Protein AF-0000000079721269 (afdb_homodimer)

Radius of gyration: 25.37 Å; Cα contacts (8 Å, |Δi|>4): 1582; chains: 2; bounding box: 58×66×65 Å

pLDDT: mean 90.78, std 11.02, range [43.25, 98.88]

Structure (mmCIF, N/CA/C/O backbone):
data_AF-0000000079721269-model_v1
#
loop_
_entity.id
_entity.type
_entity.pdbx_description
1 polymer '7-keto-8-aminopelargonate synthetase-like enzyme'
#
loop_
_atom_site.group_PDB
_atom_site.id
_atom_site.type_symbol
_atom_site.label_atom_id
_atom_site.label_alt_id
_atom_site.label_comp_id
_atom_site.label_asym_id
_atom_site.label_entity_id
_atom_site.label_seq_id
_atom_site.pdbx_PDB_ins_code
_atom_site.Cartn_x
_atom_site.Cartn_y
_atom_site.Cartn_z
_atom_site.occupancy
_atom_site.B_iso_or_equiv
_atom_site.auth_seq_id
_atom_site.auth_comp_id
_atom_site.auth_asym_id
_atom_site.auth_atom_id
_atom_site.pdbx_PDB_model_num
ATOM 1 N N . MET A 1 1 ? 0.679 6.871 27.297 1 72.5 1 MET A N 1
ATOM 2 C CA . MET A 1 1 ? 0.032 5.566 27.406 1 72.5 1 MET A CA 1
ATOM 3 C C . MET A 1 1 ? -0.442 5.09 26.031 1 72.5 1 MET A C 1
ATOM 5 O O . MET A 1 1 ? -0.926 5.887 25.219 1 72.5 1 MET A O 1
ATOM 9 N N . THR A 1 2 ? -0.15 3.828 25.734 1 84.31 2 THR A N 1
ATOM 10 C CA . THR A 1 2 ? -0.683 3.209 24.531 1 84.31 2 THR A CA 1
ATOM 11 C C . THR A 1 2 ? -2.055 2.596 24.797 1 84.31 2 THR A C 1
ATOM 13 O O . THR A 1 2 ? -2.236 1.866 25.781 1 84.31 2 THR A O 1
ATOM 16 N N . ILE A 1 3 ? -3.014 2.979 24.047 1 88.44 3 ILE A N 1
ATOM 17 C CA . ILE A 1 3 ? -4.395 2.533 24.172 1 88.44 3 ILE A CA 1
ATOM 18 C C . ILE A 1 3 ? -4.773 1.664 22.984 1 88.44 3 ILE A C 1
ATOM 20 O O . ILE A 1 3 ? -4.422 1.979 21.844 1 88.44 3 ILE A O 1
ATOM 24 N N . TYR A 1 4 ? -5.438 0.557 23.328 1 90.62 4 TYR A N 1
ATOM 25 C CA . TYR A 1 4 ? -5.992 -0.279 22.266 1 90.62 4 TYR A CA 1
ATOM 26 C C . TYR A 1 4 ? -7.512 -0.172 22.219 1 90.62 4 TYR A C 1
ATOM 28 O O . TYR A 1 4 ? -8.172 -0.201 23.266 1 90.62 4 TYR A O 1
ATOM 36 N N . THR A 1 5 ? -8.078 0.02 21.078 1 91.19 5 THR A N 1
ATOM 37 C CA . THR A 1 5 ? -9.523 0.096 20.906 1 91.19 5 THR A CA 1
ATOM 38 C C . THR A 1 5 ? -10 -0.971 19.922 1 91.19 5 THR A C 1
ATOM 40 O O . THR A 1 5 ? -9.25 -1.383 19.031 1 91.19 5 THR A O 1
ATOM 43 N N . ASP A 1 6 ? -11.312 -1.374 19.984 1 91.25 6 ASP A N 1
ATOM 44 C CA . ASP A 1 6 ? -11.883 -2.422 19.156 1 91.25 6 ASP A CA 1
ATOM 45 C C . ASP A 1 6 ? -12.672 -1.822 17.984 1 91.25 6 ASP A C 1
ATOM 47 O O . ASP A 1 6 ? -13.219 -2.553 17.156 1 91.25 6 ASP A O 1
ATOM 51 N N . GLY A 1 7 ? -12.75 -0.532 17.953 1 88.88 7 GLY A N 1
ATOM 52 C CA . GLY A 1 7 ? -13.367 0.203 16.859 1 88.88 7 GLY A CA 1
ATOM 53 C C . GLY A 1 7 ? -12.594 1.441 16.453 1 88.88 7 GLY A C 1
ATOM 54 O O . GLY A 1 7 ? -11.656 1.846 17.141 1 88.88 7 GLY A O 1
ATOM 55 N N . PHE A 1 8 ? -13 2.012 15.289 1 90.81 8 PHE A N 1
ATOM 56 C CA . PHE A 1 8 ? -12.281 3.176 14.789 1 90.81 8 PHE A CA 1
ATOM 57 C C . PHE A 1 8 ? -12.375 4.332 15.781 1 90.81 8 PHE A C 1
ATOM 59 O O . PHE A 1 8 ? -13.453 4.641 16.281 1 90.81 8 PHE A O 1
ATOM 66 N N . PRO A 1 9 ? -11.195 4.941 16.016 1 88.94 9 PRO A N 1
ATOM 67 C CA . PRO A 1 9 ? -11.211 6.117 16.891 1 88.94 9 PRO A CA 1
ATOM 68 C C . PRO A 1 9 ? -11.711 7.375 16.172 1 88.94 9 PRO A C 1
ATOM 70 O O . PRO A 1 9 ? -10.906 8.117 15.609 1 88.94 9 PRO A O 1
ATOM 73 N N . GLY A 1 10 ? -12.984 7.637 16.156 1 88.75 10 GLY A N 1
ATOM 74 C CA . GLY A 1 10 ? -13.562 8.844 15.586 1 88.75 10 GLY A CA 1
ATOM 75 C C . GLY A 1 10 ? -13.625 9.992 16.578 1 88.75 10 GLY A C 1
ATOM 76 O O . GLY A 1 10 ? -12.672 10.227 17.328 1 88.75 10 GLY A O 1
ATOM 77 N N . ARG A 1 11 ? -14.648 10.719 16.562 1 92.19 11 ARG A N 1
ATOM 78 C CA . ARG A 1 11 ? -14.883 11.844 17.469 1 92.19 11 ARG A CA 1
ATOM 79 C C . ARG A 1 11 ? -14.852 11.398 18.922 1 92.19 11 ARG A C 1
ATOM 81 O O . ARG A 1 11 ? -14.359 12.125 19.781 1 92.19 11 ARG A O 1
ATOM 88 N N . GLU A 1 12 ? -15.305 10.195 19.094 1 93 12 GLU A N 1
ATOM 89 C CA . GLU A 1 12 ? -15.336 9.609 20.438 1 93 12 GLU A CA 1
ATOM 90 C C . GLU A 1 12 ? -14.789 8.188 20.422 1 93 12 GLU A C 1
ATOM 92 O O . GLU A 1 12 ? -14.789 7.523 19.391 1 93 12 GLU A O 1
ATOM 97 N N . LEU A 1 13 ? -14.234 7.824 21.594 1 90.25 13 LEU A N 1
ATOM 98 C CA . LEU A 1 13 ? -13.773 6.457 21.828 1 90.25 13 LEU A CA 1
ATOM 99 C C . LEU A 1 13 ? -14.242 5.945 23.188 1 90.25 13 LEU A C 1
ATOM 101 O O . LEU A 1 13 ? -14.344 6.715 24.141 1 90.25 13 LEU A O 1
ATOM 105 N N . GLU A 1 14 ? -14.57 4.742 23.172 1 89.31 14 GLU A N 1
ATOM 106 C CA . GLU A 1 14 ? -14.93 4.117 24.438 1 89.31 14 GLU A CA 1
ATOM 107 C C . GLU A 1 14 ? -13.836 3.172 24.922 1 89.31 14 GLU A C 1
ATOM 109 O O . GLU A 1 14 ? -13.43 2.258 24.203 1 89.31 14 GLU A O 1
ATOM 114 N N . LEU A 1 15 ? -13.242 3.461 26.047 1 87.69 15 LEU A N 1
ATOM 115 C CA . LEU A 1 15 ? -12.227 2.635 26.688 1 87.69 15 LEU A CA 1
ATOM 116 C C . LEU A 1 15 ? -12.656 2.236 28.094 1 87.69 15 LEU A C 1
ATOM 118 O O . LEU A 1 15 ? -12.867 3.1 28.953 1 87.69 15 LEU A O 1
ATOM 122 N N . ASP A 1 16 ? -12.758 0.922 28.391 1 85.12 16 ASP A N 1
ATOM 123 C CA . ASP A 1 16 ? -13.125 0.412 29.703 1 85.12 16 ASP A CA 1
ATOM 124 C C . ASP A 1 16 ? -14.391 1.091 30.234 1 85.12 16 ASP A C 1
ATOM 126 O O . ASP A 1 16 ? -14.406 1.623 31.344 1 85.12 16 ASP A O 1
ATOM 130 N N . GLN A 1 17 ? -15.328 1.277 29.375 1 86.5 17 GLN A N 1
ATOM 131 C CA . GLN A 1 17 ? -16.656 1.776 29.703 1 86.5 17 GLN A CA 1
ATOM 132 C C . GLN A 1 17 ? -16.641 3.277 29.984 1 86.5 17 GLN A C 1
ATOM 134 O O . GLN A 1 17 ? -17.562 3.818 30.594 1 86.5 17 GLN A O 1
ATOM 139 N N . LYS A 1 18 ? -15.586 3.85 29.672 1 91.06 18 LYS A N 1
ATOM 140 C CA . LYS A 1 18 ? -15.484 5.305 29.75 1 91.06 18 LYS A CA 1
ATOM 141 C C . LYS A 1 18 ? -15.391 5.922 28.359 1 91.06 18 LYS A C 1
ATOM 143 O O . LYS A 1 18 ? -14.688 5.398 27.484 1 91.06 18 LYS A O 1
ATOM 148 N N . LYS A 1 19 ? -16.141 7.02 28.234 1 93.62 19 LYS A N 1
ATOM 149 C CA . LYS A 1 19 ? -16.141 7.711 26.953 1 93.62 19 LYS A CA 1
ATOM 150 C C . LYS A 1 19 ? -15.102 8.828 26.922 1 93.62 19 LYS A C 1
ATOM 152 O O . LYS A 1 19 ? -14.977 9.586 27.875 1 93.62 19 LYS A O 1
ATOM 157 N N . PHE A 1 20 ? -14.367 8.875 25.875 1 95.75 20 PHE A N 1
ATOM 158 C CA . PHE A 1 20 ? -13.359 9.914 25.672 1 95.75 20 PHE A CA 1
ATOM 159 C C . PHE A 1 20 ? -13.648 10.695 24.391 1 95.75 20 PHE A C 1
ATOM 161 O O . PHE A 1 20 ? -14.062 10.125 23.391 1 95.75 20 PHE A O 1
ATOM 168 N N . LEU A 1 21 ? -13.508 12 24.484 1 97.06 21 LEU A N 1
ATOM 169 C CA . LEU A 1 21 ? -13.414 12.805 23.266 1 97.06 21 LEU A CA 1
ATOM 170 C C . LEU A 1 21 ? -12.023 12.695 22.656 1 97.06 21 LEU A C 1
ATOM 172 O O . LEU A 1 21 ? -11.016 12.734 23.359 1 97.06 21 LEU A O 1
ATOM 176 N N . TYR A 1 22 ? -12.016 12.469 21.391 1 95.94 22 TYR A N 1
ATOM 177 C CA . TYR A 1 22 ? -10.734 12.211 20.75 1 95.94 22 TYR A CA 1
ATOM 178 C C . TYR A 1 22 ? -10.359 13.336 19.797 1 95.94 22 TYR A C 1
ATOM 180 O O . TYR A 1 22 ? -11.078 13.602 18.828 1 95.94 22 TYR A O 1
ATOM 188 N N . PHE A 1 23 ? -9.273 14.047 20.125 1 97 23 PHE A N 1
ATOM 189 C CA . PHE A 1 23 ? -8.688 15.094 19.297 1 97 23 PHE A CA 1
ATOM 190 C C . PHE A 1 23 ? -7.336 14.656 18.75 1 97 23 PHE A C 1
ATOM 192 O O . PHE A 1 23 ? -6.34 15.367 18.891 1 97 23 PHE A O 1
ATOM 199 N N . GLY A 1 24 ? -7.395 13.492 18.062 1 93.62 24 GLY A N 1
ATOM 200 C CA . GLY A 1 24 ? -6.18 12.922 17.5 1 93.62 24 GLY A CA 1
ATOM 201 C C . GLY A 1 24 ? -6.406 12.25 16.156 1 93.62 24 GLY A C 1
ATOM 202 O O . GLY A 1 24 ? -7.465 12.406 15.547 1 93.62 24 GLY A O 1
ATOM 203 N N . GLY A 1 25 ? -5.312 11.641 15.656 1 91.5 25 GLY A N 1
ATOM 204 C CA . GLY A 1 25 ? -5.383 10.945 14.383 1 91.5 25 GLY A CA 1
ATOM 205 C C . GLY A 1 25 ? -5.109 11.844 13.195 1 91.5 25 GLY A C 1
ATOM 206 O O . GLY A 1 25 ? -4.453 12.875 13.336 1 91.5 25 GLY A O 1
ATOM 207 N N . THR A 1 26 ? -5.535 11.281 11.992 1 91.06 26 THR A N 1
ATOM 208 C CA . THR A 1 26 ? -5.27 12.023 10.758 1 91.06 26 THR A CA 1
ATOM 209 C C . THR A 1 26 ? -6.516 12.078 9.883 1 91.06 26 THR A C 1
ATOM 211 O O . THR A 1 26 ? -6.438 12.422 8.703 1 91.06 26 THR A O 1
ATOM 214 N N . SER A 1 27 ? -7.641 11.672 10.492 1 94.06 27 SER A N 1
ATOM 215 C CA . SER A 1 27 ? -8.906 11.781 9.773 1 94.06 27 SER A CA 1
ATOM 216 C C . SER A 1 27 ? -9.453 13.203 9.828 1 94.06 27 SER A C 1
ATOM 218 O O . SER A 1 27 ? -10.477 13.461 10.461 1 94.06 27 SER A O 1
ATOM 220 N N . TYR A 1 28 ? -8.828 14.109 9.102 1 95.81 28 TYR A N 1
ATOM 221 C CA . TYR A 1 28 ? -9.086 15.539 9.211 1 95.81 28 TYR A CA 1
ATOM 222 C C . TYR A 1 28 ? -10.516 15.867 8.812 1 95.81 28 TYR A C 1
ATOM 224 O O . TYR A 1 28 ? -11.195 16.641 9.492 1 95.81 28 TYR A O 1
ATOM 232 N N . LEU A 1 29 ? -11 15.211 7.766 1 97.31 29 LEU A N 1
ATOM 233 C CA . LEU A 1 29 ? -12.328 15.531 7.266 1 97.31 29 LEU A CA 1
ATOM 234 C C . LEU A 1 29 ? -13.375 14.609 7.883 1 97.31 29 LEU A C 1
ATOM 236 O O . LEU A 1 29 ? -14.555 14.672 7.531 1 97.31 29 LEU A O 1
ATOM 240 N N . GLY A 1 30 ? -12.945 13.695 8.742 1 96.25 30 GLY A N 1
ATOM 241 C CA . GLY A 1 30 ? -13.859 12.781 9.406 1 96.25 30 GLY A CA 1
ATOM 242 C C . GLY A 1 30 ? -14.516 11.797 8.461 1 96.25 30 GLY A C 1
ATOM 243 O O . GLY A 1 30 ? -15.57 11.242 8.766 1 96.25 30 GLY A O 1
ATOM 244 N N . LEU A 1 31 ? -13.945 11.516 7.379 1 96.69 31 LEU A N 1
ATOM 245 C CA . LEU A 1 31 ? -14.594 10.758 6.309 1 96.69 31 LEU A CA 1
ATOM 246 C C . LEU A 1 31 ? -14.656 9.273 6.652 1 96.69 31 LEU A C 1
ATOM 248 O O . LEU A 1 31 ? -15.594 8.578 6.25 1 96.69 31 LEU A O 1
ATOM 252 N N . GLN A 1 32 ? -13.695 8.766 7.379 1 94.44 32 GLN A N 1
ATOM 253 C CA . GLN A 1 32 ? -13.531 7.332 7.59 1 94.44 32 GLN A CA 1
ATOM 254 C C . GLN A 1 32 ? -14.766 6.727 8.258 1 94.44 32 GLN A C 1
ATOM 256 O O . GLN A 1 32 ? -15.094 5.559 8.023 1 94.44 32 GLN A O 1
ATOM 261 N N . THR A 1 33 ? -15.438 7.547 9.055 1 94.06 33 THR A N 1
ATOM 262 C CA . THR A 1 33 ? -16.609 7.027 9.758 1 94.06 33 THR A CA 1
ATOM 263 C C . THR A 1 33 ? -17.859 7.789 9.344 1 94.06 33 THR A C 1
ATOM 265 O O . THR A 1 33 ? -18.922 7.633 9.961 1 94.06 33 THR A O 1
ATOM 268 N N . ASP A 1 34 ? -17.734 8.664 8.414 1 96.81 34 ASP A N 1
ATOM 269 C CA . ASP A 1 34 ? -18.891 9.398 7.918 1 96.81 34 ASP A CA 1
ATOM 270 C C . ASP A 1 34 ? -19.844 8.469 7.152 1 96.81 34 ASP A C 1
ATOM 272 O O . ASP A 1 34 ? -19.422 7.805 6.199 1 96.81 34 ASP A O 1
ATOM 276 N N . GLU A 1 35 ? -21.078 8.5 7.523 1 97.31 35 GLU A N 1
ATOM 277 C CA . GLU A 1 35 ? -22.031 7.547 6.965 1 97.31 35 GLU A CA 1
ATOM 278 C C . GLU A 1 35 ? -22.25 7.781 5.473 1 97.31 35 GLU A C 1
ATOM 280 O O . GLU A 1 35 ? -22.328 6.832 4.695 1 97.31 35 GLU A O 1
ATOM 285 N N . ALA A 1 36 ? -22.359 9.008 5.09 1 98.38 36 ALA A N 1
ATOM 286 C CA . ALA A 1 36 ? -22.547 9.32 3.676 1 98.38 36 ALA A CA 1
ATOM 287 C C . ALA A 1 36 ? -21.359 8.859 2.842 1 98.38 36 ALA A C 1
ATOM 289 O O . ALA A 1 36 ? -21.531 8.312 1.75 1 98.38 36 ALA A O 1
ATOM 290 N N . PHE A 1 37 ? -20.188 9.094 3.322 1 98.44 37 PHE A N 1
ATOM 291 C CA . PHE A 1 37 ? -18.984 8.664 2.615 1 98.44 37 PHE A CA 1
ATOM 292 C C . PHE A 1 37 ? -18.906 7.145 2.543 1 98.44 37 PHE A C 1
ATOM 294 O O . PHE A 1 37 ? -18.531 6.582 1.512 1 98.44 37 PHE A O 1
ATOM 301 N N . GLN A 1 38 ? -19.234 6.441 3.68 1 98.5 38 GLN A N 1
ATOM 302 C CA . GLN A 1 38 ? -19.234 4.984 3.688 1 98.5 38 GLN A CA 1
ATOM 303 C C . GLN A 1 38 ? -20.203 4.434 2.643 1 98.5 38 GLN A C 1
ATOM 305 O O . GLN A 1 38 ? -19.906 3.434 1.983 1 98.5 38 GLN A O 1
ATOM 310 N N . GLU A 1 39 ? -21.328 5.09 2.473 1 98.75 39 GLU A N 1
ATOM 311 C CA . GLU A 1 39 ? -22.281 4.633 1.467 1 98.75 39 GLU A CA 1
ATOM 312 C C . GLU A 1 39 ? -21.719 4.785 0.059 1 98.75 39 GLU A C 1
ATOM 314 O O . GLU A 1 39 ? -21.953 3.938 -0.805 1 98.75 39 GLU A O 1
ATOM 319 N N . ILE A 1 40 ? -21.016 5.875 -0.208 1 98.81 40 ILE A N 1
ATOM 320 C CA . ILE A 1 40 ? -20.344 6.059 -1.489 1 98.81 40 ILE A CA 1
ATOM 321 C C . ILE A 1 40 ? -19.344 4.938 -1.705 1 98.81 40 ILE A C 1
ATOM 323 O O . ILE A 1 40 ? -19.297 4.32 -2.773 1 98.81 40 ILE A O 1
ATOM 327 N N . PHE A 1 41 ? -18.562 4.66 -0.652 1 98.75 41 PHE A N 1
ATOM 328 C CA . PHE A 1 41 ? -17.547 3.613 -0.715 1 98.75 41 PHE A CA 1
ATOM 329 C C . PHE A 1 41 ? -18.188 2.258 -0.994 1 98.75 41 PHE A C 1
ATOM 331 O O . PHE A 1 41 ? -17.688 1.491 -1.824 1 98.75 41 PHE A O 1
ATOM 338 N N . ILE A 1 42 ? -19.297 1.975 -0.283 1 98.62 42 ILE A N 1
ATOM 339 C CA . ILE A 1 42 ? -20 0.704 -0.412 1 98.62 42 ILE A CA 1
ATOM 340 C C . ILE A 1 42 ? -20.547 0.559 -1.83 1 98.62 42 ILE A C 1
ATOM 342 O O . ILE A 1 42 ? -20.438 -0.508 -2.439 1 98.62 42 ILE A O 1
ATOM 346 N N . SER A 1 43 ? -21.094 1.618 -2.373 1 98.62 43 SER A N 1
ATOM 347 C CA . SER A 1 43 ? -21.578 1.59 -3.752 1 98.62 43 SER A CA 1
ATOM 348 C C . SER A 1 43 ? -20.438 1.277 -4.723 1 98.62 43 SER A C 1
ATOM 350 O O . SER A 1 43 ? -20.625 0.526 -5.68 1 98.62 43 SER A O 1
ATOM 352 N N . ASN A 1 44 ? -19.281 1.825 -4.48 1 98.56 44 ASN A N 1
ATOM 353 C CA . ASN A 1 44 ? -18.109 1.582 -5.328 1 98.56 44 ASN A CA 1
ATOM 354 C C . ASN A 1 44 ? -17.594 0.153 -5.18 1 98.56 44 ASN A C 1
ATOM 356 O O . ASN A 1 44 ? -17.109 -0.437 -6.141 1 98.56 44 ASN A O 1
ATOM 360 N N . ILE A 1 45 ? -17.703 -0.428 -3.957 1 98.31 45 ILE A N 1
ATOM 361 C CA . ILE A 1 45 ? -17.344 -1.825 -3.748 1 98.31 45 ILE A CA 1
ATOM 362 C C . ILE A 1 45 ? -18.234 -2.725 -4.594 1 98.31 45 ILE A C 1
ATOM 364 O O . ILE A 1 45 ? -17.766 -3.678 -5.215 1 98.31 45 ILE A O 1
ATOM 368 N N . ARG A 1 46 ? -19.5 -2.389 -4.641 1 97.44 46 ARG A N 1
ATOM 369 C CA . ARG A 1 46 ? -20.438 -3.18 -5.426 1 97.44 46 ARG A CA 1
ATOM 370 C C . ARG A 1 46 ? -20.109 -3.115 -6.91 1 97.44 46 ARG A C 1
ATOM 372 O O . ARG A 1 46 ? -20.281 -4.098 -7.633 1 97.44 46 ARG A O 1
ATOM 379 N N . LYS A 1 47 ? -19.625 -2.045 -7.324 1 96.12 47 LYS A N 1
ATOM 380 C CA . LYS A 1 47 ? -19.359 -1.827 -8.742 1 96.12 47 LYS A CA 1
ATOM 381 C C . LYS A 1 47 ? -17.984 -2.361 -9.141 1 96.12 47 LYS A C 1
ATOM 383 O O . LYS A 1 47 ? -17.828 -2.984 -10.188 1 96.12 47 LYS A O 1
ATOM 388 N N . TYR A 1 48 ? -16.938 -2.131 -8.273 1 96.25 48 TYR A N 1
ATOM 389 C CA . TYR A 1 48 ? -15.562 -2.352 -8.695 1 96.25 48 TYR A CA 1
ATOM 390 C C . TYR A 1 48 ? -14.922 -3.488 -7.906 1 96.25 48 TYR A C 1
ATOM 392 O O . TYR A 1 48 ? -13.781 -3.867 -8.164 1 96.25 48 TYR A O 1
ATOM 400 N N . GLY A 1 49 ? -15.617 -4.059 -6.922 1 96.31 49 GLY A N 1
ATOM 401 C CA . GLY A 1 49 ? -15.055 -5.117 -6.102 1 96.31 49 GLY A CA 1
ATOM 402 C C . GLY A 1 49 ? -14.258 -4.598 -4.922 1 96.31 49 GLY A C 1
ATOM 403 O O . GLY A 1 49 ? -14.094 -3.387 -4.762 1 96.31 49 GLY A O 1
ATOM 404 N N . THR A 1 50 ? -13.797 -5.477 -4.09 1 97 50 THR A N 1
ATOM 405 C CA . THR A 1 50 ? -13.141 -5.117 -2.838 1 97 50 THR A CA 1
ATOM 406 C C . THR A 1 50 ? -11.672 -4.785 -3.074 1 97 50 THR A C 1
ATOM 408 O O . THR A 1 50 ? -11.055 -4.066 -2.283 1 97 50 THR A O 1
ATOM 411 N N . ASN A 1 51 ? -11.062 -5.352 -4.102 1 95.62 51 ASN A N 1
ATOM 412 C CA . ASN A 1 51 ? -9.656 -5.172 -4.457 1 95.62 51 ASN A CA 1
ATOM 413 C C . ASN A 1 51 ? -9.406 -5.488 -5.926 1 95.62 51 ASN A C 1
ATOM 415 O O . ASN A 1 51 ? -10.211 -6.164 -6.57 1 95.62 51 ASN A O 1
ATOM 419 N N . TYR A 1 52 ? -8.414 -4.918 -6.512 1 89.81 52 TYR A N 1
ATOM 420 C CA . TYR A 1 52 ? -8.062 -5.234 -7.891 1 89.81 52 TYR A CA 1
ATOM 421 C C . TYR A 1 52 ? -7.195 -6.488 -7.957 1 89.81 52 TYR A C 1
ATOM 423 O O . TYR A 1 52 ? -7.562 -7.465 -8.609 1 89.81 52 TYR A O 1
ATOM 431 N N . GLY A 1 53 ? -6.09 -6.461 -7.246 1 77.81 53 GLY A N 1
ATOM 432 C CA . GLY A 1 53 ? -5.215 -7.613 -7.117 1 77.81 53 GLY A CA 1
ATOM 433 C C . GLY A 1 53 ? -4.359 -7.855 -8.344 1 77.81 53 GLY A C 1
ATOM 434 O O . GLY A 1 53 ? -3.58 -8.805 -8.391 1 77.81 53 GLY A O 1
ATOM 435 N N . ALA A 1 54 ? -4.562 -7.066 -9.43 1 84.06 54 ALA A N 1
ATOM 436 C CA . ALA A 1 54 ? -3.758 -7.195 -10.641 1 84.06 54 ALA A CA 1
ATOM 437 C C . ALA A 1 54 ? -2.912 -5.945 -10.875 1 84.06 54 ALA A C 1
ATOM 439 O O . ALA A 1 54 ? -3.062 -4.945 -10.172 1 84.06 54 ALA A O 1
ATOM 440 N N . SER A 1 55 ? -1.984 -6.133 -11.82 1 87.25 55 SER A N 1
ATOM 441 C CA . SER A 1 55 ? -1.097 -5.023 -12.164 1 87.25 55 SER A CA 1
ATOM 442 C C . SER A 1 55 ? -1.81 -3.99 -13.031 1 87.25 55 SER A C 1
ATOM 444 O O . SER A 1 55 ? -2.686 -4.336 -13.828 1 87.25 55 SER A O 1
ATOM 446 N N . ARG A 1 56 ? -1.361 -2.77 -12.906 1 89.88 56 ARG A N 1
ATOM 447 C CA . ARG A 1 56 ? -1.826 -1.695 -13.773 1 89.88 56 ARG A CA 1
ATOM 448 C C . ARG A 1 56 ? -1.431 -1.959 -15.227 1 89.88 56 ARG A C 1
ATOM 450 O O . ARG A 1 56 ? -1.966 -1.333 -16.141 1 89.88 56 ARG A O 1
ATOM 457 N N . LYS A 1 57 ? -0.588 -2.941 -15.469 1 83.69 57 LYS A N 1
ATOM 458 C CA . LYS A 1 57 ? -0.075 -3.207 -16.812 1 83.69 57 LYS A CA 1
ATOM 459 C C . LYS A 1 57 ? -0.75 -4.43 -17.422 1 83.69 57 LYS A C 1
ATOM 461 O O . LYS A 1 57 ? -0.334 -4.91 -18.484 1 83.69 57 LYS A O 1
ATOM 466 N N . SER A 1 58 ? -1.718 -4.941 -16.781 1 84.19 58 SER A N 1
ATOM 467 C CA . SER A 1 58 ? -2.482 -6.062 -17.328 1 84.19 58 SER A CA 1
ATOM 468 C C . SER A 1 58 ? -3.203 -5.672 -18.609 1 84.19 58 SER A C 1
ATOM 470 O O . SER A 1 58 ? -3.428 -4.484 -18.859 1 84.19 58 SER A O 1
ATOM 472 N N . ASN A 1 59 ? -3.49 -6.66 -19.391 1 89.06 59 ASN A N 1
ATOM 473 C CA . ASN A 1 59 ? -4.188 -6.383 -20.641 1 89.06 59 ASN A CA 1
ATOM 474 C C . ASN A 1 59 ? -5.633 -5.953 -20.391 1 89.06 59 ASN A C 1
ATOM 476 O O . ASN A 1 59 ? -6.238 -5.289 -21.234 1 89.06 59 ASN A O 1
ATOM 480 N N . VAL A 1 60 ? -6.215 -6.355 -19.344 1 89.31 60 VAL A N 1
ATOM 481 C CA . VAL A 1 60 ? -7.543 -5.906 -18.938 1 89.31 60 VAL A CA 1
ATOM 482 C C . VAL A 1 60 ? -7.418 -4.879 -17.812 1 89.31 60 VAL A C 1
ATOM 484 O O . VAL A 1 60 ? -7.039 -5.223 -16.688 1 89.31 60 VAL A O 1
ATOM 487 N N . ARG A 1 61 ? -7.797 -3.65 -18.094 1 91.38 61 ARG A N 1
ATOM 488 C CA . ARG A 1 61 ? -7.555 -2.537 -17.188 1 91.38 61 ARG A CA 1
ATOM 489 C C . ARG A 1 61 ? -8.859 -1.86 -16.781 1 91.38 61 ARG A C 1
ATOM 491 O O . ARG A 1 61 ? -9.836 -1.879 -17.547 1 91.38 61 ARG A O 1
ATOM 498 N N . LEU A 1 62 ? -8.891 -1.328 -15.641 1 94.06 62 LEU A N 1
ATOM 499 C CA . LEU A 1 62 ? -10.047 -0.583 -15.156 1 94.06 62 LEU A CA 1
ATOM 500 C C . LEU A 1 62 ? -9.906 0.903 -15.469 1 94.06 62 LEU A C 1
ATOM 502 O O . LEU A 1 62 ? -8.906 1.527 -15.102 1 94.06 62 LEU A O 1
ATOM 506 N N . SER A 1 63 ? -10.898 1.524 -16.031 1 95.56 63 SER A N 1
ATOM 507 C CA . SER A 1 63 ? -10.867 2.92 -16.453 1 95.56 63 SER A CA 1
ATOM 508 C C . SER A 1 63 ? -10.898 3.861 -15.25 1 95.56 63 SER A C 1
ATOM 510 O O . SER A 1 63 ? -10.562 5.043 -15.367 1 95.56 63 SER A O 1
ATOM 512 N N . VAL A 1 64 ? -11.312 3.33 -14.156 1 97.62 64 VAL A N 1
ATOM 513 C CA . VAL A 1 64 ? -11.516 4.164 -12.977 1 97.62 64 VAL A CA 1
ATOM 514 C C . VAL A 1 64 ? -10.195 4.812 -12.57 1 97.62 64 VAL A C 1
ATOM 516 O O . VAL A 1 64 ? -10.18 5.922 -12.031 1 97.62 64 VAL A O 1
ATOM 519 N N . TYR A 1 65 ? -9.062 4.203 -12.852 1 97.62 65 TYR A N 1
ATOM 520 C CA . TYR A 1 65 ? -7.766 4.746 -12.461 1 97.62 65 TYR A CA 1
ATOM 521 C C . TYR A 1 65 ? -7.434 5.992 -13.266 1 97.62 65 TYR A C 1
ATOM 523 O O . TYR A 1 65 ? -7.102 7.035 -12.703 1 97.62 65 TYR A O 1
ATOM 531 N N . GLU A 1 66 ? -7.605 5.918 -14.547 1 97.25 66 GLU A N 1
ATOM 532 C CA . GLU A 1 66 ? -7.348 7.082 -15.383 1 97.25 66 GLU A CA 1
ATOM 533 C C . GLU A 1 66 ? -8.312 8.219 -15.062 1 97.25 66 GLU A C 1
ATOM 535 O O . GLU A 1 66 ? -7.91 9.391 -15.023 1 97.25 66 GLU A O 1
ATOM 540 N N . LYS A 1 67 ? -9.555 7.871 -14.844 1 98.25 67 LYS A N 1
ATOM 541 C CA . LYS A 1 67 ? -10.555 8.883 -14.508 1 98.25 67 LYS A CA 1
ATOM 542 C C . LYS A 1 67 ? -10.211 9.578 -13.195 1 98.25 67 LYS A C 1
ATOM 544 O O . LYS A 1 67 ? -10.297 10.805 -13.094 1 98.25 67 LYS A O 1
ATOM 549 N N . ALA A 1 68 ? -9.828 8.852 -12.234 1 98.5 68 ALA A N 1
ATOM 550 C CA . ALA A 1 68 ? -9.477 9.414 -10.938 1 98.5 68 ALA A CA 1
ATOM 551 C C . ALA A 1 68 ? -8.211 10.266 -11.031 1 98.5 68 ALA A C 1
ATOM 553 O O . ALA A 1 68 ? -8.109 11.305 -10.383 1 98.5 68 ALA A O 1
ATOM 554 N N . GLU A 1 69 ? -7.223 9.773 -11.773 1 98.75 69 GLU A N 1
ATOM 555 C CA . GLU A 1 69 ? -5.98 10.523 -11.953 1 98.75 69 GLU A CA 1
ATOM 556 C C . GLU A 1 69 ? -6.23 11.844 -12.68 1 98.75 69 GLU A C 1
ATOM 558 O O . GLU A 1 69 ? -5.621 12.859 -12.344 1 98.75 69 GLU A O 1
ATOM 563 N N . GLN A 1 70 ? -7.145 11.859 -13.602 1 98.5 70 GLN A N 1
ATOM 564 C CA . GLN A 1 70 ? -7.547 13.102 -14.258 1 98.5 70 GLN A CA 1
ATOM 565 C C . GLN A 1 70 ? -8.234 14.039 -13.273 1 98.5 70 GLN A C 1
ATOM 567 O O . GLN A 1 70 ? -7.969 15.242 -13.258 1 98.5 70 GLN A O 1
ATOM 572 N N . PHE A 1 71 ? -9.109 13.492 -12.508 1 98.5 71 PHE A N 1
ATOM 573 C CA . PHE A 1 71 ? -9.781 14.273 -11.484 1 98.5 71 PHE A CA 1
ATOM 574 C C . PHE A 1 71 ? -8.766 14.922 -10.547 1 98.5 71 PHE A C 1
ATOM 576 O O . PHE A 1 71 ? -8.867 16.109 -10.242 1 98.5 71 PHE A O 1
ATOM 583 N N . LEU A 1 72 ? -7.797 14.148 -10.109 1 98.56 72 LEU A N 1
ATOM 584 C CA . LEU A 1 72 ? -6.766 14.648 -9.203 1 98.56 72 LEU A CA 1
ATOM 585 C C . LEU A 1 72 ? -5.941 15.742 -9.867 1 98.56 72 LEU A C 1
ATOM 587 O O . LEU A 1 72 ? -5.562 16.719 -9.219 1 98.56 72 LEU A O 1
ATOM 591 N N . CYS A 1 73 ? -5.633 15.555 -11.133 1 98.44 73 CYS A N 1
ATOM 592 C CA . CYS A 1 73 ? -4.875 16.562 -11.859 1 98.44 73 CYS A CA 1
ATOM 593 C C . CYS A 1 73 ? -5.625 17.891 -11.875 1 98.44 73 CYS A C 1
ATOM 595 O O . CYS A 1 73 ? -5.023 18.953 -11.695 1 98.44 73 CYS A O 1
ATOM 597 N N . GLN A 1 74 ? -6.91 17.797 -12.078 1 98 74 GLN A N 1
ATOM 598 C CA . GLN A 1 74 ? -7.734 19 -12.078 1 98 74 GLN A CA 1
ATOM 599 C C . GLN A 1 74 ? -7.77 19.641 -10.695 1 98 74 GLN A C 1
ATOM 601 O O . GLN A 1 74 ? -7.676 20.875 -10.57 1 98 74 GLN A O 1
ATOM 606 N N . LEU A 1 75 ? -7.867 18.875 -9.727 1 97.81 75 LEU A N 1
ATOM 607 C CA . LEU A 1 75 ? -7.941 19.359 -8.352 1 97.81 75 LEU A CA 1
ATOM 608 C C . LEU A 1 75 ? -6.637 20.047 -7.941 1 97.81 75 LEU A C 1
ATOM 610 O O . LEU A 1 75 ? -6.656 21.125 -7.344 1 97.81 75 LEU A O 1
ATOM 614 N N . VAL A 1 76 ? -5.504 19.391 -8.305 1 97.06 76 VAL A N 1
ATOM 615 C CA . VAL A 1 76 ? -4.18 19.781 -7.828 1 97.06 76 VAL A CA 1
ATOM 616 C C . VAL A 1 76 ? -3.592 20.844 -8.75 1 97.06 76 VAL A C 1
ATOM 618 O O . VAL A 1 76 ? -2.82 21.703 -8.312 1 97.06 76 VAL A O 1
ATOM 621 N N . GLY A 1 77 ? -3.904 20.828 -9.984 1 96.62 77 GLY A N 1
ATOM 622 C CA . GLY A 1 77 ? -3.373 21.719 -10.992 1 96.62 77 GLY A CA 1
ATOM 623 C C . GLY A 1 77 ? -2.09 21.219 -11.625 1 96.62 77 GLY A C 1
ATOM 624 O O . GLY A 1 77 ? -1.199 22.016 -11.945 1 96.62 77 GLY A O 1
ATOM 625 N N . CYS A 1 78 ? -1.951 19.922 -11.695 1 97.06 78 CYS A N 1
ATOM 626 C CA . CYS A 1 78 ? -0.763 19.344 -12.312 1 97.06 78 CYS A CA 1
ATOM 627 C C . CYS A 1 78 ? -1.063 18.859 -13.727 1 97.06 78 CYS A C 1
ATOM 629 O O . CYS A 1 78 ? -2.223 18.828 -14.141 1 97.06 78 CYS A O 1
ATOM 631 N N . GLU A 1 79 ? -0.022 18.609 -14.445 1 98 79 GLU A N 1
ATOM 632 C CA . GLU A 1 79 ? -0.144 18.125 -15.82 1 98 79 GLU A CA 1
ATOM 633 C C . GLU A 1 79 ? -0.567 16.656 -15.844 1 98 79 GLU A C 1
ATOM 635 O O . GLU A 1 79 ? -1.397 16.25 -16.672 1 98 79 GLU A O 1
ATOM 640 N N . SER A 1 80 ? -0.004 15.852 -14.945 1 98.69 80 SER A N 1
ATOM 641 C CA . SER A 1 80 ? -0.244 14.414 -14.93 1 98.69 80 SER A CA 1
ATOM 642 C C . SER A 1 80 ? -0.107 13.844 -13.516 1 98.69 80 SER A C 1
ATOM 644 O O . SER A 1 80 ? 0.494 14.477 -12.641 1 98.69 80 SER A O 1
ATOM 646 N N . SER A 1 81 ? -0.717 12.68 -13.312 1 98.75 81 SER A N 1
ATOM 647 C CA . SER A 1 81 ? -0.64 12.008 -12.016 1 98.75 81 SER A CA 1
ATOM 648 C C . SER A 1 81 ? -0.747 10.5 -12.172 1 98.75 81 SER A C 1
ATOM 650 O O . SER A 1 81 ? -1.231 10 -13.188 1 98.75 81 SER A O 1
ATOM 652 N N . ALA A 1 82 ? -0.247 9.773 -11.242 1 98.62 82 ALA A N 1
ATOM 653 C CA . ALA A 1 82 ? -0.386 8.328 -11.125 1 98.62 82 ALA A CA 1
ATOM 654 C C . ALA A 1 82 ? -0.762 7.922 -9.695 1 98.62 82 ALA A C 1
ATOM 656 O O . ALA A 1 82 ? -0.235 8.477 -8.727 1 98.62 82 ALA A O 1
ATOM 657 N N . THR A 1 83 ? -1.711 7.012 -9.609 1 98.44 83 THR A N 1
ATOM 658 C CA . THR A 1 83 ? -2.096 6.504 -8.297 1 98.44 83 THR A CA 1
ATOM 659 C C . THR A 1 83 ? -1.396 5.18 -8 1 98.44 83 THR A C 1
ATOM 661 O O . THR A 1 83 ? -1.109 4.406 -8.914 1 98.44 83 THR A O 1
ATOM 664 N N . VAL A 1 84 ? -1.028 4.961 -6.742 1 98.12 84 VAL A N 1
ATOM 665 C CA . VAL A 1 84 ? -0.459 3.719 -6.227 1 98.12 84 VAL A CA 1
ATOM 666 C C . VAL A 1 84 ? -1.186 3.307 -4.949 1 98.12 84 VAL A C 1
ATOM 668 O O . VAL A 1 84 ? -2.139 3.967 -4.531 1 98.12 84 VAL A O 1
ATOM 671 N N . SER A 1 85 ? -0.78 2.279 -4.359 1 97.62 85 SER A N 1
ATOM 672 C CA . SER A 1 85 ? -1.594 1.638 -3.334 1 97.62 85 SER A CA 1
ATOM 673 C C . SER A 1 85 ? -1.485 2.373 -2.002 1 97.62 85 SER A C 1
ATOM 675 O O . SER A 1 85 ? -2.303 2.168 -1.104 1 97.62 85 SER A O 1
ATOM 677 N N . SER A 1 86 ? -0.463 3.182 -1.792 1 97.69 86 SER A N 1
ATOM 678 C CA . SER A 1 86 ? -0.319 3.943 -0.556 1 97.69 86 SER A CA 1
ATOM 679 C C . SER A 1 86 ? 0.583 5.156 -0.756 1 97.69 86 SER A C 1
ATOM 681 O O . SER A 1 86 ? 1.305 5.242 -1.752 1 97.69 86 SER A O 1
ATOM 683 N N . GLY A 1 87 ? 0.492 6.039 0.185 1 97.38 87 GLY A N 1
ATOM 684 C CA . GLY A 1 87 ? 1.385 7.188 0.142 1 97.38 87 GLY A CA 1
ATOM 685 C C . GLY A 1 87 ? 2.846 6.812 0.299 1 97.38 87 GLY A C 1
ATOM 686 O O . GLY A 1 87 ? 3.715 7.387 -0.359 1 97.38 87 GLY A O 1
ATOM 687 N N . TYR A 1 88 ? 3.123 5.883 1.172 1 96.88 88 TYR A N 1
ATOM 688 C CA . TYR A 1 88 ? 4.504 5.457 1.373 1 96.88 88 TYR A CA 1
ATOM 689 C C . TYR A 1 88 ? 5.086 4.871 0.092 1 96.88 88 TYR A C 1
ATOM 691 O O . TYR A 1 88 ? 6.23 5.156 -0.264 1 96.88 88 TYR A O 1
ATOM 699 N N . LEU A 1 89 ? 4.305 4.082 -0.596 1 97.38 89 LEU A N 1
ATOM 700 C CA . LEU A 1 89 ? 4.77 3.504 -1.853 1 97.38 89 LEU A CA 1
ATOM 701 C C . LEU A 1 89 ? 5.023 4.594 -2.891 1 97.38 89 LEU A C 1
ATOM 703 O O . LEU A 1 89 ? 5.953 4.484 -3.693 1 97.38 89 LEU A O 1
ATOM 707 N N . ALA A 1 90 ? 4.152 5.582 -2.896 1 98.38 90 ALA A N 1
ATOM 708 C CA . ALA A 1 90 ? 4.379 6.707 -3.801 1 98.38 90 ALA A CA 1
ATOM 709 C C . ALA A 1 90 ? 5.746 7.34 -3.557 1 98.38 90 ALA A C 1
ATOM 711 O O . ALA A 1 90 ? 6.508 7.574 -4.5 1 98.38 90 ALA A O 1
ATOM 712 N N . GLY A 1 91 ? 6.047 7.578 -2.293 1 97.25 91 GLY A N 1
ATOM 713 C CA . GLY A 1 91 ? 7.344 8.141 -1.951 1 97.25 91 GLY A CA 1
ATOM 714 C C . GLY A 1 91 ? 8.508 7.25 -2.346 1 97.25 91 GLY A C 1
ATOM 715 O O . GLY A 1 91 ? 9.484 7.719 -2.926 1 97.25 91 GLY A O 1
ATOM 716 N N . GLN A 1 92 ? 8.367 5.984 -2.09 1 95.44 92 GLN A N 1
ATOM 717 C CA . GLN A 1 92 ? 9.422 5.031 -2.42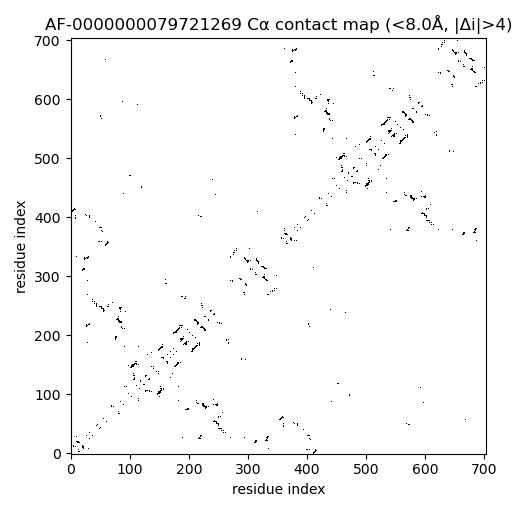 1 95.44 92 GLN A CA 1
ATOM 718 C C . GLN A 1 92 ? 9.656 4.969 -3.928 1 95.44 92 GLN A C 1
ATOM 720 O O . GLN A 1 92 ? 10.805 4.902 -4.383 1 95.44 92 GLN A O 1
ATOM 725 N N . LEU A 1 93 ? 8.562 4.922 -4.672 1 96.19 93 LEU A N 1
ATOM 726 C CA . LEU A 1 93 ? 8.672 4.883 -6.125 1 96.19 93 LEU A CA 1
ATOM 727 C C . LEU A 1 93 ? 9.43 6.098 -6.648 1 96.19 93 LEU A C 1
ATOM 729 O O . LEU A 1 93 ? 10.359 5.957 -7.453 1 96.19 93 LEU A O 1
ATOM 733 N N . VAL A 1 94 ? 9.125 7.273 -6.129 1 97.31 94 VAL A N 1
ATOM 734 C CA . VAL A 1 94 ? 9.781 8.5 -6.566 1 97.31 94 VAL A CA 1
ATOM 735 C C . VAL A 1 94 ? 11.258 8.469 -6.176 1 97.31 94 VAL A C 1
ATOM 737 O O . VAL A 1 94 ? 12.133 8.688 -7.016 1 97.31 94 VAL A O 1
ATOM 740 N N . ARG A 1 95 ? 11.484 8.172 -4.961 1 94.31 95 ARG A N 1
ATOM 741 C CA . ARG A 1 95 ? 12.852 8.195 -4.445 1 94.31 95 ARG A CA 1
ATOM 742 C C . ARG A 1 95 ? 13.742 7.227 -5.211 1 94.31 95 ARG A C 1
ATOM 744 O O . ARG A 1 95 ? 14.844 7.586 -5.629 1 94.31 95 ARG A O 1
ATOM 751 N N . GLN A 1 96 ? 13.297 6.039 -5.402 1 91.94 96 GLN A N 1
ATOM 752 C CA . GLN A 1 96 ? 14.102 5.016 -6.059 1 91.94 96 GLN A CA 1
ATOM 753 C C . GLN A 1 96 ? 14.32 5.344 -7.531 1 91.94 96 GLN A C 1
ATOM 755 O O . GLN A 1 96 ? 15.406 5.113 -8.07 1 91.94 96 GLN A O 1
ATOM 760 N N . THR A 1 97 ? 13.289 5.844 -8.172 1 93.31 97 THR A N 1
ATOM 761 C CA . THR A 1 97 ? 13.406 6.168 -9.586 1 93.31 97 THR A CA 1
ATOM 762 C C . THR A 1 97 ? 14.352 7.348 -9.797 1 93.31 97 THR A C 1
ATOM 764 O O . THR A 1 97 ? 15.07 7.402 -10.789 1 93.31 97 THR A O 1
ATOM 767 N N . MET A 1 98 ? 14.398 8.297 -8.844 1 92.94 98 MET A N 1
ATOM 768 C CA . MET A 1 98 ? 15.211 9.5 -8.984 1 92.94 98 MET A CA 1
ATOM 769 C C . MET A 1 98 ? 16.656 9.234 -8.57 1 92.94 98 MET A C 1
ATOM 771 O O . MET A 1 98 ? 17.531 10.078 -8.781 1 92.94 98 MET A O 1
ATOM 775 N N . ASP A 1 99 ? 16.844 8.109 -7.953 1 88.75 99 ASP A N 1
ATOM 776 C CA . ASP A 1 99 ? 18.203 7.75 -7.551 1 88.75 99 ASP A CA 1
ATOM 777 C C . ASP A 1 99 ? 19 7.215 -8.734 1 88.75 99 ASP A C 1
ATOM 779 O O . ASP A 1 99 ? 19.172 6 -8.875 1 88.75 99 ASP A O 1
ATOM 783 N N . THR A 1 100 ? 19.469 8.055 -9.555 1 88.62 100 THR A N 1
ATOM 784 C CA . THR A 1 100 ? 20.25 7.734 -10.742 1 88.62 100 THR A CA 1
ATOM 785 C C . THR A 1 100 ? 21.578 8.5 -10.742 1 88.62 100 THR A C 1
ATOM 787 O O . THR A 1 100 ? 21.781 9.398 -9.922 1 88.62 100 THR A O 1
ATOM 790 N N . LYS A 1 101 ? 22.484 8.164 -11.656 1 88.12 101 LYS A N 1
ATOM 791 C CA . LYS A 1 101 ? 23.781 8.828 -11.789 1 88.12 101 LYS A CA 1
ATOM 792 C C . LYS A 1 101 ? 23.609 10.273 -12.25 1 88.12 101 LYS A C 1
ATOM 794 O O . LYS A 1 101 ? 24.516 11.094 -12.094 1 88.12 101 LYS A O 1
ATOM 799 N N . GLU A 1 102 ? 22.438 10.539 -12.789 1 92.56 102 GLU A N 1
ATOM 800 C CA . GLU A 1 102 ? 22.188 11.875 -13.32 1 92.56 102 GLU A CA 1
ATOM 801 C C . GLU A 1 102 ? 21.734 12.828 -12.219 1 92.56 102 GLU A C 1
ATOM 803 O O . GLU A 1 102 ? 21.703 14.039 -12.414 1 92.56 102 GLU A O 1
ATOM 808 N N . HIS A 1 103 ? 21.484 12.266 -11.039 1 93.44 103 HIS A N 1
ATOM 809 C CA . HIS A 1 103 ? 20.922 13.078 -9.961 1 93.44 103 HIS A CA 1
ATOM 810 C C . HIS A 1 103 ? 21.766 12.984 -8.695 1 93.44 103 HIS A C 1
ATOM 812 O O . HIS A 1 103 ? 22.406 11.961 -8.453 1 93.44 103 HIS A O 1
ATOM 818 N N . ARG A 1 104 ? 21.797 14.102 -7.965 1 92.5 104 ARG A N 1
ATOM 819 C CA . ARG A 1 104 ? 22.312 14.117 -6.598 1 92.5 104 ARG A CA 1
ATOM 820 C C . ARG A 1 104 ? 21.188 14.406 -5.598 1 92.5 104 ARG A C 1
ATOM 822 O O . ARG A 1 104 ? 20.562 15.461 -5.664 1 92.5 104 ARG A O 1
ATOM 829 N N . LEU A 1 105 ? 21.031 13.492 -4.66 1 92.31 105 LEU A N 1
ATOM 830 C CA . LEU A 1 105 ? 19.891 13.586 -3.752 1 92.31 105 LEU A CA 1
ATOM 831 C C . LEU A 1 105 ? 20.266 14.367 -2.494 1 92.31 105 LEU A C 1
ATOM 833 O O . LEU A 1 105 ? 21.344 14.172 -1.932 1 92.31 105 LEU A O 1
ATOM 837 N N . PHE A 1 106 ? 19.406 15.312 -2.109 1 91.44 106 PHE A N 1
ATOM 838 C CA . PHE A 1 106 ? 19.484 16.078 -0.873 1 91.44 106 PHE A CA 1
ATOM 839 C C . PHE A 1 106 ? 18.188 15.961 -0.083 1 91.44 106 PHE A C 1
ATOM 841 O O . PHE A 1 106 ? 17.109 15.914 -0.667 1 91.44 106 PHE A O 1
ATOM 848 N N . TYR A 1 107 ? 18.328 15.938 1.241 1 90.44 107 TYR A N 1
ATOM 849 C CA . TYR A 1 107 ? 17.156 15.766 2.09 1 90.44 107 TYR A CA 1
ATOM 850 C C . TYR A 1 107 ? 17.016 16.906 3.082 1 90.44 107 TYR A C 1
ATOM 852 O O . TYR A 1 107 ? 17.953 17.203 3.826 1 90.44 107 TYR A O 1
ATOM 860 N N . ALA A 1 108 ? 15.867 17.5 3.053 1 87.38 108 ALA A N 1
ATOM 861 C CA . ALA A 1 108 ? 15.578 18.562 4.008 1 87.38 108 ALA A CA 1
ATOM 862 C C . ALA A 1 108 ? 15.414 18 5.422 1 87.38 108 ALA A C 1
ATOM 864 O O . ALA A 1 108 ? 15.242 16.797 5.598 1 87.38 108 ALA A O 1
ATOM 865 N N . PRO A 1 109 ? 15.469 18.938 6.328 1 79.69 109 PRO A N 1
ATOM 866 C CA . PRO A 1 109 ? 15.25 18.484 7.707 1 79.69 109 PRO A CA 1
ATOM 867 C C . PRO A 1 109 ? 13.898 17.812 7.898 1 79.69 109 PRO A C 1
ATOM 869 O O . PRO A 1 109 ? 12.891 18.266 7.355 1 79.69 109 PRO A O 1
ATOM 872 N N . ASN A 1 110 ? 13.852 16.688 8.586 1 79.31 110 ASN A N 1
ATOM 873 C CA . ASN A 1 110 ? 12.664 15.961 9 1 79.31 110 ASN A CA 1
ATOM 874 C C . ASN A 1 110 ? 11.922 15.359 7.812 1 79.31 110 ASN A C 1
ATOM 876 O O . ASN A 1 110 ? 10.695 15.266 7.82 1 79.31 110 ASN A O 1
ATOM 880 N N . THR A 1 111 ? 12.703 15.07 6.809 1 87.06 111 THR A N 1
ATOM 881 C CA . THR A 1 111 ? 12.102 14.414 5.656 1 87.06 111 THR A CA 1
ATOM 882 C C . THR A 1 111 ? 11.562 13.039 6.035 1 87.06 111 THR A C 1
ATOM 884 O O . THR A 1 111 ? 12.266 12.25 6.672 1 87.06 111 THR A O 1
ATOM 887 N N . HIS A 1 112 ? 10.352 12.812 5.719 1 89.19 112 HIS A N 1
ATOM 888 C CA . HIS A 1 112 ? 9.664 11.562 6.047 1 89.19 112 HIS A CA 1
ATOM 889 C C . HIS A 1 112 ? 10.414 10.359 5.477 1 89.19 112 HIS A C 1
ATOM 891 O O . HIS A 1 112 ? 10.969 10.43 4.375 1 89.19 112 HIS A O 1
ATOM 897 N N . SER A 1 113 ? 10.305 9.258 6.098 1 88.75 113 SER A N 1
ATOM 898 C CA . SER A 1 113 ? 11.07 8.062 5.766 1 88.75 113 SER A CA 1
ATOM 899 C C . SER A 1 113 ? 10.641 7.492 4.418 1 88.75 113 SER A C 1
ATOM 901 O O . SER A 1 113 ? 11.383 6.715 3.807 1 88.75 113 SER A O 1
ATOM 903 N N . ALA A 1 114 ? 9.477 7.777 3.955 1 92.5 114 ALA A N 1
ATOM 904 C CA . ALA A 1 114 ? 9.047 7.332 2.633 1 92.5 114 ALA A CA 1
ATOM 905 C C . ALA A 1 114 ? 9.945 7.91 1.541 1 92.5 114 ALA A C 1
ATOM 907 O O . ALA A 1 114 ? 10.086 7.316 0.467 1 92.5 114 ALA A O 1
ATOM 908 N N . LEU A 1 115 ? 10.562 9.023 1.849 1 92 115 LEU A N 1
ATOM 909 C CA . LEU A 1 115 ? 11.359 9.734 0.857 1 92 115 LEU A CA 1
ATOM 910 C C . LEU A 1 115 ? 12.852 9.531 1.104 1 92 115 LEU A C 1
ATOM 912 O O . LEU A 1 115 ? 13.68 9.984 0.315 1 92 115 LEU A O 1
ATOM 916 N N . TYR A 1 116 ? 13.078 8.883 2.268 1 82.44 116 TYR A N 1
ATOM 917 C CA . TYR A 1 116 ? 14.469 8.773 2.695 1 82.44 116 TYR A CA 1
ATOM 918 C C . TYR A 1 116 ? 14.805 7.34 3.086 1 82.44 116 TYR A C 1
ATOM 920 O O . TYR A 1 116 ? 14.008 6.664 3.738 1 82.44 116 TYR A O 1
ATOM 928 N N . SER A 1 117 ? 15.641 6.707 2.389 1 66.88 117 SER A N 1
ATOM 929 C CA . SER A 1 117 ? 16.016 5.371 2.844 1 66.88 117 SER A CA 1
ATOM 930 C C . SER A 1 117 ? 17.453 5.344 3.361 1 66.88 117 SER A C 1
ATOM 932 O O . SER A 1 117 ? 18.406 5.312 2.574 1 66.88 117 SER A O 1
ATOM 934 N N . PRO A 1 118 ? 17.438 5.562 4.773 1 59.53 118 PRO A N 1
ATOM 935 C CA . PRO A 1 118 ? 18.828 5.406 5.234 1 59.53 118 PRO A CA 1
ATOM 936 C C . PRO A 1 118 ? 19.359 3.998 5.012 1 59.53 118 PRO A C 1
ATOM 938 O O . PRO A 1 118 ? 18.703 3.016 5.375 1 59.53 118 PRO A O 1
ATOM 941 N N . THR A 1 119 ? 19.906 3.742 3.902 1 54.38 119 THR A N 1
ATOM 942 C CA . THR A 1 119 ? 20.594 2.457 3.891 1 54.38 119 THR A CA 1
ATOM 943 C C . THR A 1 119 ? 21.969 2.574 4.547 1 54.38 119 THR A C 1
ATOM 945 O O . THR A 1 119 ? 22.562 3.65 4.555 1 54.38 119 THR A O 1
ATOM 948 N N . PRO A 1 120 ? 22.156 1.651 5.441 1 49.62 120 PRO A N 1
ATOM 949 C CA . PRO A 1 120 ? 23.5 1.702 6.023 1 49.62 120 PRO A CA 1
ATOM 950 C C . PRO A 1 120 ? 24.562 2.119 5.012 1 49.62 120 PRO A C 1
ATOM 952 O O . PRO A 1 120 ? 25.594 2.688 5.391 1 49.62 120 PRO A O 1
ATOM 955 N N . SER A 1 121 ? 24.234 1.714 3.834 1 46.47 121 SER A N 1
ATOM 956 C CA . SER A 1 121 ? 25.25 2.02 2.824 1 46.47 121 SER A CA 1
ATOM 957 C C . SER A 1 121 ? 25.188 3.488 2.418 1 46.47 121 SER A C 1
ATOM 959 O O . SER A 1 121 ? 26.156 4.023 1.869 1 46.47 121 SER A O 1
ATOM 961 N N . THR A 1 122 ? 23.984 3.922 2.543 1 53.22 122 THR A N 1
ATOM 962 C CA . THR A 1 122 ? 23.922 5.301 2.074 1 53.22 122 THR A CA 1
ATOM 963 C C . THR A 1 122 ? 24.094 6.277 3.234 1 53.22 122 THR A C 1
ATOM 965 O O . THR A 1 122 ? 23.484 6.102 4.293 1 53.22 122 THR A O 1
ATOM 968 N N . LYS A 1 123 ? 25.312 6.844 3.246 1 52.12 123 LYS A N 1
ATOM 969 C CA . LYS A 1 123 ? 25.719 7.848 4.227 1 52.12 123 LYS A CA 1
ATOM 970 C C . LYS A 1 123 ? 24.812 9.078 4.156 1 52.12 123 LYS A C 1
ATOM 972 O O . LYS A 1 123 ? 25.078 10.086 4.82 1 52.12 123 LYS A O 1
ATOM 977 N N . LEU A 1 124 ? 23.625 8.969 3.412 1 58.5 124 LEU A N 1
ATOM 978 C CA . LEU A 1 124 ? 22.859 10.211 3.26 1 58.5 124 LEU A CA 1
ATOM 979 C C . LEU A 1 124 ? 22 10.477 4.484 1 58.5 124 LEU A C 1
ATOM 981 O O . LEU A 1 124 ? 21.344 9.562 4.996 1 58.5 124 LEU A O 1
ATOM 985 N N . LYS A 1 125 ? 22.391 11.586 5.18 1 64.44 125 LYS A N 1
ATOM 986 C CA . LYS A 1 125 ? 21.562 12.031 6.297 1 64.44 125 LYS A CA 1
ATOM 987 C C . LYS A 1 125 ? 20.859 13.344 5.973 1 64.44 125 LYS A C 1
ATOM 989 O O . LYS A 1 125 ? 21.391 14.18 5.242 1 64.44 125 LYS A O 1
ATOM 994 N N . PRO A 1 126 ? 19.531 13.359 6.422 1 69.31 126 PRO A N 1
ATOM 995 C CA . PRO A 1 126 ? 18.906 14.68 6.289 1 69.31 126 PRO A CA 1
ATOM 996 C C . PRO A 1 126 ? 19.719 15.789 6.926 1 69.31 126 PRO A C 1
ATOM 998 O O . PRO A 1 126 ? 20.438 15.555 7.906 1 69.31 126 PRO A O 1
ATOM 1001 N N . TYR A 1 127 ? 19.641 16.922 6.234 1 62.44 127 TYR A N 1
ATOM 1002 C CA . TYR A 1 127 ? 20.297 18.078 6.82 1 62.44 127 TYR A CA 1
ATOM 1003 C C . TYR A 1 127 ? 19.547 18.562 8.055 1 62.44 127 TYR A C 1
ATOM 1005 O O . TYR A 1 127 ? 18.344 18.375 8.172 1 62.44 127 TYR A O 1
ATOM 1013 N N . ILE A 1 128 ? 20.328 19.125 8.766 1 68.06 128 ILE A N 1
ATOM 1014 C CA . ILE A 1 128 ? 19.781 19.531 10.062 1 68.06 128 ILE A CA 1
ATOM 1015 C C . ILE A 1 128 ? 18.984 20.828 9.906 1 68.06 128 ILE A C 1
ATOM 1017 O O . ILE A 1 128 ? 18 21.047 10.609 1 68.06 128 ILE A O 1
ATOM 1021 N N . THR A 1 129 ? 19.547 21.688 8.922 1 73.81 129 THR A N 1
ATOM 1022 C CA . THR A 1 129 ? 18.859 22.953 8.68 1 73.81 129 THR A CA 1
ATOM 1023 C C . THR A 1 129 ? 18.75 23.219 7.184 1 73.81 129 THR A C 1
ATOM 1025 O O . THR A 1 129 ? 19.516 22.672 6.387 1 73.81 129 THR A O 1
ATOM 1028 N N . PHE A 1 130 ? 17.844 24.109 6.938 1 82.06 130 PHE A N 1
ATOM 1029 C CA . PHE A 1 130 ? 17.719 24.531 5.547 1 82.06 130 PHE A CA 1
ATOM 1030 C C . PHE A 1 130 ? 18.938 25.328 5.105 1 82.06 130 PHE A C 1
ATOM 1032 O O . PHE A 1 130 ? 19.328 25.281 3.939 1 82.06 130 PHE A O 1
ATOM 1039 N N . THR A 1 131 ? 19.484 26.016 6.047 1 83.62 131 THR A N 1
ATOM 1040 C CA . THR A 1 131 ? 20.703 26.75 5.738 1 83.62 131 THR A CA 1
ATOM 1041 C C . THR A 1 131 ? 21.812 25.797 5.309 1 83.62 131 THR A C 1
ATOM 1043 O O . THR A 1 131 ? 22.5 26.031 4.309 1 83.62 131 THR A O 1
ATOM 1046 N N . ALA A 1 132 ? 21.906 24.797 6.09 1 87.19 132 ALA A N 1
ATOM 1047 C CA . ALA A 1 132 ? 22.922 23.797 5.754 1 87.19 132 ALA A CA 1
ATOM 1048 C C . ALA A 1 132 ? 22.609 23.141 4.41 1 87.19 132 ALA A C 1
ATOM 1050 O O . ALA A 1 132 ? 23.516 22.875 3.615 1 87.19 132 ALA A O 1
ATOM 1051 N N . LEU A 1 133 ? 21.391 22.906 4.172 1 89.25 133 LEU A N 1
ATOM 1052 C CA . LEU A 1 133 ? 20.953 22.328 2.904 1 89.25 133 LEU A CA 1
ATOM 1053 C C . LEU A 1 133 ? 21.281 23.25 1.743 1 89.25 133 LEU A C 1
ATOM 1055 O O . LEU A 1 133 ? 21.797 22.812 0.717 1 89.25 133 LEU A O 1
ATOM 1059 N N . ASN A 1 134 ? 21 24.5 1.967 1 90.75 134 ASN A N 1
ATOM 1060 C CA . ASN A 1 134 ? 21.281 25.484 0.939 1 90.75 134 ASN A CA 1
ATOM 1061 C C . ASN A 1 134 ? 22.766 25.547 0.6 1 90.75 134 ASN A C 1
ATOM 1063 O O . ASN A 1 134 ? 23.141 25.562 -0.575 1 90.75 134 ASN A O 1
ATOM 1067 N N . ILE A 1 135 ? 23.594 25.531 1.577 1 92.88 135 ILE A N 1
ATOM 1068 C CA . ILE A 1 135 ? 25.031 25.578 1.38 1 92.88 135 ILE A CA 1
ATOM 1069 C C . ILE A 1 135 ? 25.484 24.344 0.6 1 92.88 135 ILE A C 1
ATOM 1071 O O . ILE A 1 135 ? 26.266 24.453 -0.35 1 92.88 135 ILE A O 1
ATOM 1075 N N . ALA A 1 136 ? 24.922 23.25 0.976 1 92.56 136 ALA A N 1
ATOM 1076 C CA . ALA A 1 136 ? 25.312 21.984 0.338 1 92.56 136 ALA A CA 1
ATOM 1077 C C . ALA A 1 136 ? 24.891 21.969 -1.127 1 92.56 136 ALA A C 1
ATOM 1079 O O . ALA A 1 136 ? 25.656 21.547 -1.997 1 92.56 136 ALA A O 1
ATOM 1080 N N . VAL A 1 137 ? 23.719 22.406 -1.425 1 94.56 137 VAL A N 1
ATOM 1081 C CA . VAL A 1 137 ? 23.172 22.391 -2.781 1 94.56 137 VAL A CA 1
ATOM 1082 C C . VAL A 1 137 ? 23.969 23.344 -3.662 1 94.56 137 VAL A C 1
ATOM 1084 O O . VAL A 1 137 ? 24.359 23 -4.781 1 94.56 137 VAL A O 1
ATOM 1087 N N . ARG A 1 138 ? 24.281 24.469 -3.182 1 94.56 138 ARG A N 1
ATOM 1088 C CA . ARG A 1 138 ? 25.031 25.469 -3.939 1 94.56 138 ARG A CA 1
ATOM 1089 C C . ARG A 1 138 ? 26.453 24.984 -4.207 1 94.56 138 ARG A C 1
ATOM 1091 O O . ARG A 1 138 ? 26.984 25.172 -5.305 1 94.56 138 ARG A O 1
ATOM 1098 N N . SER A 1 139 ? 27.016 24.469 -3.154 1 95.06 139 SER A N 1
ATOM 1099 C CA . SER A 1 139 ? 28.344 23.922 -3.326 1 95.06 139 SER A CA 1
ATOM 1100 C C . SER A 1 139 ? 28.375 22.844 -4.418 1 95.06 139 SER A C 1
ATOM 1102 O O . SER A 1 139 ? 29.297 22.812 -5.238 1 95.06 139 SER A O 1
ATOM 1104 N N . HIS A 1 140 ? 27.375 22.016 -4.391 1 94.44 140 HIS A N 1
ATOM 1105 C CA . HIS A 1 140 ? 27.281 20.969 -5.406 1 94.44 140 HIS A CA 1
ATOM 1106 C C . HIS A 1 140 ? 27.156 21.578 -6.801 1 94.44 140 HIS A C 1
ATOM 1108 O O . HIS A 1 140 ? 27.812 21.125 -7.738 1 94.44 140 HIS A O 1
ATOM 1114 N N . LEU A 1 141 ? 26.344 22.547 -6.961 1 95.12 141 LEU A N 1
ATOM 1115 C CA . LEU A 1 141 ? 26.094 23.188 -8.25 1 95.12 141 LEU A CA 1
ATOM 1116 C C . LEU A 1 141 ? 27.359 23.844 -8.789 1 95.12 141 LEU A C 1
ATOM 1118 O O . LEU A 1 141 ? 27.547 23.938 -10 1 95.12 141 LEU A O 1
ATOM 1122 N N . GLU A 1 142 ? 28.172 24.266 -7.91 1 94.06 142 GLU A N 1
ATOM 1123 C CA . GLU A 1 142 ? 29.422 24.906 -8.297 1 94.06 142 GLU A CA 1
ATOM 1124 C C . GLU A 1 142 ? 30.453 23.891 -8.758 1 94.06 142 GLU A C 1
ATOM 1126 O O . GLU A 1 142 ? 31.281 24.172 -9.625 1 94.06 142 GLU A O 1
ATOM 1131 N N . THR A 1 143 ? 30.344 22.734 -8.227 1 93.19 143 THR A N 1
ATOM 1132 C CA . THR A 1 143 ? 31.438 21.781 -8.422 1 93.19 143 THR A CA 1
ATOM 1133 C C . THR A 1 143 ? 31.031 20.672 -9.383 1 93.19 143 THR A C 1
ATOM 1135 O O . THR A 1 143 ? 31.875 19.969 -9.93 1 93.19 143 THR A O 1
ATOM 1138 N N . ASN A 1 144 ? 29.812 20.375 -9.508 1 87.75 144 ASN A N 1
ATOM 1139 C CA . ASN A 1 144 ? 29.312 19.266 -10.312 1 87.75 144 ASN A CA 1
ATOM 1140 C C . ASN A 1 144 ? 28.188 19.719 -11.242 1 87.75 144 ASN A C 1
ATOM 1142 O O . ASN A 1 144 ? 27.016 19.609 -10.891 1 87.75 144 ASN A O 1
ATOM 1146 N N . GLN A 1 145 ? 28.594 19.969 -12.438 1 83.75 145 GLN A N 1
ATOM 1147 C CA . GLN A 1 145 ? 27.594 20.484 -13.375 1 83.75 145 GLN A CA 1
ATOM 1148 C C . GLN A 1 145 ? 26.938 19.344 -14.148 1 83.75 145 GLN A C 1
ATOM 1150 O O . GLN A 1 145 ? 25.922 19.562 -14.828 1 83.75 145 GLN A O 1
ATOM 1155 N N . GLU A 1 146 ? 27.344 18.188 -13.867 1 90.31 146 GLU A N 1
ATOM 1156 C CA . GLU A 1 146 ? 26.859 17.062 -14.672 1 90.31 146 GLU A CA 1
ATOM 1157 C C . GLU A 1 146 ? 25.641 16.406 -14.031 1 90.31 146 GLU A C 1
ATOM 1159 O O . GLU A 1 146 ? 24.906 15.672 -14.688 1 90.31 146 GLU A O 1
ATOM 1164 N N . THR A 1 147 ? 25.469 16.703 -12.75 1 94 147 THR A N 1
ATOM 1165 C CA . THR A 1 147 ? 24.328 16.078 -12.07 1 94 147 THR A CA 1
ATOM 1166 C C . THR A 1 147 ? 23.344 17.125 -11.594 1 94 147 THR A C 1
ATOM 1168 O O . THR A 1 147 ? 23.734 18.219 -11.172 1 94 147 THR A O 1
ATOM 1171 N N . THR A 1 148 ? 22.094 16.859 -11.664 1 96.25 148 THR A N 1
ATOM 1172 C CA . THR A 1 148 ? 21.031 17.75 -11.195 1 96.25 148 THR A CA 1
ATOM 1173 C C . THR A 1 148 ? 20.688 17.453 -9.734 1 96.25 148 THR A C 1
ATOM 1175 O O . THR A 1 148 ? 20.406 16.297 -9.383 1 96.25 148 THR A O 1
ATOM 1178 N N . PRO A 1 149 ? 20.703 18.453 -8.859 1 95.94 149 PRO A N 1
ATOM 1179 C CA . PRO A 1 149 ? 20.281 18.234 -7.477 1 95.94 149 PRO A CA 1
ATOM 1180 C C . PRO A 1 149 ? 18.781 17.938 -7.359 1 95.94 149 PRO A C 1
ATOM 1182 O O . PRO A 1 149 ? 17.969 18.594 -8.016 1 95.94 149 PRO A O 1
ATOM 1185 N N . VAL A 1 150 ? 18.453 16.953 -6.586 1 96.12 150 VAL A N 1
ATOM 1186 C CA . VAL A 1 150 ? 17.078 16.625 -6.199 1 96.12 150 VAL A CA 1
ATOM 1187 C C . VAL A 1 150 ? 16.906 16.844 -4.695 1 96.12 150 VAL A C 1
ATOM 1189 O O . VAL A 1 150 ? 17.594 16.219 -3.887 1 96.12 150 VAL A O 1
ATOM 1192 N N . VAL A 1 151 ? 16.016 17.734 -4.32 1 93.5 151 VAL A N 1
ATOM 1193 C CA . VAL A 1 151 ? 15.789 18.031 -2.912 1 93.5 151 VAL A CA 1
ATOM 1194 C C . VAL A 1 151 ? 14.453 17.438 -2.469 1 93.5 151 VAL A C 1
ATOM 1196 O O . VAL A 1 151 ? 13.406 17.75 -3.049 1 93.5 151 VAL A O 1
ATOM 1199 N N . PHE A 1 152 ? 14.547 16.578 -1.473 1 93.62 152 PHE A N 1
ATOM 1200 C CA . PHE A 1 152 ? 13.359 15.953 -0.89 1 93.62 152 PHE A CA 1
ATOM 1201 C C . PHE A 1 152 ? 12.938 16.688 0.378 1 93.62 152 PHE A C 1
ATOM 1203 O O . PHE A 1 152 ? 13.773 17 1.229 1 93.62 152 PHE A O 1
ATOM 1210 N N . LEU A 1 153 ? 11.672 16.969 0.501 1 90.19 153 LEU A N 1
ATOM 1211 C CA . LEU A 1 153 ? 11.172 17.594 1.717 1 90.19 153 LEU A CA 1
ATOM 1212 C C . LEU A 1 153 ? 9.695 17.281 1.927 1 90.19 153 LEU A C 1
ATOM 1214 O O . LEU A 1 153 ? 9.031 16.781 1.021 1 90.19 153 LEU A O 1
ATOM 1218 N N . ASP A 1 154 ? 9.172 17.562 3.133 1 90.69 154 ASP A N 1
ATOM 1219 C CA . ASP A 1 154 ? 7.754 17.484 3.463 1 90.69 154 ASP A CA 1
ATOM 1220 C C . ASP A 1 154 ? 7.102 18.875 3.391 1 90.69 154 ASP A C 1
ATOM 1222 O O . ASP A 1 154 ? 7.695 19.859 3.809 1 90.69 154 ASP A O 1
ATOM 1226 N N . ALA A 1 155 ? 5.895 18.891 2.771 1 88.06 155 ALA A N 1
ATOM 1227 C CA . ALA A 1 155 ? 5.18 20.156 2.756 1 88.06 155 ALA A CA 1
ATOM 1228 C C . ALA A 1 155 ? 4.793 20.594 4.168 1 88.06 155 ALA A C 1
ATOM 1230 O O . ALA A 1 155 ? 4.93 21.766 4.523 1 88.06 155 ALA A O 1
ATOM 1231 N N . ILE A 1 156 ? 4.195 19.688 4.848 1 82.25 156 ILE A N 1
ATOM 1232 C CA . ILE A 1 156 ? 3.844 19.844 6.25 1 82.25 156 ILE A CA 1
ATOM 1233 C C . ILE A 1 156 ? 4.438 18.703 7.074 1 82.25 156 ILE A C 1
ATOM 1235 O O . ILE A 1 156 ? 4.191 17.531 6.793 1 82.25 156 ILE A O 1
ATOM 1239 N N . ASP A 1 157 ? 5.426 19.109 7.883 1 66.12 157 ASP A N 1
ATOM 1240 C CA . ASP A 1 157 ? 6.137 18.047 8.602 1 66.12 157 ASP A CA 1
ATOM 1241 C C . ASP A 1 157 ? 5.23 17.375 9.625 1 66.12 157 ASP A C 1
ATOM 1243 O O . ASP A 1 157 ? 4.223 17.938 10.047 1 66.12 157 ASP A O 1
ATOM 1247 N N . PHE A 1 158 ? 5.52 16.125 9.945 1 55.69 158 PHE A N 1
ATOM 1248 C CA . PHE A 1 158 ? 4.695 15.281 10.805 1 55.69 158 PHE A CA 1
ATOM 1249 C C . PHE A 1 158 ? 4.574 15.883 12.203 1 55.69 158 PHE A C 1
ATOM 1251 O O . PHE A 1 158 ? 3.643 15.562 12.938 1 55.69 158 PHE A O 1
ATOM 1258 N N . SER A 1 159 ? 5.633 16.641 12.492 1 52.88 159 SER A N 1
ATOM 1259 C CA . SER A 1 159 ? 5.484 17.297 13.781 1 52.88 159 SER A CA 1
ATOM 1260 C C . SER A 1 159 ? 4.449 18.406 13.711 1 52.88 159 SER A C 1
ATOM 1262 O O . SER A 1 159 ? 4.031 18.938 14.742 1 52.88 159 SER A O 1
ATOM 1264 N N . GLY A 1 160 ? 3.697 18.406 12.523 1 52.31 160 GLY A N 1
ATOM 1265 C CA . GLY A 1 160 ? 2.59 19.312 12.273 1 52.31 160 GLY A CA 1
ATOM 1266 C C . GLY A 1 160 ? 3.004 20.781 12.281 1 52.31 160 GLY A C 1
ATOM 1267 O O . GLY A 1 160 ? 2.172 21.672 12.078 1 52.31 160 GLY A O 1
ATOM 1268 N N . ALA A 1 161 ? 4.195 21 12.711 1 48.16 161 ALA A N 1
ATOM 1269 C CA . ALA A 1 161 ? 4.48 22.359 13.133 1 48.16 161 ALA A CA 1
ATOM 1270 C C . ALA A 1 161 ? 5.18 23.141 12.016 1 48.16 161 ALA A C 1
ATOM 1272 O O . ALA A 1 161 ? 5.277 24.375 12.078 1 48.16 161 ALA A O 1
ATOM 1273 N N . ASN A 1 162 ? 5.816 22.328 11.133 1 52.94 162 ASN A N 1
ATOM 1274 C CA . ASN A 1 162 ? 6.598 23.219 10.289 1 52.94 162 ASN A CA 1
ATOM 1275 C C . ASN A 1 162 ? 6.195 23.109 8.82 1 52.94 162 ASN A C 1
ATOM 1277 O O . ASN A 1 162 ? 5.949 22.016 8.32 1 52.94 162 ASN A O 1
ATOM 1281 N N . TYR A 1 163 ? 5.383 24.125 8.305 1 54.53 163 TYR A N 1
ATOM 1282 C CA . TYR A 1 163 ? 5.379 24.266 6.855 1 54.53 163 TYR A CA 1
ATOM 1283 C C . TYR A 1 163 ? 6.801 24.391 6.316 1 54.53 163 TYR A C 1
ATOM 1285 O O . TYR A 1 163 ? 7.691 24.891 7.004 1 54.53 163 TYR A O 1
ATOM 1293 N N . PRO A 1 164 ? 7.074 23.578 5.285 1 52.91 164 PRO A N 1
ATOM 1294 C CA . PRO A 1 164 ? 8.383 23.969 4.762 1 52.91 164 PRO A CA 1
ATOM 1295 C C . PRO A 1 164 ? 8.617 25.469 4.824 1 52.91 164 PRO A C 1
ATOM 1297 O O . PRO A 1 164 ? 7.691 26.266 4.602 1 52.91 164 PRO A O 1
ATOM 1300 N N . ASP A 1 165 ? 9.43 25.812 5.633 1 56.94 165 ASP A N 1
ATOM 1301 C CA . ASP A 1 165 ? 9.82 27.219 5.605 1 56.94 165 ASP A CA 1
ATOM 1302 C C . ASP A 1 165 ? 9.898 27.734 4.176 1 56.94 165 ASP A C 1
ATOM 1304 O O . ASP A 1 165 ? 10.93 27.609 3.514 1 56.94 165 ASP A O 1
ATOM 1308 N N . PHE A 1 166 ? 8.641 27.984 3.611 1 62.5 166 PHE A N 1
ATOM 1309 C CA . PHE A 1 166 ? 8.672 28.547 2.268 1 62.5 166 PHE A CA 1
ATOM 1310 C C . PHE A 1 166 ? 9.742 29.609 2.15 1 62.5 166 PHE A C 1
ATOM 1312 O O . PHE A 1 166 ? 10.328 29.797 1.081 1 62.5 166 PHE A O 1
ATOM 1319 N N . GLU A 1 167 ? 10 30.094 3.357 1 65.25 167 GLU A N 1
ATOM 1320 C CA . GLU A 1 167 ? 11.086 31.078 3.326 1 65.25 167 GLU A CA 1
ATOM 1321 C C . GLU A 1 167 ? 12.43 30.391 3.127 1 65.25 167 GLU A C 1
ATOM 1323 O O . GLU A 1 167 ? 13.266 30.859 2.355 1 65.25 167 GLU A O 1
ATOM 1328 N N . GLY A 1 168 ? 12.547 29.297 3.832 1 73.75 168 GLY A N 1
ATOM 1329 C CA . GLY A 1 168 ? 13.773 28.547 3.613 1 73.75 168 GLY A CA 1
ATOM 1330 C C . GLY A 1 168 ? 13.867 27.953 2.221 1 73.75 168 GLY A C 1
ATOM 1331 O O . GLY A 1 168 ? 14.938 27.984 1.6 1 73.75 168 GLY A O 1
ATOM 1332 N N . LEU A 1 169 ? 12.75 27.516 1.775 1 80.69 169 LEU A N 1
ATOM 1333 C CA . LEU A 1 169 ? 12.695 26.922 0.44 1 80.69 169 LEU A CA 1
ATOM 1334 C C . LEU A 1 169 ? 13.062 27.953 -0.62 1 80.69 169 LEU A C 1
ATOM 1336 O O . LEU A 1 169 ? 13.75 27.641 -1.594 1 80.69 169 LEU A O 1
ATOM 1340 N N . ARG A 1 170 ? 12.719 29.125 -0.343 1 83.12 170 ARG A N 1
ATOM 1341 C CA . ARG A 1 170 ? 12.938 30.203 -1.312 1 83.12 170 ARG A CA 1
ATOM 1342 C C . ARG A 1 170 ? 14.414 30.547 -1.424 1 83.12 170 ARG A C 1
ATOM 1344 O O . ARG A 1 170 ? 14.844 31.156 -2.406 1 83.12 170 ARG A O 1
ATOM 1351 N N . THR A 1 171 ? 15.094 30.172 -0.406 1 86.25 171 THR A N 1
ATOM 1352 C CA . THR A 1 171 ? 16.516 30.5 -0.439 1 86.25 171 THR A CA 1
ATOM 1353 C C . THR A 1 171 ? 17.266 29.531 -1.345 1 86.25 171 THR A C 1
ATOM 1355 O O . THR A 1 171 ? 18.406 29.797 -1.729 1 86.25 171 THR A O 1
ATOM 1358 N N . LEU A 1 172 ? 16.672 28.438 -1.661 1 91.5 172 LEU A N 1
ATOM 1359 C CA . LEU A 1 172 ? 17.312 27.438 -2.512 1 91.5 172 LEU A CA 1
ATOM 1360 C C . LEU A 1 172 ? 17.328 27.906 -3.965 1 91.5 172 LEU A C 1
ATOM 1362 O O . LEU A 1 172 ? 16.484 28.688 -4.383 1 91.5 172 LEU A O 1
ATOM 1366 N N . PRO A 1 173 ? 18.344 27.5 -4.711 1 94.56 173 PRO A N 1
ATOM 1367 C CA . PRO A 1 173 ? 18.328 27.781 -6.145 1 94.56 173 PRO A CA 1
ATOM 1368 C C . PRO A 1 173 ? 17.312 26.953 -6.91 1 94.56 173 PRO A C 1
ATOM 1370 O O . PRO A 1 173 ? 17.688 26.109 -7.734 1 94.56 173 PRO A O 1
ATOM 1373 N N . LEU A 1 174 ? 16.094 27.25 -6.781 1 95.38 174 LEU A N 1
ATOM 1374 C CA . LEU A 1 174 ? 14.961 26.438 -7.199 1 95.38 174 LEU A CA 1
ATOM 1375 C C . LEU A 1 174 ? 14.984 26.188 -8.703 1 95.38 174 LEU A C 1
ATOM 1377 O O . LEU A 1 174 ? 14.617 25.109 -9.172 1 95.38 174 LEU A O 1
ATOM 1381 N N . GLU A 1 175 ? 15.445 27.094 -9.477 1 96 175 GLU A N 1
ATOM 1382 C CA . GLU A 1 175 ? 15.445 26.984 -10.93 1 96 175 GLU A CA 1
ATOM 1383 C C . GLU A 1 175 ? 16.453 25.938 -11.406 1 96 175 GLU A C 1
ATOM 1385 O O . GLU A 1 175 ? 16.438 25.531 -12.57 1 96 175 GLU A O 1
ATOM 1390 N N . LYS A 1 176 ? 17.234 25.484 -10.445 1 96.94 176 LYS A N 1
ATOM 1391 C CA . LYS A 1 176 ? 18.281 24.531 -10.805 1 96.94 176 LYS A CA 1
ATOM 1392 C C . LYS A 1 176 ? 18.047 23.172 -10.133 1 96.94 176 LYS A C 1
ATOM 1394 O O . LYS A 1 176 ? 18.844 22.25 -10.32 1 96.94 176 LYS A O 1
ATOM 1399 N N . ILE A 1 177 ? 17 23.047 -9.359 1 96.56 177 ILE A N 1
ATOM 1400 C CA . ILE A 1 177 ? 16.828 21.812 -8.594 1 96.56 177 ILE A CA 1
ATOM 1401 C C . ILE A 1 177 ? 15.5 21.156 -8.945 1 96.56 177 ILE A C 1
ATOM 1403 O O . ILE A 1 177 ? 14.555 21.844 -9.336 1 96.56 177 ILE A O 1
ATOM 1407 N N . ILE A 1 178 ? 15.438 19.859 -8.883 1 97.88 178 ILE A N 1
ATOM 1408 C CA . ILE A 1 178 ? 14.188 19.109 -8.844 1 97.88 178 ILE A CA 1
ATOM 1409 C C . ILE A 1 178 ? 13.672 19.031 -7.41 1 97.88 178 ILE A C 1
ATOM 1411 O O . ILE A 1 178 ? 14.383 18.562 -6.516 1 97.88 178 ILE A O 1
ATOM 1415 N N . LEU A 1 179 ? 12.547 19.594 -7.227 1 96.25 179 LEU A N 1
ATOM 1416 C CA . LEU A 1 179 ? 11.93 19.594 -5.902 1 96.25 179 LEU A CA 1
ATOM 1417 C C . LEU A 1 179 ? 10.945 18.438 -5.754 1 96.25 179 LEU A C 1
ATOM 1419 O O . LEU A 1 179 ? 9.992 18.328 -6.531 1 96.25 179 LEU A O 1
ATOM 1423 N N . VAL A 1 180 ? 11.172 17.516 -4.793 1 96.75 180 VAL A N 1
ATOM 1424 C CA . VAL A 1 180 ? 10.266 16.422 -4.477 1 96.75 180 VAL A CA 1
ATOM 1425 C C . VAL A 1 180 ? 9.633 16.641 -3.105 1 96.75 180 VAL A C 1
ATOM 1427 O O . VAL A 1 180 ? 10.336 16.703 -2.094 1 96.75 180 VAL A O 1
ATOM 1430 N N . VAL A 1 181 ? 8.305 16.703 -3.092 1 94.56 181 VAL A N 1
ATOM 1431 C CA . VAL A 1 181 ? 7.625 17.125 -1.872 1 94.56 181 VAL A CA 1
ATOM 1432 C C . VAL A 1 181 ? 6.566 16.109 -1.479 1 94.56 181 VAL A C 1
ATOM 1434 O O . VAL A 1 181 ? 5.773 15.672 -2.318 1 94.56 181 VAL A O 1
ATOM 1437 N N . ASP A 1 182 ? 6.57 15.68 -0.244 1 95.38 182 ASP A N 1
ATOM 1438 C CA . ASP A 1 182 ? 5.477 14.891 0.321 1 95.38 182 ASP A CA 1
ATOM 1439 C C . ASP A 1 182 ? 4.367 15.797 0.853 1 95.38 182 ASP A C 1
ATOM 1441 O O . ASP A 1 182 ? 4.57 16.547 1.817 1 95.38 182 ASP A O 1
ATOM 1445 N N . ASP A 1 183 ? 3.199 15.719 0.271 1 94.62 183 ASP A N 1
ATOM 1446 C CA . ASP A 1 183 ? 2.076 16.578 0.631 1 94.62 183 ASP A CA 1
ATOM 1447 C C . ASP A 1 183 ? 0.98 15.781 1.338 1 94.62 183 ASP A C 1
ATOM 1449 O O . ASP A 1 183 ? -0.2 16.125 1.249 1 94.62 183 ASP A O 1
ATOM 1453 N N . SER A 1 184 ? 1.297 14.695 2.072 1 95.12 184 SER A N 1
ATOM 1454 C CA . SER A 1 184 ? 0.336 13.789 2.691 1 95.12 184 SER A CA 1
ATOM 1455 C C . SER A 1 184 ? -0.532 14.516 3.713 1 95.12 184 SER A C 1
ATOM 1457 O O . SER A 1 184 ? -1.697 14.164 3.908 1 95.12 184 SER A O 1
ATOM 1459 N N . HIS A 1 185 ? -0.01 15.508 4.348 1 93.31 185 HIS A N 1
ATOM 1460 C CA . HIS A 1 185 ? -0.757 16.234 5.363 1 93.31 185 HIS A CA 1
ATOM 1461 C C . HIS A 1 185 ? -1.443 17.469 4.77 1 93.31 185 HIS A C 1
ATOM 1463 O O . HIS A 1 185 ? -2.16 18.188 5.473 1 93.31 185 HIS A O 1
ATOM 1469 N N . GLY A 1 186 ? -1.258 17.766 3.502 1 92.62 186 GLY A N 1
ATOM 1470 C CA . GLY A 1 186 ? -1.814 18.969 2.908 1 92.62 186 GLY A CA 1
ATOM 1471 C C . GLY A 1 186 ? -2.969 18.688 1.963 1 92.62 186 GLY A C 1
ATOM 1472 O O . GLY A 1 186 ? -3.969 19.406 1.969 1 92.62 186 GLY A O 1
ATOM 1473 N N . ILE A 1 187 ? -2.836 17.656 1.131 1 95.69 187 ILE A N 1
ATOM 1474 C CA . ILE A 1 187 ? -3.84 17.344 0.116 1 95.69 187 ILE A CA 1
ATOM 1475 C C . ILE A 1 187 ? -5.184 17.062 0.786 1 95.69 187 ILE A C 1
ATOM 1477 O O . ILE A 1 187 ? -5.234 16.438 1.845 1 95.69 187 ILE A O 1
ATOM 1481 N N . GLY A 1 188 ? -6.273 17.562 0.226 1 95.62 188 GLY A N 1
ATOM 1482 C CA . GLY A 1 188 ? -7.605 17.438 0.792 1 95.62 188 GLY A CA 1
ATOM 1483 C C . GLY A 1 188 ? -7.926 18.5 1.822 1 95.62 188 GLY A C 1
ATOM 1484 O O . GLY A 1 188 ? -9.086 18.703 2.18 1 95.62 188 GLY A O 1
ATOM 1485 N N . ILE A 1 189 ? -6.887 19.219 2.34 1 94.25 189 ILE A N 1
ATOM 1486 C CA . ILE A 1 189 ? -7.078 20.109 3.484 1 94.25 189 ILE A CA 1
ATOM 1487 C C . ILE A 1 189 ? -6.746 21.547 3.086 1 94.25 189 ILE A C 1
ATOM 1489 O O . ILE A 1 189 ? -7.598 22.422 3.182 1 94.25 189 ILE A O 1
ATOM 1493 N N . VAL A 1 190 ? -5.559 21.734 2.6 1 91.25 190 VAL A N 1
ATOM 1494 C CA . VAL A 1 190 ? -5.125 23.094 2.281 1 91.25 190 VAL A CA 1
ATOM 1495 C C . VAL A 1 190 ? -5.172 23.312 0.77 1 91.25 190 VAL A C 1
ATOM 1497 O O . VAL A 1 190 ? -5.402 22.375 0.008 1 91.25 190 VAL A O 1
ATOM 1500 N N . GLY A 1 191 ? -4.992 24.594 0.333 1 91.25 191 GLY A N 1
ATOM 1501 C CA . GLY A 1 191 ? -5.035 24.922 -1.083 1 91.25 191 GLY A CA 1
ATOM 1502 C C . GLY A 1 191 ? -6.449 25.094 -1.61 1 91.25 191 GLY A C 1
ATOM 1503 O O . GLY A 1 191 ? -7.418 24.766 -0.93 1 91.25 191 GLY A O 1
ATOM 1504 N N . GLU A 1 192 ? -6.492 25.547 -2.826 1 91.31 192 GLU A N 1
ATOM 1505 C CA . GLU A 1 192 ? -7.801 25.75 -3.443 1 91.31 192 GLU A CA 1
ATOM 1506 C C . GLU A 1 192 ? -8.555 24.438 -3.584 1 91.31 192 GLU A C 1
ATOM 1508 O O . GLU A 1 192 ? -8.039 23.469 -4.164 1 91.31 192 GLU A O 1
ATOM 1513 N N . ASN A 1 193 ? -9.727 24.328 -2.99 1 91.94 193 ASN A N 1
ATOM 1514 C CA . ASN A 1 193 ? -10.609 23.172 -3.029 1 91.94 193 ASN A CA 1
ATOM 1515 C C . ASN A 1 193 ? -9.914 21.922 -2.51 1 91.94 193 ASN A C 1
ATOM 1517 O O . ASN A 1 193 ? -10.203 20.812 -2.955 1 91.94 193 ASN A O 1
ATOM 1521 N N . GLY A 1 194 ? -8.852 22.109 -1.699 1 95 194 GLY A N 1
ATOM 1522 C CA . GLY A 1 194 ? -8.172 20.969 -1.107 1 95 194 GLY A CA 1
ATOM 1523 C C . GLY A 1 194 ? -7.105 20.375 -2.008 1 95 194 GLY A C 1
ATOM 1524 O O . GLY A 1 194 ? -6.738 19.203 -1.859 1 95 194 GLY A O 1
ATOM 1525 N N . GLY A 1 195 ? -6.645 21.141 -2.939 1 95.62 195 GLY A N 1
ATOM 1526 C CA . GLY A 1 195 ? -5.691 20.656 -3.924 1 95.62 195 GLY A CA 1
ATOM 1527 C C . GLY A 1 195 ? -4.281 20.531 -3.381 1 95.62 195 GLY A C 1
ATOM 1528 O O . GLY A 1 195 ? -3.375 20.078 -4.086 1 95.62 195 GLY A O 1
ATOM 1529 N N . GLY A 1 196 ? -4.043 20.859 -2.139 1 93.75 196 GLY A N 1
ATOM 1530 C CA . GLY A 1 196 ? -2.729 20.734 -1.53 1 93.75 196 GLY A CA 1
ATOM 1531 C C . GLY A 1 196 ? -1.799 21.875 -1.879 1 93.75 196 GLY A C 1
ATOM 1532 O O . GLY A 1 196 ? -2.252 22.984 -2.139 1 93.75 196 GLY A O 1
ATOM 1533 N N . VAL A 1 197 ? -0.525 21.594 -1.885 1 90.56 197 VAL A N 1
ATOM 1534 C CA . VAL A 1 197 ? 0.456 22.672 -1.945 1 90.56 197 VAL A CA 1
ATOM 1535 C C . VAL A 1 197 ? 1.042 22.75 -3.354 1 90.56 197 VAL A C 1
ATOM 1537 O O . VAL A 1 197 ? 1.886 23.609 -3.629 1 90.56 197 VAL A O 1
ATOM 1540 N N . PHE A 1 198 ? 0.642 21.922 -4.27 1 94.31 198 PHE A N 1
ATOM 1541 C CA . PHE A 1 198 ? 1.276 21.812 -5.578 1 94.31 198 PHE A CA 1
ATOM 1542 C C . PHE A 1 198 ? 1.293 23.156 -6.293 1 94.31 198 PHE A C 1
ATOM 1544 O O . PHE A 1 198 ? 2.344 23.609 -6.75 1 94.31 198 PHE A O 1
ATOM 1551 N N . SER A 1 199 ? 0.151 23.844 -6.398 1 92.31 199 SER A N 1
ATOM 1552 C CA . SER A 1 199 ? 0.043 25.094 -7.133 1 92.31 199 SER A CA 1
ATOM 1553 C C . SER A 1 199 ? 0.946 26.172 -6.531 1 92.31 199 SER A C 1
ATOM 1555 O O . SER A 1 199 ? 1.59 26.922 -7.258 1 92.31 199 SER A O 1
ATOM 1557 N N . ARG A 1 200 ? 1.003 26.219 -5.254 1 89 200 ARG A N 1
ATOM 1558 C CA . ARG A 1 200 ? 1.846 27.203 -4.57 1 89 200 ARG A CA 1
ATOM 1559 C C . ARG A 1 200 ? 3.322 26.922 -4.832 1 89 200 ARG A C 1
ATOM 1561 O O . ARG A 1 200 ? 4.105 27.859 -5.023 1 89 200 ARG A O 1
ATOM 1568 N N . LEU A 1 201 ? 3.682 25.672 -4.793 1 91.62 201 LEU A N 1
ATOM 1569 C CA . LEU A 1 201 ? 5.074 25.297 -5.023 1 91.62 201 LEU A CA 1
ATOM 1570 C C . LEU A 1 201 ? 5.465 25.531 -6.48 1 91.62 201 LEU A C 1
ATOM 1572 O O . LEU A 1 201 ? 6.59 25.938 -6.762 1 91.62 201 LEU A O 1
ATOM 1576 N N . ARG A 1 202 ? 4.559 25.219 -7.324 1 93.38 202 ARG A N 1
ATOM 1577 C CA . ARG A 1 202 ? 4.812 25.453 -8.742 1 93.38 202 ARG A CA 1
ATOM 1578 C C . ARG A 1 202 ? 5.102 26.922 -9.016 1 93.38 202 ARG A C 1
ATOM 1580 O O . ARG A 1 202 ? 5.934 27.25 -9.867 1 93.38 202 ARG A O 1
ATOM 1587 N N . ALA A 1 203 ? 4.473 27.781 -8.336 1 91.25 203 ALA A N 1
ATOM 1588 C CA . ALA A 1 203 ? 4.625 29.219 -8.508 1 91.25 203 ALA A CA 1
ATOM 1589 C C . ALA A 1 203 ? 6.039 29.672 -8.156 1 91.25 203 ALA A C 1
ATOM 1591 O O . ALA A 1 203 ? 6.48 30.75 -8.57 1 91.25 203 ALA A O 1
ATOM 1592 N N . LEU A 1 204 ? 6.781 28.875 -7.43 1 90.94 204 LEU A N 1
ATOM 1593 C CA . LEU A 1 204 ? 8.156 29.203 -7.07 1 90.94 204 LEU A CA 1
ATOM 1594 C C . LEU A 1 204 ? 9.109 28.875 -8.211 1 90.94 204 LEU A C 1
ATOM 1596 O O . LEU A 1 204 ? 10.305 29.156 -8.133 1 90.94 204 LEU A O 1
ATOM 1600 N N . ASN A 1 205 ? 8.656 28.234 -9.219 1 94.19 205 ASN A N 1
ATOM 1601 C CA . ASN A 1 205 ? 9.336 27.969 -10.477 1 94.19 205 ASN A CA 1
ATOM 1602 C C . ASN A 1 205 ? 10.578 27.109 -10.273 1 94.19 205 ASN A C 1
ATOM 1604 O O . ASN A 1 205 ? 11.672 27.469 -10.711 1 94.19 205 ASN A O 1
ATOM 1608 N N . PRO A 1 206 ? 10.461 26 -9.562 1 96.69 206 PRO A N 1
ATOM 1609 C CA . PRO A 1 206 ? 11.578 25.047 -9.57 1 96.69 206 PRO A CA 1
ATOM 1610 C C . PRO A 1 206 ? 11.859 24.484 -10.953 1 96.69 206 PRO A C 1
ATOM 1612 O O . PRO A 1 206 ? 11 24.547 -11.844 1 96.69 206 PRO A O 1
ATOM 1615 N N . LYS A 1 207 ? 13.086 23.984 -11.133 1 97.5 207 LYS A N 1
ATOM 1616 C CA . LYS A 1 207 ? 13.414 23.328 -12.398 1 97.5 207 LYS A CA 1
ATOM 1617 C C . LYS A 1 207 ? 12.383 22.266 -12.742 1 97.5 207 LYS A C 1
ATOM 1619 O O . LYS A 1 207 ? 11.984 22.125 -13.906 1 97.5 207 LYS A O 1
ATOM 1624 N N . GLU A 1 208 ? 11.961 21.484 -11.766 1 98.12 208 GLU A N 1
ATOM 1625 C CA . GLU A 1 208 ? 10.906 20.484 -11.828 1 98.12 208 GLU A CA 1
ATOM 1626 C C . GLU A 1 208 ? 10.258 20.281 -10.461 1 98.12 208 GLU A C 1
ATOM 1628 O O . GLU A 1 208 ? 10.93 20.375 -9.43 1 98.12 208 GLU A O 1
ATOM 1633 N N . LEU A 1 209 ? 8.992 20.078 -10.492 1 97.94 209 LEU A N 1
ATOM 1634 C CA . LEU A 1 209 ? 8.258 19.812 -9.266 1 97.94 209 LEU A CA 1
ATOM 1635 C C . LEU A 1 209 ? 7.586 18.438 -9.32 1 97.94 209 LEU A C 1
ATOM 1637 O O . LEU A 1 209 ? 6.852 18.141 -10.266 1 97.94 209 LEU A O 1
ATOM 1641 N N . ILE A 1 210 ? 7.898 17.594 -8.367 1 98.69 210 ILE A N 1
ATOM 1642 C CA . ILE A 1 210 ? 7.227 16.312 -8.141 1 98.69 210 ILE A CA 1
ATOM 1643 C C . ILE A 1 210 ? 6.613 16.297 -6.742 1 98.69 210 ILE A C 1
ATOM 1645 O O . ILE A 1 210 ? 7.293 16.578 -5.754 1 98.69 210 ILE A O 1
ATOM 1649 N N . VAL A 1 211 ? 5.355 16.031 -6.691 1 98.12 211 VAL A N 1
ATOM 1650 C CA . VAL A 1 211 ? 4.684 15.945 -5.398 1 98.12 211 VAL A CA 1
ATOM 1651 C C . VAL A 1 211 ? 4.07 14.555 -5.223 1 98.12 211 VAL A C 1
ATOM 1653 O O . VAL A 1 211 ? 3.473 14.016 -6.156 1 98.12 211 VAL A O 1
ATOM 1656 N N . CYS A 1 212 ? 4.297 13.898 -4.125 1 98.44 212 CYS A N 1
ATOM 1657 C CA . CYS A 1 212 ? 3.627 12.656 -3.762 1 98.44 212 CYS A CA 1
ATOM 1658 C C . CYS A 1 212 ? 2.822 12.828 -2.479 1 98.44 212 CYS A C 1
ATOM 1660 O O . CYS A 1 212 ? 3.033 13.781 -1.731 1 98.44 212 CYS A O 1
ATOM 1662 N N . CYS A 1 213 ? 1.894 11.922 -2.289 1 97.56 213 CYS A N 1
ATOM 1663 C CA . CYS A 1 213 ? 1.074 12.078 -1.093 1 97.56 213 CYS A CA 1
ATOM 1664 C C . CYS A 1 213 ? 0.318 10.789 -0.778 1 97.56 213 CYS A C 1
ATOM 1666 O O . CYS A 1 213 ? 0.186 9.922 -1.638 1 97.56 213 CYS A O 1
ATOM 1668 N N . SER A 1 214 ? -0.049 10.695 0.485 1 97.12 214 SER A N 1
ATOM 1669 C CA . SER A 1 214 ? -1.104 9.773 0.905 1 97.12 214 SER A CA 1
ATOM 1670 C C . SER A 1 214 ? -2.484 10.367 0.644 1 97.12 214 SER A C 1
ATOM 1672 O O . SER A 1 214 ? -2.705 11.562 0.854 1 97.12 214 SER A O 1
ATOM 1674 N N . LEU A 1 215 ? -3.414 9.562 0.186 1 98 215 LEU A N 1
ATOM 1675 C CA . LEU A 1 215 ? -4.797 9.992 0.014 1 98 215 LEU A CA 1
ATOM 1676 C C . LEU A 1 215 ? -5.664 9.516 1.176 1 98 215 LEU A C 1
ATOM 1678 O O . LEU A 1 215 ? -6.891 9.641 1.135 1 98 215 LEU A O 1
ATOM 1682 N N . GLY A 1 216 ? -5.008 8.992 2.168 1 96.56 216 GLY A N 1
ATOM 1683 C CA . GLY A 1 216 ? -5.699 8.406 3.305 1 96.56 216 GLY A CA 1
ATOM 1684 C C . GLY A 1 216 ? -6.098 9.43 4.352 1 96.56 216 GLY A C 1
ATOM 1685 O O . GLY A 1 216 ? -7.117 9.273 5.023 1 96.56 216 GLY A O 1
ATOM 1686 N N . LYS A 1 217 ? -5.262 10.477 4.52 1 94.31 217 LYS A N 1
ATOM 1687 C CA . LYS A 1 217 ? -5.492 11.461 5.57 1 94.31 217 LYS A CA 1
ATOM 1688 C C . LYS A 1 217 ? -6.562 12.469 5.152 1 94.31 217 LYS A C 1
ATOM 1690 O O . LYS A 1 217 ? -7.641 12.523 5.75 1 94.31 217 LYS A O 1
ATOM 1695 N N . GLY A 1 218 ? -6.426 13.039 4.031 1 94.69 218 GLY A N 1
ATOM 1696 C CA . GLY A 1 218 ? -7.34 14.07 3.557 1 94.69 218 GLY A CA 1
ATOM 1697 C C . GLY A 1 218 ? -8.594 13.508 2.918 1 94.69 218 GLY A C 1
ATOM 1698 O O . GLY A 1 218 ? -9.688 14.055 3.088 1 94.69 218 GLY A O 1
ATOM 1699 N N . PHE A 1 219 ? -8.438 12.32 2.217 1 97.25 219 PHE A N 1
ATOM 1700 C CA . PHE A 1 219 ? -9.57 11.844 1.427 1 97.25 219 PHE A CA 1
ATOM 1701 C C . PHE A 1 219 ? -10.109 10.539 1.993 1 97.25 219 PHE A C 1
ATOM 1703 O O . PHE A 1 219 ? -11.094 9.992 1.479 1 97.25 219 PHE A O 1
ATOM 1710 N N . GLY A 1 220 ? -9.508 9.969 2.951 1 96.88 220 GLY A N 1
ATOM 1711 C CA . GLY A 1 220 ? -10.07 8.875 3.725 1 96.88 220 GLY A CA 1
ATOM 1712 C C . GLY A 1 220 ? -9.992 7.535 3.01 1 96.88 220 GLY A C 1
ATOM 1713 O O . GLY A 1 220 ? -10.742 6.609 3.332 1 96.88 220 GLY A O 1
ATOM 1714 N N . VAL A 1 221 ? -9.156 7.406 1.976 1 97.94 221 VAL A N 1
ATOM 1715 C CA . VAL A 1 221 ? -9.062 6.148 1.245 1 97.94 221 VAL A CA 1
ATOM 1716 C C . VAL A 1 221 ? -7.617 5.648 1.252 1 97.94 221 VAL A C 1
ATOM 1718 O O . VAL A 1 221 ? -6.68 6.449 1.299 1 97.94 221 VAL A O 1
ATOM 1721 N N . GLN A 1 222 ? -7.41 4.383 1.249 1 98 222 GLN A N 1
ATOM 1722 C CA . GLN A 1 222 ? -6.074 3.797 1.178 1 98 222 GLN A CA 1
ATOM 1723 C C . GLN A 1 222 ? -5.516 3.875 -0.24 1 98 222 GLN A C 1
ATOM 1725 O O . GLN A 1 222 ? -5.75 2.98 -1.056 1 98 222 GLN A O 1
ATOM 1730 N N . ALA A 1 223 ? -4.711 4.844 -0.525 1 98.31 223 ALA A N 1
ATOM 1731 C CA . ALA A 1 223 ? -4.066 5.082 -1.814 1 98.31 223 ALA A CA 1
ATOM 1732 C C . ALA A 1 223 ? -3.006 6.172 -1.703 1 98.31 223 ALA A C 1
ATOM 1734 O O . ALA A 1 223 ? -2.936 6.879 -0.695 1 98.31 223 ALA A O 1
ATOM 1735 N N . GLY A 1 224 ? -2.141 6.223 -2.617 1 98.5 224 GLY A N 1
ATOM 1736 C CA . GLY A 1 224 ? -1.204 7.316 -2.82 1 98.5 224 GLY A CA 1
ATOM 1737 C C . GLY A 1 224 ? -1.221 7.859 -4.238 1 98.5 224 GLY A C 1
ATOM 1738 O O . GLY A 1 224 ? -1.826 7.266 -5.129 1 98.5 224 GLY A O 1
ATOM 1739 N N . SER A 1 225 ? -0.641 8.977 -4.422 1 98.81 225 SER A N 1
ATOM 1740 C CA . SER A 1 225 ? -0.557 9.562 -5.754 1 98.81 225 SER A CA 1
ATOM 1741 C C . SER A 1 225 ? 0.751 10.328 -5.938 1 98.81 225 SER A C 1
ATOM 1743 O O . SER A 1 225 ? 1.394 10.711 -4.961 1 98.81 225 SER A O 1
ATOM 1745 N N . ILE A 1 226 ? 1.172 10.438 -7.125 1 98.88 226 ILE A N 1
ATOM 1746 C CA . ILE A 1 226 ? 2.314 11.242 -7.551 1 98.88 226 ILE A CA 1
ATOM 1747 C C . ILE A 1 226 ? 1.874 12.242 -8.617 1 98.88 226 ILE A C 1
ATOM 1749 O O . ILE A 1 226 ? 1.133 11.898 -9.539 1 98.88 226 ILE A O 1
ATOM 1753 N N . PHE A 1 227 ? 2.26 13.461 -8.477 1 98.88 227 PHE A N 1
ATOM 1754 C CA . PHE A 1 227 ? 1.925 14.547 -9.391 1 98.88 227 PHE A CA 1
ATOM 1755 C C . PHE A 1 227 ? 3.182 15.117 -10.031 1 98.88 227 PHE A C 1
ATOM 1757 O O . PHE A 1 227 ? 4.203 15.289 -9.367 1 98.88 227 PHE A O 1
ATOM 1764 N N . GLY A 1 228 ? 3.16 15.422 -11.336 1 98.69 228 GLY A N 1
ATOM 1765 C CA . GLY A 1 228 ? 4.281 16 -12.062 1 98.69 228 GLY A CA 1
ATOM 1766 C C . GLY A 1 228 ? 3.99 16.219 -13.531 1 98.69 228 GLY A C 1
ATOM 1767 O O . GLY A 1 228 ? 2.836 16.406 -13.922 1 98.69 228 GLY A O 1
ATOM 1768 N N . THR A 1 229 ? 5.023 16.344 -14.297 1 98.38 229 THR A N 1
ATOM 1769 C CA . THR A 1 229 ? 4.883 16.469 -15.742 1 98.38 229 THR A CA 1
ATOM 1770 C C . THR A 1 229 ? 4.465 15.141 -16.359 1 98.38 229 THR A C 1
ATOM 1772 O O . THR A 1 229 ? 4.652 14.078 -15.75 1 98.38 229 THR A O 1
ATOM 1775 N N . GLU A 1 230 ? 3.889 15.211 -17.516 1 98.31 230 GLU A N 1
ATOM 1776 C CA . GLU A 1 230 ? 3.51 14 -18.234 1 98.31 230 GLU A CA 1
ATOM 1777 C C . GLU A 1 230 ? 4.711 13.086 -18.453 1 98.31 230 GLU A C 1
ATOM 1779 O O . GLU A 1 230 ? 4.625 11.875 -18.234 1 98.31 230 GLU A O 1
ATOM 1784 N N . LYS A 1 231 ? 5.777 13.656 -18.781 1 98.19 231 LYS A N 1
ATOM 1785 C CA . LYS A 1 231 ? 6.996 12.891 -19.047 1 98.19 231 LYS A CA 1
ATOM 1786 C C . LYS A 1 231 ? 7.469 12.164 -17.797 1 98.19 231 LYS A C 1
ATOM 1788 O O . LYS A 1 231 ? 7.801 10.977 -17.859 1 98.19 231 LYS A O 1
ATOM 1793 N N . ARG A 1 232 ? 7.535 12.852 -16.688 1 98.44 232 ARG A N 1
ATOM 1794 C CA . ARG A 1 232 ? 8.016 12.266 -15.43 1 98.44 232 ARG A CA 1
ATOM 1795 C C . ARG A 1 232 ? 7.078 11.164 -14.945 1 98.44 232 ARG A C 1
ATOM 1797 O O . ARG A 1 232 ? 7.531 10.102 -14.516 1 98.44 232 ARG A O 1
ATOM 1804 N N . ILE A 1 233 ? 5.789 11.391 -15.031 1 98.62 233 ILE A N 1
ATOM 1805 C CA . ILE A 1 233 ? 4.812 10.406 -14.57 1 98.62 233 ILE A CA 1
ATOM 1806 C C . ILE A 1 233 ? 4.891 9.156 -15.445 1 98.62 233 ILE A C 1
ATOM 1808 O O . ILE A 1 233 ? 4.828 8.031 -14.945 1 98.62 233 ILE A O 1
ATOM 1812 N N . GLU A 1 234 ? 5.047 9.359 -16.734 1 97.38 234 GLU A N 1
ATOM 1813 C CA . GLU A 1 234 ? 5.23 8.219 -17.625 1 97.38 234 GLU A CA 1
ATOM 1814 C C . GLU A 1 234 ? 6.473 7.414 -17.25 1 97.38 234 GLU A C 1
ATOM 1816 O O . GLU A 1 234 ? 6.461 6.184 -17.297 1 97.38 234 GLU A O 1
ATOM 1821 N N . GLN A 1 235 ? 7.5 8.109 -16.859 1 96.69 235 GLN A N 1
ATOM 1822 C CA . GLN A 1 235 ? 8.719 7.441 -16.422 1 96.69 235 GLN A CA 1
ATOM 1823 C C . GLN A 1 235 ? 8.453 6.59 -15.18 1 96.69 235 GLN A C 1
ATOM 1825 O O . GLN A 1 235 ? 8.938 5.457 -15.086 1 96.69 235 GLN A O 1
ATOM 1830 N N . PHE A 1 236 ? 7.75 7.16 -14.227 1 97.12 236 PHE A N 1
ATOM 1831 C CA . PHE A 1 236 ? 7.414 6.402 -13.023 1 97.12 236 PHE A CA 1
ATOM 1832 C C . PHE A 1 236 ? 6.598 5.164 -13.375 1 97.12 236 PHE A C 1
ATOM 1834 O O . PHE A 1 236 ? 6.852 4.078 -12.852 1 97.12 236 PHE A O 1
ATOM 1841 N N . MET A 1 237 ? 5.633 5.285 -14.32 1 95.25 237 MET A N 1
ATOM 1842 C CA . MET A 1 237 ? 4.711 4.207 -14.664 1 95.25 237 MET A CA 1
ATOM 1843 C C . MET A 1 237 ? 5.422 3.123 -15.469 1 95.25 237 MET A C 1
ATOM 1845 O O . MET A 1 237 ? 4.961 1.98 -15.523 1 95.25 237 MET A O 1
ATOM 1849 N N . ASP A 1 238 ? 6.543 3.398 -16.031 1 91.38 238 ASP A N 1
ATOM 1850 C CA . ASP A 1 238 ? 7.25 2.455 -16.891 1 91.38 238 ASP A CA 1
ATOM 1851 C C . ASP A 1 238 ? 8.266 1.639 -16.094 1 91.38 238 ASP A C 1
ATOM 1853 O O . ASP A 1 238 ? 8.945 0.77 -16.656 1 91.38 238 ASP A O 1
ATOM 1857 N N . THR A 1 239 ? 8.32 1.835 -14.812 1 91.31 239 THR A N 1
ATOM 1858 C CA . THR A 1 239 ? 9.266 1.1 -13.984 1 91.31 239 THR A CA 1
ATOM 1859 C C . THR A 1 239 ? 8.719 -0.275 -13.617 1 91.31 239 THR A C 1
ATOM 1861 O O . THR A 1 239 ? 7.5 -0.453 -13.508 1 91.31 239 THR A O 1
ATOM 1864 N N . PRO A 1 240 ? 9.609 -1.273 -13.359 1 87.56 240 PRO A N 1
ATOM 1865 C CA . PRO A 1 240 ? 9.156 -2.547 -12.797 1 87.56 240 PRO A CA 1
ATOM 1866 C C . PRO A 1 240 ? 8.469 -2.379 -11.438 1 87.56 240 PRO A C 1
ATOM 1868 O O . PRO A 1 240 ? 7.566 -3.146 -11.102 1 87.56 240 PRO A O 1
ATOM 1871 N N . PHE A 1 241 ? 8.844 -1.315 -10.742 1 91.94 241 PHE A N 1
ATOM 1872 C CA . PHE A 1 241 ? 8.227 -0.996 -9.461 1 91.94 241 PHE A CA 1
ATOM 1873 C C . PHE A 1 241 ? 6.734 -0.745 -9.625 1 91.94 241 PHE A C 1
ATOM 1875 O O . PHE A 1 241 ? 5.918 -1.406 -8.984 1 91.94 241 PHE A O 1
ATOM 1882 N N . PHE A 1 242 ? 6.398 0.1 -10.594 1 93.69 242 PHE A N 1
ATOM 1883 C CA . PHE A 1 242 ? 5 0.442 -10.82 1 93.69 242 PHE A CA 1
ATOM 1884 C C . PHE A 1 242 ? 4.238 -0.748 -11.391 1 93.69 242 PHE A C 1
ATOM 1886 O O . PHE A 1 242 ? 3.135 -1.061 -10.945 1 93.69 242 PHE A O 1
ATOM 1893 N N . GLY A 1 243 ? 4.84 -1.44 -12.305 1 88.81 243 GLY A N 1
ATOM 1894 C CA . GLY A 1 243 ? 4.184 -2.57 -12.938 1 88.81 243 GLY A CA 1
ATOM 1895 C C . GLY A 1 243 ? 4.023 -3.766 -12.016 1 88.81 243 GLY A C 1
ATOM 1896 O O . GLY A 1 243 ? 3.092 -4.559 -12.172 1 88.81 243 GLY A O 1
ATOM 1897 N N . GLY A 1 244 ? 4.945 -3.881 -11.016 1 88.88 244 GLY A N 1
ATOM 1898 C CA . GLY A 1 244 ? 4.934 -5.031 -10.125 1 88.88 244 GLY A CA 1
ATOM 1899 C C . GLY A 1 244 ? 4.09 -4.82 -8.883 1 88.88 244 GLY A C 1
ATOM 1900 O O . GLY A 1 244 ? 3.855 -5.758 -8.125 1 88.88 244 GLY A O 1
ATOM 1901 N N . ALA A 1 245 ? 3.645 -3.588 -8.695 1 92.81 245 ALA A N 1
ATOM 1902 C CA . ALA A 1 245 ? 2.834 -3.258 -7.523 1 92.81 245 ALA A CA 1
ATOM 1903 C C . ALA A 1 245 ? 1.352 -3.195 -7.887 1 92.81 245 ALA A C 1
ATOM 1905 O O . ALA A 1 245 ? 0.969 -2.529 -8.852 1 92.81 245 ALA A O 1
ATOM 1906 N N . SER A 1 246 ? 0.585 -3.91 -7.102 1 93.19 246 SER A N 1
ATOM 1907 C CA . SER A 1 246 ? -0.852 -3.744 -7.297 1 93.19 246 SER A CA 1
ATOM 1908 C C . SER A 1 246 ? -1.292 -2.32 -6.973 1 93.19 246 SER A C 1
ATOM 1910 O O . SER A 1 246 ? -0.807 -1.719 -6.012 1 93.19 246 SER A O 1
ATOM 1912 N N . PRO A 1 247 ? -2.199 -1.807 -7.809 1 96.44 247 PRO A N 1
ATOM 1913 C CA . PRO A 1 247 ? -2.727 -0.473 -7.508 1 96.44 247 PRO A CA 1
ATOM 1914 C C . PRO A 1 247 ? -3.631 -0.462 -6.273 1 96.44 247 PRO A C 1
ATOM 1916 O O . PRO A 1 247 ? -3.877 -1.512 -5.676 1 96.44 247 PRO A O 1
ATOM 1919 N N . ALA A 1 248 ? -4.059 0.75 -5.91 1 97.88 248 ALA A N 1
ATOM 1920 C CA . ALA A 1 248 ? -5.082 0.878 -4.875 1 97.88 248 ALA A CA 1
ATOM 1921 C C . ALA A 1 248 ? -6.371 0.174 -5.285 1 97.88 248 ALA A C 1
ATOM 1923 O O . ALA A 1 248 ? -6.633 -0.003 -6.477 1 97.88 248 ALA A O 1
ATOM 1924 N N . ALA A 1 249 ? -7.152 -0.245 -4.293 1 98 249 ALA A N 1
ATOM 1925 C CA . ALA A 1 249 ? -8.469 -0.796 -4.602 1 98 249 ALA A CA 1
ATOM 1926 C C . ALA A 1 249 ? -9.281 0.177 -5.449 1 98 249 ALA A C 1
ATOM 1928 O O . ALA A 1 249 ? -9.398 1.357 -5.109 1 98 249 ALA A O 1
ATOM 1929 N N . PRO A 1 250 ? -9.875 -0.316 -6.531 1 97.81 250 PRO A N 1
ATOM 1930 C CA . PRO A 1 250 ? -10.594 0.596 -7.43 1 97.81 250 PRO A CA 1
ATOM 1931 C C . PRO A 1 250 ? -11.766 1.296 -6.742 1 97.81 250 PRO A C 1
ATOM 1933 O O . PRO A 1 250 ? -12.078 2.445 -7.066 1 97.81 250 PRO A O 1
ATOM 1936 N N . ALA A 1 251 ? -12.414 0.649 -5.805 1 98.44 251 ALA A N 1
ATOM 1937 C CA . ALA A 1 251 ? -13.5 1.273 -5.066 1 98.44 251 ALA A CA 1
ATOM 1938 C C . ALA A 1 251 ? -13.016 2.5 -4.301 1 98.44 251 ALA A C 1
ATOM 1940 O O . ALA A 1 251 ? -13.711 3.518 -4.238 1 98.44 251 ALA A O 1
ATOM 1941 N N . ALA A 1 252 ? -11.852 2.414 -3.682 1 98.31 252 ALA A N 1
ATOM 1942 C CA . ALA A 1 252 ? -11.266 3.533 -2.951 1 98.31 252 ALA A CA 1
ATOM 1943 C C . ALA A 1 252 ? -10.945 4.695 -3.889 1 98.31 252 ALA A C 1
ATOM 1945 O O . ALA A 1 252 ? -11.242 5.852 -3.58 1 98.31 252 ALA A O 1
ATOM 1946 N N . VAL A 1 253 ? -10.367 4.355 -5.031 1 98.12 253 VAL A N 1
ATOM 1947 C CA . VAL A 1 253 ? -9.984 5.367 -6.012 1 98.12 253 VAL A CA 1
ATOM 1948 C C . VAL A 1 253 ? -11.227 6.066 -6.551 1 98.12 253 VAL A C 1
ATOM 1950 O O . VAL A 1 253 ? -11.227 7.285 -6.742 1 98.12 253 VAL A O 1
ATOM 1953 N N . ALA A 1 254 ? -12.273 5.324 -6.766 1 98.69 254 ALA A N 1
ATOM 1954 C CA . A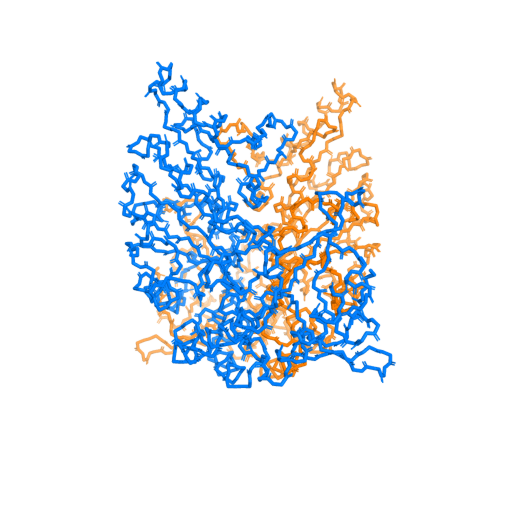LA A 1 254 ? -13.531 5.875 -7.273 1 98.69 254 ALA A CA 1
ATOM 1955 C C . ALA A 1 254 ? -14.125 6.883 -6.293 1 98.69 254 ALA A C 1
ATOM 1957 O O . ALA A 1 254 ? -14.781 7.84 -6.699 1 98.69 254 ALA A O 1
ATOM 1958 N N . CYS A 1 255 ? -13.883 6.711 -5.047 1 98.69 255 CYS A N 1
ATOM 1959 C CA . CYS A 1 255 ? -14.43 7.59 -4.016 1 98.69 255 CYS A CA 1
ATOM 1960 C C . CYS A 1 255 ? -13.883 9.008 -4.164 1 98.69 255 CYS A C 1
ATOM 1962 O O . CYS A 1 255 ? -14.523 9.969 -3.748 1 98.69 255 CYS A O 1
ATOM 1964 N N . LEU A 1 256 ? -12.641 9.133 -4.746 1 98.44 256 LEU A N 1
ATOM 1965 C CA . LEU A 1 256 ? -12.055 10.453 -4.945 1 98.44 256 LEU A CA 1
ATOM 1966 C C . LEU A 1 256 ? -12.961 11.32 -5.816 1 98.44 256 LEU A C 1
ATOM 1968 O O . LEU A 1 256 ? -13.117 12.516 -5.559 1 98.44 256 LEU A O 1
ATOM 1972 N N . MET A 1 257 ? -13.547 10.68 -6.797 1 98.44 257 MET A N 1
ATOM 1973 C CA . MET A 1 257 ? -14.43 11.398 -7.719 1 98.44 257 MET A CA 1
ATOM 1974 C C . MET A 1 257 ? -15.844 11.484 -7.156 1 98.44 257 MET A C 1
ATOM 1976 O O . MET A 1 257 ? -16.438 12.57 -7.113 1 98.44 257 MET A O 1
ATOM 1980 N N . ASP A 1 258 ? -16.375 10.383 -6.648 1 98.69 258 ASP A N 1
ATOM 1981 C CA . ASP A 1 258 ? -17.781 10.289 -6.23 1 98.69 258 ASP A CA 1
ATOM 1982 C C . ASP A 1 258 ? -18 11.047 -4.926 1 98.69 258 ASP A C 1
ATOM 1984 O O . ASP A 1 258 ? -19.141 11.398 -4.598 1 98.69 258 ASP A O 1
ATOM 1988 N N . GLY A 1 259 ? -16.922 11.32 -4.18 1 98.31 259 GLY A N 1
ATOM 1989 C CA . GLY A 1 259 ? -17.047 11.992 -2.895 1 98.31 259 GLY A CA 1
ATOM 1990 C C . GLY A 1 259 ? -16.797 13.484 -2.973 1 98.31 259 GLY A C 1
ATOM 1991 O O . GLY A 1 259 ? -16.781 14.172 -1.949 1 98.31 259 GLY A O 1
ATOM 1992 N N . LYS A 1 260 ? -16.641 14.055 -4.121 1 97.75 260 LYS A N 1
ATOM 1993 C CA . LYS A 1 260 ? -16.188 15.43 -4.336 1 97.75 260 LYS A CA 1
ATOM 1994 C C . LYS A 1 260 ? -17.047 16.406 -3.547 1 97.75 260 LYS A C 1
ATOM 1996 O O . LYS A 1 260 ? -16.531 17.266 -2.83 1 97.75 260 LYS A O 1
ATOM 2001 N N . ALA A 1 261 ? -18.375 16.312 -3.646 1 97.94 261 ALA A N 1
ATOM 2002 C CA . ALA A 1 261 ? -19.281 17.234 -2.965 1 97.94 261 ALA A CA 1
ATOM 2003 C C . ALA A 1 261 ? -19.125 17.125 -1.45 1 97.94 261 ALA A C 1
ATOM 2005 O O . ALA A 1 261 ? -19.141 18.141 -0.744 1 97.94 261 ALA A O 1
ATOM 2006 N N . LEU A 1 262 ? -18.984 15.961 -0.981 1 98 262 LEU A N 1
ATOM 2007 C CA . LEU A 1 262 ? -18.844 15.719 0.452 1 98 262 LEU A CA 1
ATOM 2008 C C . LEU A 1 262 ? -17.531 16.281 0.971 1 98 262 LEU A C 1
ATOM 2010 O O . LEU A 1 262 ? -17.469 16.797 2.086 1 98 262 LEU A O 1
ATOM 2014 N N . PHE A 1 263 ? -16.438 16.156 0.149 1 97.88 263 PHE A N 1
ATOM 2015 C CA . PHE A 1 263 ? -15.141 16.703 0.541 1 97.88 263 PHE A CA 1
ATOM 2016 C C . PHE A 1 263 ? -15.25 18.203 0.786 1 97.88 263 PHE A C 1
ATOM 2018 O O . PHE A 1 263 ? -14.727 18.719 1.779 1 97.88 263 PHE A O 1
ATOM 2025 N N . LEU A 1 264 ? -15.922 18.859 -0.101 1 97.38 264 LEU A N 1
ATOM 2026 C CA . LEU A 1 264 ? -16.062 20.297 0.005 1 97.38 264 LEU A CA 1
ATOM 2027 C C . LEU A 1 264 ? -16.875 20.672 1.244 1 97.38 264 LEU A C 1
ATOM 2029 O O . LEU A 1 264 ? -16.5 21.609 1.966 1 97.38 264 LEU A O 1
ATOM 2033 N N . GLU A 1 265 ? -17.938 19.938 1.469 1 98.12 265 GLU A N 1
ATOM 2034 C CA . GLU A 1 265 ? -18.781 20.172 2.643 1 98.12 265 GLU A CA 1
ATOM 2035 C C . GLU A 1 265 ? -17.984 19.984 3.932 1 98.12 265 GLU A C 1
ATOM 2037 O O . GLU A 1 265 ? -18.047 20.828 4.832 1 98.12 265 GLU A O 1
ATOM 2042 N N . LYS A 1 266 ? -17.25 18.906 4.027 1 98.25 266 LYS A N 1
ATOM 2043 C CA . LYS A 1 266 ? -16.5 18.594 5.234 1 98.25 266 LYS A CA 1
ATOM 2044 C C . LYS A 1 266 ? -15.328 19.562 5.426 1 98.25 266 LYS A C 1
ATOM 2046 O O . LYS A 1 266 ? -14.961 19.891 6.555 1 98.25 266 LYS A O 1
ATOM 2051 N N . ARG A 1 267 ? -14.734 20 4.352 1 97.75 267 ARG A N 1
ATOM 2052 C CA . ARG A 1 267 ? -13.656 20.984 4.449 1 97.75 267 ARG A CA 1
ATOM 2053 C C . ARG A 1 267 ? -14.164 22.297 5.039 1 97.75 267 ARG A C 1
ATOM 2055 O O . ARG A 1 267 ? -13.477 22.922 5.844 1 97.75 267 ARG A O 1
ATOM 2062 N N . GLU A 1 268 ? -15.32 22.719 4.598 1 97.56 268 GLU A N 1
ATOM 2063 C CA . GLU A 1 268 ? -15.914 23.922 5.176 1 97.56 268 GLU A CA 1
ATOM 2064 C C . GLU A 1 268 ? -16.141 23.75 6.676 1 97.56 268 GLU A C 1
ATOM 2066 O O . GLU A 1 268 ? -15.844 24.672 7.453 1 97.56 268 GLU A O 1
ATOM 2071 N N . ALA A 1 269 ? -16.656 22.625 7.035 1 98.06 269 ALA A N 1
ATOM 2072 C CA . ALA A 1 269 ? -16.859 22.344 8.453 1 98.06 269 ALA A CA 1
ATOM 2073 C C . ALA A 1 269 ? -15.531 22.359 9.211 1 98.06 269 ALA A C 1
ATOM 2075 O O . ALA A 1 269 ? -15.453 22.859 10.336 1 98.06 269 ALA A O 1
ATOM 2076 N N . LEU A 1 270 ? -14.516 21.797 8.609 1 98.12 270 LEU A N 1
ATOM 2077 C CA . LEU A 1 270 ? -13.195 21.75 9.227 1 98.12 270 LEU A CA 1
ATOM 2078 C C . LEU A 1 270 ? -12.656 23.156 9.445 1 98.12 270 LEU A C 1
ATOM 2080 O O . LEU A 1 270 ? -12.117 23.469 10.516 1 98.12 270 LEU A O 1
ATOM 2084 N N . ILE A 1 271 ? -12.797 24 8.43 1 97.12 271 ILE A N 1
ATOM 2085 C CA . ILE A 1 271 ? -12.32 25.375 8.516 1 97.12 271 ILE A CA 1
ATOM 2086 C C . ILE A 1 271 ? -13.031 26.094 9.664 1 97.12 271 ILE A C 1
ATOM 2088 O O . ILE A 1 271 ? -12.391 26.781 10.461 1 97.12 271 ILE A O 1
ATOM 2092 N N . HIS A 1 272 ? -14.281 25.875 9.742 1 98.19 272 HIS A N 1
ATOM 2093 C CA . HIS A 1 272 ? -15.055 26.469 10.828 1 98.19 272 HIS A CA 1
ATOM 2094 C C . HIS A 1 272 ? -14.547 25.984 12.188 1 98.19 272 HIS A C 1
ATOM 2096 O O . HIS A 1 272 ? -14.375 26.781 13.109 1 98.19 272 HIS A O 1
ATOM 2102 N N . ASN A 1 273 ? -14.32 24.703 12.336 1 98.5 273 ASN A N 1
ATOM 2103 C CA . ASN A 1 273 ? -13.867 24.125 13.594 1 98.5 273 ASN A CA 1
ATOM 2104 C C . ASN A 1 273 ? -12.492 24.641 13.992 1 98.5 273 ASN A C 1
ATOM 2106 O O . ASN A 1 273 ? -12.242 24.906 15.164 1 98.5 273 ASN A O 1
ATOM 2110 N N . ILE A 1 274 ? -11.617 24.734 12.969 1 96.94 274 ILE A N 1
ATOM 2111 C CA . ILE A 1 274 ? -10.273 25.266 13.219 1 96.94 274 ILE A CA 1
ATOM 2112 C C . ILE A 1 274 ? -10.367 26.703 13.727 1 96.94 274 ILE A C 1
ATOM 2114 O O . ILE A 1 274 ? -9.719 27.062 14.711 1 96.94 274 ILE A O 1
ATOM 2118 N N . THR A 1 275 ? -11.188 27.469 13.055 1 97.5 275 THR A N 1
ATOM 2119 C CA . THR A 1 275 ? -11.367 28.859 13.414 1 97.5 275 THR A CA 1
ATOM 2120 C C . THR A 1 275 ? -11.93 28.984 14.828 1 97.5 275 THR A C 1
ATOM 2122 O O . THR A 1 275 ? -11.484 29.828 15.609 1 97.5 275 THR A O 1
ATOM 2125 N N . LEU A 1 276 ? -12.891 28.172 15.117 1 98.31 276 LEU A N 1
ATOM 2126 C CA . LEU A 1 276 ? -13.492 28.172 16.438 1 98.31 276 LEU A CA 1
ATOM 2127 C C . LEU A 1 276 ? -12.453 27.859 17.516 1 98.31 276 LEU A C 1
ATOM 2129 O O . LEU A 1 276 ? -12.414 28.531 18.547 1 98.31 276 LEU A O 1
ATOM 2133 N N . PHE A 1 277 ? -11.648 26.922 17.359 1 98.19 277 PHE A N 1
ATOM 2134 C CA . PHE A 1 277 ? -10.602 26.562 18.312 1 98.19 277 PHE A CA 1
ATOM 2135 C C . PHE A 1 277 ? -9.625 27.719 18.516 1 98.19 277 PHE A C 1
ATOM 2137 O O . PHE A 1 277 ? -9.359 28.125 19.641 1 98.19 277 PHE A O 1
ATOM 2144 N N . MET A 1 278 ? -9.141 28.219 17.344 1 96.88 278 MET A N 1
ATOM 2145 C CA . MET A 1 278 ? -8.117 29.266 17.375 1 96.88 278 MET A CA 1
ATOM 2146 C C . MET A 1 278 ? -8.648 30.531 18.031 1 96.88 278 MET A C 1
ATOM 2148 O O . MET A 1 278 ? -7.898 31.25 18.703 1 96.88 278 MET A O 1
ATOM 2152 N N . SER A 1 279 ? -9.914 30.797 17.938 1 96.94 279 SER A N 1
ATOM 2153 C CA . SER A 1 279 ? -10.5 32.031 18.469 1 96.94 279 SER A CA 1
ATOM 2154 C C . SER A 1 279 ? -10.805 31.891 19.969 1 96.94 279 SER A C 1
ATOM 2156 O O . SER A 1 279 ? -10.992 32.875 20.656 1 96.94 279 SER A O 1
ATOM 2158 N N . ASN A 1 280 ? -10.805 30.672 20.438 1 97.56 280 ASN A N 1
ATOM 2159 C CA . ASN A 1 280 ? -11.281 30.484 21.797 1 97.56 280 ASN A CA 1
ATOM 2160 C C . ASN A 1 280 ? -10.172 30.016 22.719 1 97.56 280 ASN A C 1
ATOM 2162 O O . ASN A 1 280 ? -10.305 30.078 23.953 1 97.56 280 ASN A O 1
ATOM 2166 N N . VAL A 1 281 ? -9.117 29.5 22.172 1 96.62 281 VAL A N 1
ATOM 2167 C CA . VAL A 1 281 ? -7.98 29.109 23 1 96.62 281 VAL A CA 1
ATOM 2168 C C . VAL A 1 281 ? -7.148 30.344 23.344 1 96.62 281 VAL A C 1
ATOM 2170 O O . VAL A 1 281 ? -6.746 31.094 22.453 1 96.62 281 VAL A O 1
ATOM 2173 N N . LYS A 1 282 ? -6.824 30.609 24.578 1 93.44 282 LYS A N 1
ATOM 2174 C CA . LYS A 1 282 ? -6.164 31.828 25.031 1 93.44 282 LYS A CA 1
ATOM 2175 C C . LYS A 1 282 ? -4.656 31.75 24.828 1 93.44 282 LYS A C 1
ATOM 2177 O O . LYS A 1 282 ? -3.992 32.781 24.625 1 93.44 282 LYS A O 1
ATOM 2182 N N . THR A 1 283 ? -4.062 30.578 24.859 1 90.88 283 THR A N 1
ATOM 2183 C CA . THR A 1 283 ? -2.617 30.391 24.797 1 90.88 283 THR A CA 1
ATOM 2184 C C . THR A 1 283 ? -2.223 29.672 23.516 1 90.88 283 THR A C 1
ATOM 2186 O O . THR A 1 283 ? -1.497 28.672 23.562 1 90.88 283 THR A O 1
ATOM 2189 N N . LEU A 1 284 ? -2.627 30.25 22.453 1 90.75 284 LEU A N 1
ATOM 2190 C CA . LEU A 1 284 ? -2.35 29.625 21.156 1 90.75 284 LEU A CA 1
ATOM 2191 C C . LEU A 1 284 ? -0.849 29.562 20.906 1 90.75 284 LEU A C 1
ATOM 2193 O O . LEU A 1 284 ? -0.381 28.672 20.188 1 90.75 284 LEU A O 1
ATOM 2197 N N . ASP A 1 285 ? -0.092 30.422 21.531 1 88.69 285 ASP A N 1
ATOM 2198 C CA . ASP A 1 285 ? 1.349 30.531 21.312 1 88.69 285 ASP A CA 1
ATOM 2199 C C . ASP A 1 285 ? 2.084 29.328 21.906 1 88.69 285 ASP A C 1
ATOM 2201 O O . ASP A 1 285 ? 3.26 29.109 21.609 1 88.69 285 ASP A O 1
ATOM 2205 N N . ARG A 1 286 ? 1.378 28.547 22.594 1 88.81 286 ARG A N 1
ATOM 2206 C CA . ARG A 1 286 ? 1.97 27.359 23.203 1 88.81 286 ARG A CA 1
ATOM 2207 C C . ARG A 1 286 ? 2.025 26.203 22.203 1 88.81 286 ARG A C 1
ATOM 2209 O O . ARG A 1 286 ? 2.711 25.219 22.438 1 88.81 286 ARG A O 1
ATOM 2216 N N . PHE A 1 287 ? 1.314 26.406 21.125 1 89.88 287 PHE A N 1
ATOM 2217 C CA . PHE A 1 287 ? 1.244 25.359 20.125 1 89.88 287 PHE A CA 1
ATOM 2218 C C . PHE A 1 287 ? 2.01 25.766 18.859 1 89.88 287 PHE A C 1
ATOM 2220 O O . PHE A 1 287 ? 2.07 26.953 18.531 1 89.88 287 PHE A O 1
ATOM 2227 N N . LYS A 1 288 ? 2.656 24.781 18.297 1 86.62 288 LYS A N 1
ATOM 2228 C CA . LYS A 1 288 ? 3.18 24.938 16.938 1 86.62 288 LYS A CA 1
ATOM 2229 C C . LYS A 1 288 ? 2.129 24.562 15.898 1 86.62 288 LYS A C 1
ATOM 2231 O O . LYS A 1 288 ? 1.571 23.469 15.938 1 86.62 288 LYS A O 1
ATOM 2236 N N . PHE A 1 289 ? 1.765 25.484 15.023 1 86.25 289 PHE A N 1
ATOM 2237 C CA . PHE A 1 289 ? 0.696 25.219 14.07 1 86.25 289 PHE A CA 1
ATOM 2238 C C . PHE A 1 289 ? 0.891 26.031 12.789 1 86.25 289 PHE A C 1
ATOM 2240 O O . PHE A 1 289 ? 1.705 26.953 12.75 1 86.25 289 PHE A O 1
ATOM 2247 N N . MET A 1 290 ? 0.258 25.562 11.773 1 82.81 290 MET A N 1
ATOM 2248 C CA . MET A 1 290 ? 0.103 26.328 10.531 1 82.81 290 MET A CA 1
ATOM 2249 C C . MET A 1 290 ? -1.329 26.828 10.375 1 82.81 290 MET A C 1
ATOM 2251 O O . MET A 1 290 ? -2.281 26.078 10.602 1 82.81 290 MET A O 1
ATOM 2255 N N . GLU A 1 291 ? -1.322 28.094 10.031 1 82.19 291 GLU A N 1
ATOM 2256 C CA . GLU A 1 291 ? -2.656 28.656 9.844 1 82.19 291 GLU A CA 1
ATOM 2257 C C . GLU A 1 291 ? -3.455 27.844 8.82 1 82.19 291 GLU A C 1
ATOM 2259 O O . GLU A 1 291 ? -2.947 27.531 7.746 1 82.19 291 GLU A O 1
ATOM 2264 N N . GLY A 1 292 ? -4.621 27.453 9.234 1 84.25 292 GLY A N 1
ATOM 2265 C CA . GLY A 1 292 ? -5.504 26.734 8.336 1 84.25 292 GLY A CA 1
ATOM 2266 C C . GLY A 1 292 ? -5.359 25.234 8.438 1 84.25 292 GLY A C 1
ATOM 2267 O O . GLY A 1 292 ? -6.184 24.484 7.902 1 84.25 292 GLY A O 1
ATOM 2268 N N . HIS A 1 293 ? -4.32 24.766 9.023 1 91.19 293 HIS A N 1
ATOM 2269 C CA . HIS A 1 293 ? -4.145 23.328 9.195 1 91.19 293 HIS A CA 1
ATOM 2270 C C . HIS A 1 293 ? -4.703 22.875 10.539 1 91.19 293 HIS A C 1
ATOM 2272 O O . HIS A 1 293 ? -4.613 23.594 11.539 1 91.19 293 HIS A O 1
ATOM 2278 N N . PRO A 1 294 ? -5.184 21.719 10.602 1 93.75 294 PRO A N 1
ATOM 2279 C CA . PRO A 1 294 ? -5.957 21.312 11.781 1 93.75 294 PRO A CA 1
ATOM 2280 C C . PRO A 1 294 ? -5.082 20.766 12.906 1 93.75 294 PRO A C 1
ATOM 2282 O O . PRO A 1 294 ? -5.586 20.453 13.984 1 93.75 294 PRO A O 1
ATOM 2285 N N . ALA A 1 295 ? -3.807 20.625 12.727 1 92.56 295 ALA A N 1
ATOM 2286 C CA . ALA A 1 295 ? -2.932 20.016 13.727 1 92.56 295 ALA A CA 1
ATOM 2287 C C . ALA A 1 295 ? -2.209 21.078 14.547 1 92.56 295 ALA A C 1
ATOM 2289 O O . ALA A 1 295 ? -1.668 22.047 13.992 1 92.56 295 ALA A O 1
ATOM 2290 N N . PHE A 1 296 ? -2.201 20.906 15.867 1 92.06 296 PHE A N 1
ATOM 2291 C CA . PHE A 1 296 ? -1.521 21.766 16.828 1 92.06 296 PHE A CA 1
ATOM 2292 C C . PHE A 1 296 ? -0.588 20.953 17.719 1 92.06 296 PHE A C 1
ATOM 2294 O O . PHE A 1 296 ? -1.041 20.234 18.609 1 92.06 296 PHE A O 1
ATOM 2301 N N . SER A 1 297 ? 0.713 21.078 17.516 1 90.5 297 SER A N 1
ATOM 2302 C CA . SER A 1 297 ? 1.696 20.234 18.188 1 90.5 297 SER A CA 1
ATOM 2303 C C . SER A 1 297 ? 2.211 20.906 19.453 1 90.5 297 SER A C 1
ATOM 2305 O O . SER A 1 297 ? 2.307 22.141 19.531 1 90.5 297 SER A O 1
ATOM 2307 N N . PHE A 1 298 ? 2.52 20.109 20.453 1 88.75 298 PHE A N 1
ATOM 2308 C CA . PHE A 1 298 ? 3.07 20.609 21.703 1 88.75 298 PHE A CA 1
ATOM 2309 C C . PHE A 1 298 ? 3.82 19.516 22.453 1 88.75 298 PHE A C 1
ATOM 2311 O O . PHE A 1 298 ? 3.713 18.344 22.094 1 88.75 298 PHE A O 1
ATOM 2318 N N . THR A 1 299 ? 4.668 19.797 23.469 1 88.75 299 THR A N 1
ATOM 2319 C CA . THR A 1 299 ? 5.484 18.812 24.172 1 88.75 299 THR A CA 1
ATOM 2320 C C . THR A 1 299 ? 5.137 18.781 25.656 1 88.75 299 THR A C 1
ATOM 2322 O O . THR A 1 299 ? 5.734 18.031 26.422 1 88.75 299 THR A O 1
ATOM 2325 N N . ASP A 1 300 ? 4.172 19.484 26.094 1 90.88 300 ASP A N 1
ATOM 2326 C CA . ASP A 1 300 ? 3.775 19.562 27.484 1 90.88 300 ASP A CA 1
ATOM 2327 C C . ASP A 1 300 ? 3.07 18.281 27.922 1 90.88 300 ASP A C 1
ATOM 2329 O O . ASP A 1 300 ? 1.847 18.172 27.828 1 90.88 300 ASP A O 1
ATOM 2333 N N . GLU A 1 301 ? 3.777 17.422 28.594 1 91.62 301 GLU A N 1
ATOM 2334 C CA . GLU A 1 301 ? 3.244 16.125 29.016 1 91.62 301 GLU A CA 1
ATOM 2335 C C . GLU A 1 301 ? 2.188 16.297 30.109 1 91.62 301 GLU A C 1
ATOM 2337 O O . GLU A 1 301 ? 1.27 15.484 30.219 1 91.62 301 GLU A O 1
ATOM 2342 N N . LYS A 1 302 ? 2.35 17.297 30.891 1 94.31 302 LYS A N 1
ATOM 2343 C CA . LYS A 1 302 ? 1.376 17.547 31.953 1 94.31 302 LYS A CA 1
ATOM 2344 C C . LYS A 1 302 ? 0.015 17.922 31.359 1 94.31 302 LYS A C 1
ATOM 2346 O O . LYS A 1 302 ? -1.023 17.562 31.922 1 94.31 302 LYS A O 1
ATOM 2351 N N . LEU A 1 303 ? 0.044 18.672 30.297 1 95.31 303 LEU A N 1
ATOM 2352 C CA . LEU A 1 303 ? -1.209 19 29.625 1 95.31 303 LEU A CA 1
ATOM 2353 C C . LEU A 1 303 ? -1.882 17.734 29.094 1 95.31 303 LEU A C 1
ATOM 2355 O O . LEU A 1 303 ? -3.104 17.594 29.188 1 95.31 303 LEU A O 1
ATOM 2359 N N . VAL A 1 304 ? -1.11 16.828 28.547 1 94.81 304 VAL A N 1
ATOM 2360 C CA . VAL A 1 304 ? -1.648 15.578 28.016 1 94.81 304 VAL A CA 1
ATOM 2361 C C . VAL A 1 304 ? -2.344 14.812 29.141 1 94.81 304 VAL A C 1
ATOM 2363 O O . VAL A 1 304 ? -3.482 14.359 28.984 1 94.81 304 VAL A O 1
ATOM 2366 N N . SER A 1 305 ? -1.642 14.695 30.266 1 94.94 305 SER A N 1
ATOM 2367 C CA . SER A 1 305 ? -2.184 13.984 31.406 1 94.94 305 SER A CA 1
ATOM 2368 C C . SER A 1 305 ? -3.449 14.656 31.938 1 94.94 305 SER A C 1
ATOM 2370 O O . SER A 1 305 ? -4.406 13.977 32.312 1 94.94 305 SER A O 1
ATOM 2372 N N . TYR A 1 306 ? -3.354 15.945 32 1 97.06 306 TYR A N 1
ATOM 2373 C CA . TYR A 1 306 ? -4.504 16.719 32.469 1 97.06 306 TYR A CA 1
ATOM 2374 C C . TYR A 1 306 ? -5.719 16.453 31.578 1 97.06 306 TYR A C 1
ATOM 2376 O O . TYR A 1 306 ? -6.812 16.172 32.062 1 97.06 306 TYR A O 1
ATOM 2384 N N . LEU A 1 307 ? -5.59 16.562 30.25 1 97 307 LEU A N 1
ATOM 2385 C CA . LEU A 1 307 ? -6.676 16.328 29.312 1 97 307 LEU A CA 1
ATOM 2386 C C . LEU A 1 307 ? -7.219 14.914 29.438 1 97 307 LEU A C 1
ATOM 2388 O O . LEU A 1 307 ? -8.438 14.703 29.422 1 97 307 LEU A O 1
ATOM 2392 N N . GLU A 1 308 ? -6.324 13.984 29.594 1 94.94 308 GLU A N 1
ATOM 2393 C CA . GLU A 1 308 ? -6.73 12.594 29.75 1 94.94 308 GLU A CA 1
ATOM 2394 C C . GLU A 1 308 ? -7.613 12.406 30.969 1 94.94 308 GLU A C 1
ATOM 2396 O O . GLU A 1 308 ? -8.594 11.672 30.938 1 94.94 308 GLU A O 1
ATOM 2401 N N . ARG A 1 309 ? -7.234 13.031 32.062 1 95.81 309 ARG A N 1
ATOM 2402 C CA . ARG A 1 309 ? -8.016 12.953 33.281 1 95.81 309 ARG A CA 1
ATOM 2403 C C . ARG A 1 309 ? -9.406 13.555 33.094 1 95.81 309 ARG A C 1
ATOM 2405 O O . ARG A 1 309 ? -10.344 13.219 33.812 1 95.81 309 ARG A O 1
ATOM 2412 N N . GLN A 1 310 ? -9.469 14.453 32.156 1 97 310 GLN A N 1
ATOM 2413 C CA . GLN A 1 310 ? -10.75 15.078 31.844 1 97 310 GLN A CA 1
ATOM 2414 C C . GLN A 1 310 ? -11.453 14.352 30.703 1 97 310 GLN A C 1
ATOM 2416 O O . GLN A 1 310 ? -12.352 14.914 30.062 1 97 310 GLN A O 1
ATOM 2421 N N . ASN A 1 311 ? -10.992 13.188 30.25 1 96.38 311 ASN A N 1
ATOM 2422 C CA . ASN A 1 311 ? -11.578 12.305 29.25 1 96.38 311 ASN A CA 1
ATOM 2423 C C . ASN A 1 311 ? -11.414 12.875 27.844 1 96.38 311 ASN A C 1
ATOM 2425 O O . ASN A 1 311 ? -12.312 12.75 27 1 96.38 311 ASN A O 1
ATOM 2429 N N . VAL A 1 312 ? -10.398 13.562 27.625 1 97.25 312 VAL A N 1
ATOM 2430 C CA . VAL A 1 312 ? -10.008 14.031 26.312 1 97.25 312 VAL A CA 1
ATOM 2431 C C . VAL A 1 312 ? -8.664 13.414 25.922 1 97.25 312 VAL A C 1
ATOM 2433 O O . VAL A 1 312 ? -7.688 13.523 26.656 1 97.25 312 VAL A O 1
ATOM 2436 N N . LEU A 1 313 ? -8.664 12.758 24.797 1 95.62 313 LEU A N 1
ATOM 2437 C CA . LEU A 1 313 ? -7.434 12.133 24.312 1 95.62 313 LEU A CA 1
ATOM 2438 C C . LEU A 1 313 ? -6.883 12.891 23.109 1 95.62 313 LEU A C 1
ATOM 2440 O O . LEU A 1 313 ? -7.648 13.352 22.25 1 95.62 313 LEU A O 1
ATOM 2444 N N . VAL A 1 314 ? -5.582 13.008 23.078 1 94.88 314 VAL A N 1
ATOM 2445 C CA . VAL A 1 314 ? -4.883 13.578 21.922 1 94.88 314 VAL A CA 1
ATOM 2446 C C . VAL A 1 314 ? -3.848 12.586 21.406 1 94.88 314 VAL A C 1
ATOM 2448 O O . VAL A 1 314 ? -3.586 11.562 22.047 1 94.88 314 VAL A O 1
ATOM 2451 N N . THR A 1 315 ? -3.346 12.82 20.266 1 91.88 315 THR A N 1
ATOM 2452 C CA . THR A 1 315 ? -2.281 11.977 19.719 1 91.88 315 THR A CA 1
ATOM 2453 C C . THR A 1 315 ? -0.956 12.273 20.422 1 91.88 315 THR A C 1
ATOM 2455 O O . THR A 1 315 ? -0.576 13.438 20.578 1 91.88 315 THR A O 1
ATOM 2458 N N . SER A 1 316 ? -0.313 11.242 20.844 1 88.31 316 SER A N 1
ATOM 2459 C CA . SER A 1 316 ? 1.021 11.359 21.422 1 88.31 316 SER A CA 1
ATOM 2460 C C . SER A 1 316 ? 1.939 10.25 20.922 1 88.31 316 SER A C 1
ATOM 2462 O O . SER A 1 316 ? 1.503 9.109 20.734 1 88.31 316 SER A O 1
ATOM 2464 N N . PHE A 1 317 ? 3.109 10.648 20.656 1 80.5 317 PHE A N 1
ATOM 2465 C CA . PHE A 1 317 ? 4.109 9.672 20.25 1 80.5 317 PHE A CA 1
ATOM 2466 C C . PHE A 1 317 ? 5.512 10.156 20.594 1 80.5 317 PHE A C 1
ATOM 2468 O O . PHE A 1 317 ? 5.742 11.359 20.719 1 80.5 317 PHE A O 1
ATOM 2475 N N . ARG A 1 318 ? 6.355 9.172 20.844 1 75.38 318 ARG A N 1
ATOM 2476 C CA . ARG A 1 318 ? 7.746 9.531 21.094 1 75.38 318 ARG A CA 1
ATOM 2477 C C . ARG A 1 318 ? 8.516 9.711 19.781 1 75.38 318 ARG A C 1
ATOM 2479 O O . ARG A 1 318 ? 8.352 8.922 18.844 1 75.38 318 ARG A O 1
ATOM 2486 N N . TYR A 1 319 ? 9.211 10.633 19.609 1 67.38 319 TYR A N 1
ATOM 2487 C CA . TYR A 1 319 ? 9.984 10.945 18.422 1 67.38 319 TYR A CA 1
ATOM 2488 C C . TYR A 1 319 ? 11.289 11.656 18.781 1 67.38 319 TYR A C 1
ATOM 2490 O O . TYR A 1 319 ? 11.305 12.492 19.703 1 67.38 319 TYR A O 1
ATOM 2498 N N . PRO A 1 320 ? 12.391 11.219 18.062 1 63.22 320 PRO A N 1
ATOM 2499 C CA . PRO A 1 320 ? 12.484 10.312 16.922 1 63.22 320 PRO A CA 1
ATOM 2500 C C . PRO A 1 320 ? 12.609 8.844 17.328 1 63.22 320 PRO A C 1
ATOM 2502 O O . PRO A 1 320 ? 12.469 7.953 16.5 1 63.22 320 PRO A O 1
ATOM 2505 N N . ASP A 1 321 ? 12.938 8.703 18.578 1 63.09 321 ASP A N 1
ATOM 2506 C CA . ASP A 1 321 ? 13.047 7.344 19.094 1 63.09 321 ASP A CA 1
ATOM 2507 C C . ASP A 1 321 ? 12.289 7.188 20.406 1 63.09 321 ASP A C 1
ATOM 2509 O O . ASP A 1 321 ? 11.703 8.148 20.906 1 63.09 321 ASP A O 1
ATOM 2513 N N . GLU A 1 322 ? 12.164 6.004 20.844 1 64.69 322 GLU A N 1
ATOM 2514 C CA . GLU A 1 322 ? 11.359 5.684 22.016 1 64.69 322 GLU A CA 1
ATOM 2515 C C . GLU A 1 322 ? 11.898 6.375 23.266 1 64.69 322 GLU A C 1
ATOM 2517 O O . GLU A 1 322 ? 11.18 6.543 24.25 1 64.69 322 GLU A O 1
ATOM 2522 N N . ASP A 1 323 ? 13.148 6.859 23.172 1 67.06 323 ASP A N 1
ATOM 2523 C CA . ASP A 1 323 ? 13.781 7.473 24.344 1 67.06 323 ASP A CA 1
ATOM 2524 C C . ASP A 1 323 ? 13.695 8.992 24.281 1 67.06 323 ASP A C 1
ATOM 2526 O O . ASP A 1 323 ? 14.195 9.695 25.156 1 67.06 323 ASP A O 1
ATOM 2530 N N . SER A 1 324 ? 12.961 9.438 23.281 1 73.25 324 SER A N 1
ATOM 2531 C CA . SER A 1 324 ? 12.906 10.875 23.031 1 73.25 324 SER A CA 1
ATOM 2532 C C . SER A 1 324 ? 11.703 11.508 23.719 1 73.25 324 SER A C 1
ATOM 2534 O O . SER A 1 324 ? 11.039 10.852 24.531 1 73.25 324 SER A O 1
ATOM 2536 N N . PHE A 1 325 ? 11.625 12.82 23.594 1 75.81 325 PHE A N 1
ATOM 2537 C CA . PHE A 1 325 ? 10.523 13.57 24.188 1 75.81 325 PHE A CA 1
ATOM 2538 C C . PHE A 1 325 ? 9.195 13.18 23.547 1 75.81 325 PHE A C 1
ATOM 2540 O O . PHE A 1 325 ? 9.156 12.766 22.391 1 75.81 325 PHE A O 1
ATOM 2547 N N . LEU A 1 326 ? 8.227 13.273 24.422 1 82.06 326 LEU A N 1
ATOM 2548 C CA . LEU A 1 326 ? 6.871 13 23.969 1 82.06 326 LEU A CA 1
ATOM 2549 C C . LEU A 1 326 ? 6.344 14.156 23.125 1 82.06 326 LEU A C 1
ATOM 2551 O O . LEU A 1 326 ? 6.301 15.305 23.578 1 82.06 326 LEU A O 1
ATOM 2555 N N . MET A 1 327 ? 6.109 13.852 21.875 1 84.88 327 MET A N 1
ATOM 2556 C CA . MET A 1 327 ? 5.434 14.797 21 1 84.88 327 MET A CA 1
ATOM 2557 C C . MET A 1 327 ? 3.93 14.547 20.984 1 84.88 327 MET A C 1
ATOM 2559 O O . MET A 1 327 ? 3.488 13.398 20.922 1 84.88 327 MET A O 1
ATOM 2563 N N . SER A 1 328 ? 3.209 15.648 21.188 1 90.69 328 SER A N 1
ATOM 2564 C CA . SER A 1 328 ? 1.756 15.516 21.188 1 90.69 328 SER A CA 1
ATOM 2565 C C . SER A 1 328 ? 1.105 16.484 20.203 1 90.69 328 SER A C 1
ATOM 2567 O O . SER A 1 328 ? 1.708 17.484 19.828 1 90.69 328 SER A O 1
ATOM 2569 N N . ARG A 1 329 ? -0.086 16.062 19.75 1 92.69 329 ARG A N 1
ATOM 2570 C CA . ARG A 1 329 ? -0.782 16.859 18.75 1 92.69 329 ARG A CA 1
ATOM 2571 C C . ARG A 1 329 ? -2.287 16.859 18.984 1 92.69 329 ARG A C 1
ATOM 2573 O O . ARG A 1 329 ? -2.898 15.789 19.109 1 92.69 329 ARG A O 1
ATOM 2580 N N . ILE A 1 330 ? -2.771 18.078 19.109 1 95.06 330 ILE A N 1
ATOM 2581 C CA . ILE A 1 330 ? -4.219 18.234 19.031 1 95.06 330 ILE A CA 1
ATOM 2582 C C . ILE A 1 330 ? -4.652 18.312 17.562 1 95.06 330 ILE A C 1
ATOM 2584 O O . ILE A 1 330 ? -4.137 19.125 16.797 1 95.06 330 ILE A O 1
ATOM 2588 N N . VAL A 1 331 ? -5.559 17.469 17.203 1 95.38 331 VAL A N 1
ATOM 2589 C CA . VAL A 1 331 ? -6.043 17.469 15.828 1 95.38 331 VAL A CA 1
ATOM 2590 C C . VAL A 1 331 ? -7.535 17.781 15.805 1 95.38 331 VAL A C 1
ATOM 2592 O O . VAL A 1 331 ? -8.344 17.031 16.344 1 95.38 331 VAL A O 1
ATOM 2595 N N . ILE A 1 332 ? -7.824 18.875 15.18 1 96.69 332 ILE A N 1
ATOM 2596 C CA . ILE A 1 332 ? -9.219 19.25 14.945 1 96.69 332 ILE A CA 1
ATOM 2597 C C . ILE A 1 332 ? -9.727 18.547 13.688 1 96.69 332 ILE A C 1
ATOM 2599 O O . ILE A 1 332 ? -9.016 18.469 12.68 1 96.69 332 ILE A O 1
ATOM 2603 N N . SER A 1 333 ? -10.914 17.969 13.727 1 96.88 333 SER A N 1
ATOM 2604 C CA . SER A 1 333 ? -11.5 17.328 12.555 1 96.88 333 SER A CA 1
ATOM 2605 C C . SER A 1 333 ? -12.875 17.922 12.234 1 96.88 333 SER A C 1
ATOM 2607 O O . SER A 1 333 ? -13.469 18.609 13.062 1 96.88 333 SER A O 1
ATOM 2609 N N . ALA A 1 334 ? -13.359 17.609 11.047 1 97.69 334 ALA A N 1
ATOM 2610 C CA . ALA A 1 334 ? -14.68 18.062 10.625 1 97.69 334 ALA A CA 1
ATOM 2611 C C . ALA A 1 334 ? -15.773 17.359 11.422 1 97.69 334 ALA A C 1
ATOM 2613 O O . ALA A 1 334 ? -16.922 17.812 11.461 1 97.69 334 ALA A O 1
ATOM 2614 N N . HIS A 1 335 ? -15.445 16.281 12.047 1 95.19 335 HIS A N 1
ATOM 2615 C CA . HIS A 1 335 ? -16.438 15.477 12.75 1 95.19 335 HIS A CA 1
ATOM 2616 C C . HIS A 1 335 ? -16.703 16.031 14.148 1 95.19 335 HIS A C 1
ATOM 2618 O O . HIS A 1 335 ? -17.672 15.648 14.797 1 95.19 335 HIS A O 1
ATOM 2624 N N . HIS A 1 336 ? -15.797 16.891 14.656 1 97.81 336 HIS A N 1
ATOM 2625 C CA . HIS A 1 336 ? -16 17.484 15.977 1 97.81 336 HIS A CA 1
ATOM 2626 C C . HIS A 1 336 ? -17.188 18.453 15.969 1 97.81 336 HIS A C 1
ATOM 2628 O O . HIS A 1 336 ? -17.406 19.172 14.984 1 97.81 336 HIS A O 1
ATOM 2634 N N . LYS A 1 337 ? -17.875 18.453 17.016 1 97.75 337 LYS A N 1
ATOM 2635 C CA . LYS A 1 337 ? -18.969 19.406 17.203 1 97.75 337 LYS A CA 1
ATOM 2636 C C . LYS A 1 337 ? -18.484 20.656 17.922 1 97.75 337 LYS A C 1
ATOM 2638 O O . LYS A 1 337 ? -17.422 20.656 18.547 1 97.75 337 LYS A O 1
ATOM 2643 N N . LYS A 1 338 ? -19.328 21.688 17.75 1 98.25 338 LYS A N 1
ATOM 2644 C CA . LYS A 1 338 ? -19 22.953 18.391 1 98.25 338 LYS A CA 1
ATOM 2645 C C . LYS A 1 338 ? -18.75 22.766 19.891 1 98.25 338 LYS A C 1
ATOM 2647 O O . LYS A 1 338 ? -17.797 23.312 20.438 1 98.25 338 LYS A O 1
ATOM 2652 N N . GLU A 1 339 ? -19.547 21.953 20.516 1 98.31 339 GLU A N 1
ATOM 2653 C CA . GLU A 1 339 ? -19.453 21.734 21.953 1 98.31 339 GLU A CA 1
ATOM 2654 C C . GLU A 1 339 ? -18.156 21.016 22.312 1 98.31 339 GLU A C 1
ATOM 2656 O O . GLU A 1 339 ? -17.594 21.25 23.391 1 98.31 339 GLU A O 1
ATOM 2661 N N . ASP A 1 340 ? -17.703 20.109 21.438 1 98.38 340 ASP A N 1
ATOM 2662 C CA . ASP A 1 340 ? -16.438 19.422 21.672 1 98.38 340 ASP A CA 1
ATOM 2663 C C . ASP A 1 340 ? -15.273 20.406 21.703 1 98.38 340 ASP A C 1
ATOM 2665 O O . ASP A 1 340 ? -14.43 20.344 22.594 1 98.38 340 ASP A O 1
ATOM 2669 N N . ILE A 1 341 ? -15.297 21.312 20.734 1 98.38 341 ILE A N 1
ATOM 2670 C CA . ILE A 1 341 ? -14.203 22.266 20.562 1 98.38 341 ILE A CA 1
ATOM 2671 C C . ILE A 1 341 ? -14.188 23.25 21.719 1 98.38 341 ILE A C 1
ATOM 2673 O O . ILE A 1 341 ? -13.125 23.547 22.281 1 98.38 341 ILE A O 1
ATOM 2677 N N . LEU A 1 342 ? -15.336 23.734 22.094 1 98.38 342 LEU A N 1
ATOM 2678 C CA . LEU A 1 342 ? -15.414 24.688 23.203 1 98.38 342 LEU A CA 1
ATOM 2679 C C . LEU A 1 342 ? -14.992 24.047 24.516 1 98.38 342 LEU A C 1
ATOM 2681 O O . LEU A 1 342 ? -14.336 24.672 25.344 1 98.38 342 LEU A O 1
ATOM 2685 N N . LEU A 1 343 ? -15.422 22.797 24.703 1 98.38 343 LEU A N 1
ATOM 2686 C CA . LEU A 1 343 ? -14.992 22.062 25.875 1 98.38 343 LEU A CA 1
ATOM 2687 C C . LEU A 1 343 ? -13.469 21.969 25.938 1 98.38 343 LEU A C 1
ATOM 2689 O O . LEU A 1 343 ? -12.867 22.219 26.984 1 98.38 343 LEU A O 1
ATOM 2693 N N . LEU A 1 344 ? -12.844 21.594 24.828 1 98.31 344 LEU A N 1
ATOM 2694 C CA . LEU A 1 344 ? -11.391 21.5 24.75 1 98.31 344 LEU A CA 1
ATOM 2695 C C . LEU A 1 344 ? -10.734 22.828 25.078 1 98.31 344 LEU A C 1
ATOM 2697 O O . LEU A 1 344 ? -9.781 22.891 25.859 1 98.31 344 LEU A O 1
ATOM 2701 N N . CYS A 1 345 ? -11.266 23.891 24.469 1 98.19 345 CYS A N 1
ATOM 2702 C CA . CYS A 1 345 ? -10.727 25.234 24.719 1 98.19 345 CYS A CA 1
ATOM 2703 C C . CYS A 1 345 ? -10.805 25.594 26.188 1 98.19 345 CYS A C 1
ATOM 2705 O O . CYS A 1 345 ? -9.836 26.094 26.766 1 98.19 345 CYS A O 1
ATOM 2707 N N . ASN A 1 346 ? -11.922 25.328 26.797 1 98.19 346 ASN A N 1
ATOM 2708 C CA . ASN A 1 346 ? -12.102 25.625 28.219 1 98.19 346 ASN A CA 1
ATOM 2709 C C . ASN A 1 346 ? -11.117 24.859 29.078 1 98.19 346 ASN A C 1
ATOM 2711 O O . ASN A 1 346 ? -10.57 25.406 30.047 1 98.19 346 ASN A O 1
ATOM 2715 N N . LEU A 1 347 ? -10.953 23.625 28.766 1 98.12 347 LEU A N 1
ATOM 2716 C CA . LEU A 1 347 ? -10.016 22.812 29.531 1 98.12 347 LEU A CA 1
ATOM 2717 C C . LEU A 1 347 ? -8.594 23.344 29.391 1 98.12 347 LEU A C 1
ATOM 2719 O O . LEU A 1 347 ? -7.879 23.469 30.391 1 98.12 347 LEU A O 1
ATOM 2723 N N . ILE A 1 348 ? -8.195 23.719 28.188 1 97.75 348 ILE A N 1
ATOM 2724 C CA . ILE A 1 348 ? -6.852 24.234 27.953 1 97.75 348 ILE A CA 1
ATOM 2725 C C . ILE A 1 348 ? -6.676 25.562 28.672 1 97.75 348 ILE A C 1
ATOM 2727 O O . ILE A 1 348 ? -5.656 25.797 29.328 1 97.75 348 ILE A O 1
ATOM 2731 N N . ASN A 1 349 ? -7.691 26.391 28.609 1 97.38 349 ASN A N 1
ATOM 2732 C CA . ASN A 1 349 ? -7.641 27.703 29.234 1 97.38 349 ASN A CA 1
ATOM 2733 C C . ASN A 1 349 ? -7.582 27.594 30.766 1 97.38 349 ASN A C 1
ATOM 2735 O O . ASN A 1 349 ? -6.988 28.453 31.422 1 97.38 349 ASN A O 1
ATOM 2739 N N . SER A 1 350 ? -8.164 26.578 31.281 1 96.44 350 SER A N 1
ATOM 2740 C CA . SER A 1 350 ? -8.188 26.391 32.719 1 96.44 350 SER A CA 1
ATOM 2741 C C . SER A 1 350 ? -6.871 25.797 33.219 1 96.44 350 SER A C 1
ATOM 2743 O O . SER A 1 350 ? -6.508 25.969 34.406 1 96.44 350 SER A O 1
ATOM 2745 N N . TYR A 1 351 ? -6.262 24.969 32.438 1 93 351 TYR A N 1
ATOM 2746 C CA . TYR A 1 351 ? -4.973 24.375 32.75 1 93 351 TYR A CA 1
ATOM 2747 C C . TYR A 1 351 ? -3.889 25.453 32.875 1 93 351 TYR A C 1
ATOM 2749 O O . TYR A 1 351 ? -3.006 25.375 33.719 1 93 351 TYR A O 1
ATOM 2757 N N . LEU A 1 352 ? -3.869 26.344 32 1 78.94 352 LEU A N 1
ATOM 2758 C CA . LEU A 1 352 ? -2.82 27.359 31.906 1 78.94 352 LEU A CA 1
ATOM 2759 C C . LEU A 1 352 ? -3.133 28.562 32.781 1 78.94 352 LEU A C 1
ATOM 2761 O O . LEU A 1 352 ? -2.225 29.266 33.219 1 78.94 352 LEU A O 1
ATOM 2765 N N . MET B 1 1 ? -3.965 -7.18 -27.109 1 72.69 1 MET B N 1
ATOM 2766 C CA . MET B 1 1 ? -4.82 -5.996 -27.062 1 72.69 1 MET B CA 1
ATOM 2767 C C . MET B 1 1 ? -5.074 -5.578 -25.609 1 72.69 1 MET B C 1
ATOM 2769 O O . MET B 1 1 ? -5.262 -6.43 -24.734 1 72.69 1 MET B O 1
ATOM 2773 N N . THR B 1 2 ? -4.918 -4.293 -25.359 1 84.38 2 THR B N 1
ATOM 2774 C CA . THR B 1 2 ? -5.273 -3.742 -24.062 1 84.38 2 THR B CA 1
ATOM 2775 C C . THR B 1 2 ? -6.746 -3.342 -24.031 1 84.38 2 THR B C 1
ATOM 2777 O O . THR B 1 2 ? -7.23 -2.668 -24.938 1 84.38 2 THR B O 1
ATOM 2780 N N . ILE B 1 3 ? -7.461 -3.838 -23.094 1 88.56 3 ILE B N 1
ATOM 2781 C CA . ILE B 1 3 ? -8.891 -3.598 -22.938 1 88.56 3 ILE B CA 1
ATOM 2782 C C . ILE B 1 3 ? -9.133 -2.775 -21.672 1 88.56 3 ILE B C 1
ATOM 2784 O O . ILE B 1 3 ? -8.508 -3.012 -20.641 1 88.56 3 ILE B O 1
ATOM 2788 N N . TYR B 1 4 ? -10.023 -1.794 -21.844 1 90.69 4 TYR B N 1
ATOM 2789 C CA . TYR B 1 4 ? -10.461 -1.031 -20.672 1 90.69 4 TYR B CA 1
ATOM 2790 C C . TYR B 1 4 ? -11.906 -1.359 -20.312 1 90.69 4 TYR B C 1
ATOM 2792 O O . TYR B 1 4 ? -12.766 -1.445 -21.203 1 90.69 4 TYR B O 1
ATOM 2800 N N . THR B 1 5 ? -12.188 -1.604 -19.094 1 91.31 5 THR B N 1
ATOM 2801 C CA . THR B 1 5 ? -13.539 -1.892 -18.609 1 91.31 5 THR B CA 1
ATOM 2802 C C . THR B 1 5 ? -13.961 -0.894 -17.531 1 91.31 5 THR B C 1
ATOM 2804 O O . THR B 1 5 ? -13.117 -0.37 -16.812 1 91.31 5 THR B O 1
ATOM 2807 N N . ASP B 1 6 ? -15.297 -0.684 -17.328 1 91.19 6 ASP B N 1
ATOM 2808 C CA . ASP B 1 6 ? -15.836 0.275 -16.375 1 91.19 6 ASP B CA 1
ATOM 2809 C C . ASP B 1 6 ? -16.281 -0.423 -15.086 1 91.19 6 ASP B C 1
ATOM 2811 O O . ASP B 1 6 ? -16.781 0.224 -14.164 1 91.19 6 ASP B O 1
ATOM 2815 N N . GLY B 1 7 ? -16.141 -1.708 -15.062 1 88.81 7 GLY B N 1
ATOM 2816 C CA . GLY B 1 7 ? -16.422 -2.518 -13.891 1 88.81 7 GLY B CA 1
ATOM 2817 C C . GLY B 1 7 ? -15.398 -3.619 -13.664 1 88.81 7 GLY B C 1
ATOM 2818 O O . GLY B 1 7 ? -14.57 -3.895 -14.539 1 88.81 7 GLY B O 1
ATOM 2819 N N . PHE B 1 8 ? -15.477 -4.223 -12.461 1 90.75 8 PHE B N 1
ATOM 2820 C CA . PHE B 1 8 ? -14.508 -5.258 -12.133 1 90.75 8 PHE B CA 1
ATOM 2821 C C . PHE B 1 8 ? -14.617 -6.434 -13.094 1 90.75 8 PHE B C 1
ATOM 2823 O O . PHE B 1 8 ? -15.719 -6.91 -13.375 1 90.75 8 PHE B O 1
ATOM 2830 N N . PRO B 1 9 ? -13.43 -6.863 -13.57 1 88.88 9 PRO B N 1
ATOM 2831 C CA . PRO B 1 9 ? -13.453 -8.039 -14.438 1 88.88 9 PRO B CA 1
ATOM 2832 C C . PRO B 1 9 ? -13.586 -9.352 -13.664 1 88.88 9 PRO B C 1
ATOM 2834 O O . PRO B 1 9 ? -12.578 -9.961 -13.289 1 88.88 9 PRO B O 1
ATOM 2837 N N . GLY B 1 10 ? -14.773 -9.805 -13.367 1 88.81 10 GLY B N 1
ATOM 2838 C CA . GLY B 1 10 ? -15.031 -11.078 -12.719 1 88.81 10 GLY B CA 1
ATOM 2839 C C . GLY B 1 10 ? -15.125 -12.242 -13.688 1 88.81 10 GLY B C 1
ATOM 2840 O O . GLY B 1 10 ? -14.305 -12.352 -14.609 1 88.81 10 GLY B O 1
ATOM 2841 N N . ARG B 1 11 ? -16.016 -13.109 -13.484 1 92.19 11 ARG B N 1
ATOM 2842 C CA . ARG B 1 11 ? -16.25 -14.273 -14.328 1 92.19 11 ARG B CA 1
ATOM 2843 C C . ARG B 1 11 ? -16.594 -13.859 -15.758 1 92.19 11 ARG B C 1
ATOM 2845 O O . ARG B 1 11 ? -16.172 -14.516 -16.719 1 92.19 11 ARG B O 1
ATOM 2852 N N . GLU B 1 12 ? -17.234 -12.742 -15.82 1 92.94 12 GLU B N 1
ATOM 2853 C CA . GLU B 1 12 ? -17.641 -12.188 -17.109 1 92.94 12 GLU B CA 1
ATOM 2854 C C . GLU B 1 12 ? -17.328 -10.703 -17.203 1 92.94 12 GLU B C 1
ATOM 2856 O O . GLU B 1 12 ? -17.219 -10.023 -16.172 1 92.94 12 GLU B O 1
ATOM 2861 N N . LEU B 1 13 ? -17.078 -10.273 -18.438 1 90.19 13 LEU B N 1
ATOM 2862 C CA . LEU B 1 13 ? -16.891 -8.859 -18.734 1 90.19 13 LEU B CA 1
ATOM 2863 C C . LEU B 1 13 ? -17.688 -8.445 -19.953 1 90.19 13 LEU B C 1
ATOM 2865 O O . LEU B 1 13 ? -17.859 -9.234 -20.891 1 90.19 13 LEU B O 1
ATOM 2869 N N . GLU B 1 14 ? -18.188 -7.297 -19.875 1 89.25 14 GLU B N 1
ATOM 2870 C CA . GLU B 1 14 ? -18.891 -6.754 -21.031 1 89.25 14 GLU B CA 1
ATOM 2871 C C . GLU B 1 14 ? -18.062 -5.664 -21.719 1 89.25 14 GLU B C 1
ATOM 2873 O O . GLU B 1 14 ? -17.672 -4.688 -21.078 1 89.25 14 GLU B O 1
ATOM 2878 N N . LEU B 1 15 ? -17.688 -5.875 -22.938 1 87.56 15 LEU B N 1
ATOM 2879 C CA . LEU B 1 15 ? -16.953 -4.918 -23.75 1 87.56 15 LEU B CA 1
ATOM 2880 C C . LEU B 1 15 ? -17.719 -4.613 -25.031 1 87.56 15 LEU B C 1
ATOM 2882 O O . LEU B 1 15 ? -17.969 -5.512 -25.844 1 87.56 15 LEU B O 1
ATOM 2886 N N . ASP B 1 16 ? -18.062 -3.332 -25.297 1 85.06 16 ASP B N 1
ATOM 2887 C CA . ASP B 1 16 ? -18.766 -2.906 -26.5 1 85.06 16 ASP B CA 1
ATOM 2888 C C . ASP B 1 16 ? -20 -3.775 -26.766 1 85.06 16 ASP B C 1
ATOM 2890 O O . ASP B 1 16 ? -20.156 -4.324 -27.844 1 85.06 16 ASP B O 1
ATOM 2894 N N . GLN B 1 17 ? -20.719 -4.094 -25.75 1 86.38 17 GLN B N 1
ATOM 2895 C CA . GLN B 1 17 ? -21.984 -4.793 -25.797 1 86.38 17 GLN B CA 1
ATOM 2896 C C . GLN B 1 17 ? -21.797 -6.277 -26.094 1 86.38 17 GLN B C 1
ATOM 2898 O O . GLN B 1 17 ? -22.734 -6.957 -26.531 1 86.38 17 GLN B O 1
ATOM 2903 N N . LYS B 1 18 ? -20.625 -6.68 -26.016 1 90.88 18 LYS B N 1
ATOM 2904 C CA . LYS B 1 18 ? -20.328 -8.102 -26.125 1 90.88 18 LYS B CA 1
ATOM 2905 C C . LYS B 1 18 ? -19.859 -8.68 -24.781 1 90.88 18 LYS B C 1
ATOM 2907 O O . LYS B 1 18 ? -19.078 -8.039 -24.078 1 90.88 18 LYS B O 1
ATOM 2912 N N . LYS B 1 19 ? -20.406 -9.875 -24.531 1 93.44 19 LYS B N 1
ATOM 2913 C CA . LYS B 1 19 ? -20.047 -10.539 -23.281 1 93.44 19 LYS B CA 1
ATOM 2914 C C . LYS B 1 19 ? -18.859 -11.484 -23.484 1 93.44 19 LYS B C 1
ATOM 2916 O O . LYS B 1 19 ? -18.812 -12.234 -24.469 1 93.44 19 LYS B O 1
ATOM 2921 N N . PHE B 1 20 ? -17.922 -11.398 -22.625 1 95.69 20 PHE B N 1
ATOM 2922 C CA . PHE B 1 20 ? -16.75 -12.273 -22.641 1 95.69 20 PHE B CA 1
ATOM 2923 C C . PHE B 1 20 ? -16.656 -13.07 -21.344 1 95.69 20 PHE B C 1
ATOM 2925 O O . PHE B 1 20 ? -16.938 -12.547 -20.266 1 95.69 20 PHE B O 1
ATOM 2932 N N . LEU B 1 21 ? -16.328 -14.344 -21.484 1 96.94 21 LEU B N 1
ATOM 2933 C CA . LEU B 1 21 ? -15.875 -15.102 -20.312 1 96.94 21 LEU B CA 1
ATOM 2934 C C . LEU B 1 21 ? -14.422 -14.773 -20 1 96.94 21 LEU B C 1
ATOM 2936 O O . LEU B 1 21 ? -13.586 -14.672 -20.906 1 96.94 21 LEU B O 1
ATOM 2940 N N . TYR B 1 22 ? -14.188 -14.531 -18.766 1 95.88 22 TYR B N 1
ATOM 2941 C CA . TYR B 1 22 ? -12.859 -14.062 -18.391 1 95.88 22 TYR B CA 1
ATOM 2942 C C . TYR B 1 22 ? -12.133 -15.109 -17.562 1 95.88 22 TYR B C 1
ATOM 2944 O O . TYR B 1 22 ? -12.578 -15.461 -16.469 1 95.88 22 TYR B O 1
ATOM 2952 N N . PHE B 1 23 ? -11.039 -15.656 -18.109 1 96.94 23 PHE B N 1
ATOM 2953 C CA . PHE B 1 23 ? -10.148 -16.578 -17.438 1 96.94 23 PHE B CA 1
ATOM 2954 C C . PHE B 1 23 ? -8.789 -15.938 -17.172 1 96.94 23 PHE B C 1
ATOM 2956 O O . PHE B 1 23 ? -7.75 -16.5 -17.531 1 96.94 23 PHE B O 1
ATOM 2963 N N . GLY B 1 24 ? -8.883 -14.781 -16.469 1 93.62 24 GLY B N 1
ATOM 2964 C CA . GLY B 1 24 ? -7.684 -14.031 -16.172 1 93.62 24 GLY B CA 1
ATOM 2965 C C . GLY B 1 24 ? -7.723 -13.383 -14.797 1 93.62 24 GLY B C 1
ATOM 2966 O O . GLY B 1 24 ? -8.586 -13.695 -13.977 1 93.62 24 GLY B O 1
ATOM 2967 N N . GLY B 1 25 ? -6.66 -12.594 -14.531 1 91.5 25 GLY B N 1
ATOM 2968 C CA . GLY B 1 25 ? -6.57 -11.891 -13.258 1 91.5 25 GLY B CA 1
ATOM 2969 C C . GLY B 1 25 ? -5.926 -12.727 -12.164 1 91.5 25 GLY B C 1
ATOM 2970 O O . GLY B 1 25 ? -5.168 -13.656 -12.453 1 91.5 25 GLY B O 1
ATOM 2971 N N . THR B 1 26 ? -6.164 -12.211 -10.891 1 91.06 26 THR B N 1
ATOM 2972 C CA . THR B 1 26 ? -5.547 -12.883 -9.75 1 91.06 26 THR B CA 1
ATOM 2973 C C . THR B 1 26 ? -6.566 -13.117 -8.641 1 91.06 26 THR B C 1
ATOM 2975 O O . THR B 1 26 ? -6.199 -13.422 -7.504 1 91.06 26 THR B O 1
ATOM 2978 N N . SER B 1 27 ? -7.836 -12.898 -9 1 93.88 27 SER B N 1
ATOM 2979 C CA . SER B 1 27 ? -8.898 -13.188 -8.047 1 93.88 27 SER B CA 1
ATOM 2980 C C . SER B 1 27 ? -9.227 -14.68 -8.008 1 93.88 27 SER B C 1
ATOM 2982 O O . SER B 1 27 ? -10.312 -15.094 -8.414 1 93.88 27 SER B O 1
ATOM 2984 N N . TYR B 1 28 ? -8.336 -15.461 -7.434 1 95.88 28 TYR B N 1
ATOM 2985 C CA . TYR B 1 28 ? -8.398 -16.906 -7.512 1 95.88 28 TYR B CA 1
ATOM 2986 C C . TYR B 1 28 ? -9.648 -17.453 -6.828 1 95.88 28 TYR B C 1
ATOM 2988 O O . TYR B 1 28 ? -10.328 -18.328 -7.367 1 95.88 28 TYR B O 1
ATOM 2996 N N . LEU B 1 29 ? -9.992 -16.859 -5.699 1 97.31 29 LEU B N 1
ATOM 2997 C CA . LEU B 1 29 ? -11.133 -17.359 -4.938 1 97.31 29 LEU B CA 1
ATOM 2998 C C . LEU B 1 29 ? -12.406 -16.609 -5.312 1 97.31 29 LEU B C 1
ATOM 3000 O O . LEU B 1 29 ? -13.461 -16.844 -4.715 1 97.31 29 LEU B O 1
ATOM 3004 N N . GLY B 1 30 ? -12.305 -15.672 -6.234 1 96.31 30 GLY B N 1
ATOM 3005 C CA . GLY B 1 30 ? -13.469 -14.914 -6.68 1 96.31 30 GLY B CA 1
ATOM 3006 C C . GLY B 1 30 ? -14.055 -14.023 -5.602 1 96.31 30 GLY B C 1
ATOM 3007 O O . GLY B 1 30 ? -15.227 -13.648 -5.664 1 96.31 30 GLY B O 1
ATOM 3008 N N . LEU B 1 31 ? -13.312 -13.625 -4.668 1 96.75 31 LEU B N 1
ATOM 3009 C CA . LEU B 1 31 ? -13.828 -12.961 -3.477 1 96.75 31 LEU B CA 1
ATOM 3010 C C . LEU B 1 31 ? -14.188 -11.508 -3.773 1 96.75 31 LEU B C 1
ATOM 3012 O O . LEU B 1 31 ? -15.117 -10.961 -3.176 1 96.75 31 LEU B O 1
ATOM 3016 N N . GLN B 1 32 ? -13.492 -10.875 -4.672 1 94.5 32 GLN B N 1
ATOM 3017 C CA . GLN B 1 32 ? -13.594 -9.43 -4.887 1 94.5 32 GLN B CA 1
ATOM 3018 C C . GLN B 1 32 ? -15.023 -9.031 -5.266 1 94.5 32 GLN B C 1
ATOM 3020 O O . GLN B 1 32 ? -15.469 -7.93 -4.945 1 94.5 32 GLN B O 1
ATOM 3025 N N . THR B 1 33 ? -15.703 -9.961 -5.93 1 94.06 33 THR B N 1
ATOM 3026 C CA . THR B 1 33 ? -17.062 -9.641 -6.363 1 94.06 33 THR B CA 1
ATOM 3027 C C . THR B 1 33 ? -18.078 -10.578 -5.711 1 94.06 33 THR B C 1
ATOM 3029 O O . THR B 1 33 ? -19.25 -10.586 -6.09 1 94.06 33 THR B O 1
ATOM 3032 N N . ASP B 1 34 ? -17.625 -11.406 -4.84 1 96.81 34 ASP B N 1
ATOM 3033 C CA . ASP B 1 34 ? -18.531 -12.297 -4.125 1 96.81 34 ASP B CA 1
ATOM 3034 C C . ASP B 1 34 ? -19.422 -11.508 -3.164 1 96.81 34 ASP B C 1
ATOM 3036 O O . ASP B 1 34 ? -18.938 -10.773 -2.309 1 96.81 34 ASP B O 1
ATOM 3040 N N . GLU B 1 35 ? -20.703 -11.727 -3.275 1 97.31 35 GLU B N 1
ATOM 3041 C CA . GLU B 1 35 ? -21.656 -10.922 -2.518 1 97.31 35 GLU B CA 1
ATOM 3042 C C . GLU B 1 35 ? -21.5 -11.156 -1.017 1 97.31 35 GLU B C 1
ATOM 3044 O O . GLU B 1 35 ? -21.562 -10.219 -0.225 1 97.31 35 GLU B O 1
ATOM 3049 N N . ALA B 1 36 ? -21.344 -12.383 -0.633 1 98.38 36 ALA B N 1
ATOM 3050 C CA . ALA B 1 36 ? -21.188 -12.695 0.785 1 98.38 36 ALA B CA 1
ATOM 3051 C C . ALA B 1 36 ? -19.922 -12.047 1.357 1 98.38 36 ALA B C 1
ATOM 3053 O O . ALA B 1 36 ? -19.953 -11.508 2.467 1 98.38 36 ALA B O 1
ATOM 3054 N N . PHE B 1 37 ? -18.859 -12.102 0.639 1 98.38 37 PHE B N 1
ATOM 3055 C CA . PHE B 1 37 ? -17.609 -11.484 1.084 1 98.38 37 PHE B CA 1
ATOM 3056 C C . PHE B 1 37 ? -17.75 -9.969 1.163 1 98.38 37 PHE B C 1
ATOM 3058 O O . PHE B 1 37 ? -17.25 -9.344 2.1 1 98.38 37 PHE B O 1
ATOM 3065 N N . GLN B 1 38 ? -18.406 -9.359 0.132 1 98.5 38 GLN B N 1
ATOM 3066 C CA . GLN B 1 38 ? -18.641 -7.914 0.147 1 98.5 38 GLN B CA 1
ATOM 3067 C C . GLN B 1 38 ? -19.438 -7.496 1.38 1 98.5 38 GLN B C 1
ATOM 3069 O O . GLN B 1 38 ? -19.156 -6.453 1.977 1 98.5 38 GLN B O 1
ATOM 3074 N N . GLU B 1 39 ? -20.375 -8.305 1.771 1 98.75 39 GLU B N 1
ATOM 3075 C CA . GLU B 1 39 ? -21.156 -7.977 2.961 1 98.75 39 GLU B CA 1
ATOM 3076 C C . GLU B 1 39 ? -20.297 -8.023 4.219 1 98.75 39 GLU B C 1
ATOM 3078 O O . GLU B 1 39 ? -20.469 -7.203 5.125 1 98.75 39 GLU B O 1
ATOM 3083 N N . ILE B 1 40 ? -19.406 -8.992 4.32 1 98.81 40 ILE B N 1
ATOM 3084 C CA . ILE B 1 40 ? -18.469 -9.055 5.43 1 98.81 40 ILE B CA 1
ATOM 3085 C C . ILE B 1 40 ? -17.609 -7.793 5.449 1 98.81 40 ILE B C 1
ATOM 3087 O O . ILE B 1 40 ? -17.438 -7.164 6.5 1 98.81 40 ILE B O 1
ATOM 3091 N N . PHE B 1 41 ? -17.125 -7.422 4.262 1 98.75 41 PHE B N 1
ATOM 3092 C CA . PHE B 1 41 ? -16.281 -6.234 4.133 1 98.75 41 PHE B CA 1
ATOM 3093 C C . PHE B 1 41 ? -17.047 -4.984 4.559 1 98.75 41 PHE B C 1
ATOM 3095 O O . PHE B 1 41 ? -16.516 -4.141 5.281 1 98.75 41 PHE B O 1
ATOM 3102 N N . ILE B 1 42 ? -18.312 -4.875 4.094 1 98.62 42 ILE B N 1
ATOM 3103 C CA . ILE B 1 42 ? -19.156 -3.725 4.387 1 98.62 42 ILE B CA 1
ATOM 3104 C C . ILE B 1 42 ? -19.406 -3.643 5.887 1 98.62 42 ILE B C 1
ATOM 3106 O O . ILE B 1 42 ? -19.328 -2.561 6.477 1 98.62 42 ILE B O 1
ATOM 3110 N N . SER B 1 43 ? -19.688 -4.762 6.52 1 98.62 43 SER B N 1
ATOM 3111 C CA . SER B 1 43 ? -19.859 -4.785 7.969 1 98.62 43 SER B CA 1
ATOM 3112 C C . SER B 1 43 ? -18.609 -4.289 8.688 1 98.62 43 SER B C 1
ATOM 3114 O O . SER B 1 43 ? -18.703 -3.557 9.672 1 98.62 43 SER B O 1
ATOM 3116 N N . ASN B 1 44 ? -17.453 -4.652 8.195 1 98.62 44 ASN B N 1
ATOM 3117 C CA . ASN B 1 44 ? -16.188 -4.227 8.789 1 98.62 44 ASN B CA 1
ATOM 3118 C C . ASN B 1 44 ? -15.938 -2.738 8.562 1 98.62 44 ASN B C 1
ATOM 3120 O O . ASN B 1 44 ? -15.344 -2.066 9.406 1 98.62 44 ASN B O 1
ATOM 3124 N N . ILE B 1 45 ? -16.375 -2.205 7.395 1 98.31 45 ILE B N 1
ATOM 3125 C CA . ILE B 1 45 ? -16.281 -0.773 7.137 1 98.31 45 ILE B CA 1
ATOM 3126 C C . ILE B 1 45 ? -17.109 -0.005 8.164 1 98.31 45 ILE B C 1
ATOM 3128 O O . ILE B 1 45 ? -16.656 1.018 8.688 1 98.31 45 ILE B O 1
ATOM 3132 N N . ARG B 1 46 ? -18.266 -0.521 8.477 1 97.44 46 ARG B N 1
ATOM 3133 C CA . ARG B 1 46 ? -19.125 0.132 9.453 1 97.44 46 ARG B CA 1
ATOM 3134 C C . ARG B 1 46 ? -18.484 0.142 10.836 1 97.44 46 ARG B C 1
ATOM 3136 O O . ARG B 1 46 ? -18.656 1.101 11.594 1 97.44 46 ARG B O 1
ATOM 3143 N N . LYS B 1 47 ? -17.766 -0.84 11.117 1 96.12 47 LYS B N 1
ATOM 3144 C CA . LYS B 1 47 ? -17.188 -0.994 12.445 1 96.12 47 LYS B CA 1
ATOM 3145 C C . LYS B 1 47 ? -15.859 -0.256 12.555 1 96.12 47 LYS B C 1
ATOM 3147 O O . LYS B 1 47 ? -15.578 0.397 13.562 1 96.12 47 LYS B O 1
ATOM 3152 N N . TYR B 1 48 ? -14.992 -0.337 11.484 1 96.31 48 TYR B N 1
ATOM 3153 C CA . TYR B 1 48 ? -13.602 0.093 11.609 1 96.31 48 TYR B CA 1
ATOM 3154 C C . TYR B 1 48 ? -13.32 1.299 10.727 1 96.31 48 TYR B C 1
ATOM 3156 O O . TYR B 1 48 ? -12.211 1.847 10.742 1 96.31 48 TYR B O 1
ATOM 3164 N N . GLY B 1 49 ? -14.281 1.748 9.922 1 96.31 49 GLY B N 1
ATOM 3165 C CA . GLY B 1 49 ? -14.062 2.867 9.023 1 96.31 49 GLY B CA 1
ATOM 3166 C C . GLY B 1 49 ? -13.461 2.453 7.695 1 96.31 49 GLY B C 1
ATOM 3167 O O . GLY B 1 49 ? -13.156 1.276 7.484 1 96.31 49 GLY B O 1
ATOM 3168 N N . THR B 1 50 ? -13.312 3.387 6.797 1 97.06 50 THR B N 1
ATOM 3169 C CA . THR B 1 50 ? -12.891 3.109 5.43 1 97.06 50 THR B CA 1
ATOM 3170 C C . THR B 1 50 ? -11.367 3.006 5.348 1 97.06 50 THR B C 1
ATOM 3172 O O . THR B 1 50 ? -10.828 2.375 4.434 1 97.06 50 THR B O 1
ATOM 3175 N N . ASN B 1 51 ? -10.656 3.678 6.227 1 95.75 51 ASN B N 1
ATOM 3176 C CA . ASN B 1 51 ? -9.195 3.713 6.277 1 95.75 51 ASN B CA 1
ATOM 3177 C C . ASN B 1 51 ? -8.688 4.086 7.668 1 95.75 51 ASN B C 1
ATOM 3179 O O . ASN B 1 51 ? -9.438 4.641 8.477 1 95.75 51 ASN B O 1
ATOM 3183 N N . TYR B 1 52 ? -7.527 3.676 8.023 1 90 52 TYR B N 1
ATOM 3184 C CA . TYR B 1 52 ? -6.941 4.059 9.305 1 90 52 TYR B CA 1
ATOM 3185 C C . TYR B 1 52 ? -6.281 5.43 9.219 1 90 52 TYR B C 1
ATOM 3187 O O . TYR B 1 52 ? -6.633 6.348 9.961 1 90 52 TYR B O 1
ATOM 3195 N N . GLY B 1 53 ? -5.359 5.551 8.281 1 78.19 53 GLY B N 1
ATOM 3196 C CA . GLY B 1 53 ? -4.711 6.82 7.992 1 78.19 53 GLY B CA 1
ATOM 3197 C C . GLY B 1 53 ? -3.676 7.215 9.031 1 78.19 53 GLY B C 1
ATOM 3198 O O . GLY B 1 53 ? -3.086 8.297 8.945 1 78.19 53 GLY B O 1
ATOM 3199 N N . ALA B 1 54 ? -3.514 6.422 10.109 1 84.5 54 ALA B N 1
ATOM 3200 C CA . ALA B 1 54 ? -2.51 6.699 11.133 1 84.5 54 ALA B CA 1
ATOM 3201 C C . ALA B 1 54 ? -1.457 5.594 11.188 1 84.5 54 ALA B C 1
ATOM 3203 O O . ALA B 1 54 ? -1.593 4.566 10.516 1 84.5 54 ALA B O 1
ATOM 3204 N N . SER B 1 55 ? -0.4 5.926 11.93 1 87.62 55 SER B N 1
ATOM 3205 C CA . SER B 1 55 ? 0.696 4.973 12.07 1 87.62 55 SER B CA 1
ATOM 3206 C C . SER B 1 55 ? 0.333 3.855 13.039 1 87.62 55 SER B C 1
ATOM 3208 O O . SER B 1 55 ? -0.402 4.078 14.008 1 87.62 55 SER B O 1
ATOM 3210 N N . ARG B 1 56 ? 0.921 2.707 12.805 1 90.12 56 ARG B N 1
ATOM 3211 C CA . ARG B 1 56 ? 0.809 1.587 13.734 1 90.12 56 ARG B CA 1
ATOM 3212 C C . ARG B 1 56 ? 1.448 1.924 15.078 1 90.12 56 ARG B C 1
ATOM 3214 O O . ARG B 1 56 ? 1.209 1.238 16.078 1 90.12 56 ARG B O 1
ATOM 3221 N N . LYS B 1 57 ? 2.16 3.023 15.156 1 83.94 57 LYS B N 1
ATOM 3222 C CA . LYS B 1 57 ? 2.893 3.377 16.375 1 83.94 57 LYS B CA 1
ATOM 3223 C C . LYS B 1 57 ? 2.184 4.492 17.125 1 83.94 57 LYS B C 1
ATOM 3225 O O . LYS B 1 57 ? 2.732 5.043 18.078 1 83.94 57 LYS B O 1
ATOM 3230 N N . SER B 1 58 ? 1.046 4.836 16.703 1 84.44 58 SER B N 1
ATOM 3231 C CA . SER B 1 58 ? 0.251 5.84 17.406 1 84.44 58 SER B CA 1
ATOM 3232 C C . SER B 1 58 ? -0.116 5.367 18.812 1 84.44 58 SER B C 1
ATOM 3234 O O . SER B 1 58 ? -0.089 4.168 19.094 1 84.44 58 SER B O 1
ATOM 3236 N N . ASN B 1 59 ? -0.387 6.324 19.656 1 89.19 59 ASN B N 1
ATOM 3237 C CA . ASN B 1 59 ? -0.758 5.969 21.016 1 89.19 59 ASN B CA 1
ATOM 3238 C C . ASN B 1 59 ? -2.137 5.316 21.078 1 89.19 59 ASN B C 1
ATOM 3240 O O . ASN B 1 59 ? -2.438 4.57 22 1 89.19 59 ASN B O 1
ATOM 3244 N N . VAL B 1 60 ? -2.998 5.617 20.172 1 89.69 60 VAL B N 1
ATOM 3245 C CA . VAL B 1 60 ? -4.293 4.957 20.047 1 89.69 60 VAL B CA 1
ATOM 3246 C C . VAL B 1 60 ? -4.25 3.955 18.891 1 89.69 60 VAL B C 1
ATOM 3248 O O . VAL B 1 60 ? -4.16 4.344 17.719 1 89.69 60 VAL B O 1
ATOM 3251 N N . ARG B 1 61 ? -4.375 2.686 19.234 1 91.56 61 ARG B N 1
ATOM 3252 C CA . ARG B 1 61 ? -4.16 1.614 18.266 1 91.56 61 ARG B CA 1
ATOM 3253 C C . ARG B 1 61 ? -5.402 0.738 18.125 1 91.56 61 ARG B C 1
ATOM 3255 O O . ARG B 1 61 ? -6.184 0.614 19.078 1 91.56 61 ARG B O 1
ATOM 3262 N N . LEU B 1 62 ? -5.586 0.194 17 1 94.12 62 LEU B N 1
ATOM 3263 C CA . LEU B 1 62 ? -6.691 -0.726 16.766 1 94.12 62 LEU B CA 1
ATOM 3264 C C . LEU B 1 62 ? -6.262 -2.168 17.016 1 94.12 62 LEU B C 1
ATOM 3266 O O . LEU B 1 62 ? -5.289 -2.643 16.422 1 94.12 62 LEU B O 1
ATOM 3270 N N . SER B 1 63 ? -7.012 -2.918 17.75 1 95.62 63 SER B N 1
ATOM 3271 C CA . SER B 1 63 ? -6.68 -4.285 18.141 1 95.62 63 SER B CA 1
ATOM 3272 C C . SER B 1 63 ? -6.816 -5.242 16.969 1 95.62 63 SER B C 1
ATOM 3274 O O . SER B 1 63 ? -6.289 -6.355 17 1 95.62 63 SER B O 1
ATOM 3276 N N . VAL B 1 64 ? -7.52 -4.801 15.992 1 97.62 64 VAL B N 1
ATOM 3277 C CA . VAL B 1 64 ? -7.832 -5.672 14.867 1 97.62 64 VAL B CA 1
ATOM 3278 C C . VAL B 1 64 ? -6.539 -6.121 14.188 1 97.62 64 VAL B C 1
ATOM 3280 O O . VAL B 1 64 ? -6.473 -7.223 13.633 1 97.62 64 VAL B O 1
ATOM 3283 N N . TYR B 1 65 ? -5.484 -5.336 14.227 1 97.69 65 TYR B N 1
ATOM 3284 C CA . TYR B 1 65 ? -4.23 -5.684 13.562 1 97.69 65 TYR B CA 1
ATOM 3285 C C . TYR B 1 65 ? -3.555 -6.855 14.266 1 97.69 65 TYR B C 1
ATOM 3287 O O . TYR B 1 65 ? -3.193 -7.848 13.625 1 97.69 65 TYR B O 1
ATOM 3295 N N . GLU B 1 66 ? -3.459 -6.793 15.555 1 97.25 66 GLU B N 1
ATOM 3296 C CA . GLU B 1 66 ? -2.857 -7.891 16.312 1 97.25 66 GLU B CA 1
ATOM 3297 C C . GLU B 1 66 ? -3.684 -9.164 16.172 1 97.25 66 GLU B C 1
ATOM 3299 O O . GLU B 1 66 ? -3.129 -10.258 16.047 1 97.25 66 GLU B O 1
ATOM 3304 N N . LYS B 1 67 ? -4.992 -9 16.234 1 98.25 67 LYS B N 1
ATOM 3305 C CA . LYS B 1 67 ? -5.871 -10.156 16.094 1 98.25 67 LYS B CA 1
ATOM 3306 C C . LYS B 1 67 ? -5.711 -10.82 14.734 1 98.25 67 LYS B C 1
ATOM 3308 O O . LYS B 1 67 ? -5.629 -12.047 14.633 1 98.25 67 LYS B O 1
ATOM 3313 N N . ALA B 1 68 ? -5.648 -10.062 13.727 1 98.5 68 ALA B N 1
ATOM 3314 C CA . ALA B 1 68 ? -5.496 -10.586 12.367 1 98.5 68 ALA B CA 1
ATOM 3315 C C . ALA B 1 68 ? -4.125 -11.234 12.188 1 98.5 68 ALA B C 1
ATOM 3317 O O . ALA B 1 68 ? -4.004 -12.266 11.516 1 98.5 68 ALA B O 1
ATOM 3318 N N . GLU B 1 69 ? -3.09 -10.594 12.711 1 98.75 69 GLU B N 1
ATOM 3319 C CA . GLU B 1 69 ? -1.739 -11.141 12.617 1 98.75 69 GLU B CA 1
ATOM 3320 C C . GLU B 1 69 ? -1.633 -12.469 13.352 1 98.75 69 GLU B C 1
ATOM 3322 O O . GLU B 1 69 ? -0.962 -13.398 12.883 1 98.75 69 GLU B O 1
ATOM 3327 N N . GLN B 1 70 ? -2.316 -12.609 14.461 1 98.5 70 GLN B N 1
ATOM 3328 C CA . GLN B 1 70 ? -2.383 -13.883 15.156 1 98.5 70 GLN B CA 1
ATOM 3329 C C . GLN B 1 70 ? -3.113 -14.93 14.328 1 98.5 70 GLN B C 1
ATOM 3331 O O . GLN B 1 70 ? -2.676 -16.078 14.242 1 98.5 70 GLN B O 1
ATOM 3336 N N . PHE B 1 71 ? -4.195 -14.539 13.773 1 98.44 71 PHE B N 1
ATOM 3337 C CA . PHE B 1 71 ? -4.941 -15.43 12.891 1 98.44 71 PHE B CA 1
ATOM 3338 C C . PHE B 1 71 ? -4.055 -15.93 11.758 1 98.44 71 PHE B C 1
ATOM 3340 O O . PHE B 1 71 ? -4.035 -17.125 11.461 1 98.44 71 PHE B O 1
ATOM 3347 N N . LEU B 1 72 ? -3.324 -15.031 11.141 1 98.56 72 LEU B N 1
ATOM 3348 C CA . LEU B 1 72 ? -2.443 -15.375 10.031 1 98.56 72 LEU B CA 1
ATOM 3349 C C . LEU B 1 72 ? -1.343 -16.328 10.484 1 98.56 72 LEU B C 1
ATOM 3351 O O . LEU B 1 72 ? -0.968 -17.25 9.758 1 98.56 72 LEU B O 1
ATOM 3355 N N . CYS B 1 73 ? -0.811 -16.078 11.664 1 98.44 73 CYS B N 1
ATOM 3356 C CA . CYS B 1 73 ? 0.224 -16.953 12.203 1 98.44 73 CYS B CA 1
ATOM 3357 C C . CYS B 1 73 ? -0.297 -18.375 12.352 1 98.44 73 CYS B C 1
ATOM 3359 O O . CYS B 1 73 ? 0.408 -19.344 12.039 1 98.44 73 CYS B O 1
ATOM 3361 N N . GLN B 1 74 ? -1.509 -18.469 12.82 1 98 74 GLN B N 1
ATOM 3362 C CA . GLN B 1 74 ? -2.121 -19.781 12.977 1 98 74 GLN B CA 1
ATOM 3363 C C . GLN B 1 74 ? -2.348 -20.453 11.625 1 98 74 GLN B C 1
ATOM 3365 O O . GLN B 1 74 ? -2.105 -21.641 11.461 1 98 74 GLN B O 1
ATOM 3370 N N . LEU B 1 75 ? -2.764 -19.719 10.703 1 97.81 75 LEU B N 1
ATOM 3371 C CA . LEU B 1 75 ? -3.045 -20.234 9.367 1 97.81 75 LEU B CA 1
ATOM 3372 C C . LEU B 1 75 ? -1.768 -20.719 8.688 1 97.81 75 LEU B C 1
ATOM 3374 O O . LEU B 1 75 ? -1.748 -21.797 8.094 1 97.81 75 LEU B O 1
ATOM 3378 N N . VAL B 1 76 ? -0.701 -19.875 8.812 1 97.06 76 VAL B N 1
ATOM 3379 C CA . VAL B 1 76 ? 0.537 -20.078 8.07 1 97.06 76 VAL B CA 1
ATOM 3380 C C . VAL B 1 76 ? 1.457 -21.031 8.836 1 97.06 76 VAL B C 1
ATOM 3382 O O . VAL B 1 76 ? 2.24 -21.766 8.227 1 97.06 76 VAL B O 1
ATOM 3385 N N . GLY B 1 77 ? 1.402 -21.047 10.109 1 96.56 77 GLY B N 1
ATOM 3386 C CA . GLY B 1 77 ? 2.264 -21.844 10.969 1 96.56 77 GLY B CA 1
ATOM 3387 C C . GLY B 1 77 ? 3.559 -21.141 11.328 1 96.56 77 GLY B C 1
ATOM 3388 O O . GLY B 1 77 ? 4.605 -21.781 11.445 1 96.56 77 GLY B O 1
ATOM 3389 N N . CYS B 1 78 ? 3.514 -19.828 11.391 1 97.06 78 CYS B N 1
ATOM 3390 C CA . CYS B 1 78 ? 4.703 -19.078 11.758 1 97.06 78 CYS B CA 1
ATOM 3391 C C . CYS B 1 78 ? 4.633 -18.609 13.211 1 97.06 78 CYS B C 1
ATOM 3393 O O . CYS B 1 78 ? 3.596 -18.75 13.859 1 97.06 78 CYS B O 1
ATOM 3395 N N . GLU B 1 79 ? 5.754 -18.188 13.695 1 98 79 GLU B N 1
ATOM 3396 C CA . GLU B 1 79 ? 5.848 -17.703 15.07 1 98 79 GLU B CA 1
ATOM 3397 C C . GLU B 1 79 ? 5.227 -16.312 15.203 1 98 79 GLU B C 1
ATOM 3399 O O . GLU B 1 79 ? 4.539 -16.031 16.188 1 98 79 GLU B O 1
ATOM 3404 N N . SER B 1 80 ? 5.469 -15.453 14.211 1 98.69 80 SER B N 1
ATOM 3405 C CA . SER B 1 80 ? 5.016 -14.07 14.266 1 98.69 80 SER B CA 1
ATOM 3406 C C . SER B 1 80 ? 4.77 -13.508 12.867 1 98.69 80 SER B C 1
ATOM 3408 O O . SER B 1 80 ? 5.262 -14.062 11.883 1 98.69 80 SER B O 1
ATOM 3410 N N . SER B 1 81 ? 3.969 -12.453 12.82 1 98.75 81 SER B N 1
ATOM 3411 C CA . SER B 1 81 ? 3.67 -11.805 11.547 1 98.75 81 SER B CA 1
ATOM 3412 C C . SER B 1 81 ? 3.373 -10.32 11.742 1 98.75 81 SER B C 1
ATOM 3414 O O . SER B 1 81 ? 3.039 -9.891 12.844 1 98.75 81 SER B O 1
ATOM 3416 N N . ALA B 1 82 ? 3.553 -9.539 10.734 1 98.62 82 ALA B N 1
ATOM 3417 C CA . ALA B 1 82 ? 3.18 -8.133 10.672 1 98.62 82 ALA B CA 1
ATOM 3418 C C . ALA B 1 82 ? 2.463 -7.809 9.359 1 98.62 82 ALA B C 1
ATOM 3420 O O . ALA B 1 82 ? 2.863 -8.281 8.297 1 98.62 82 ALA B O 1
ATOM 3421 N N . THR B 1 83 ? 1.391 -7.062 9.484 1 98.44 83 THR B N 1
ATOM 3422 C CA . THR B 1 83 ? 0.668 -6.641 8.289 1 98.44 83 THR B CA 1
ATOM 3423 C C . THR B 1 83 ? 1.083 -5.234 7.875 1 98.44 83 THR B C 1
ATOM 3425 O O . THR B 1 83 ? 1.435 -4.41 8.719 1 98.44 83 THR B O 1
ATOM 3428 N N . VAL B 1 84 ? 1.135 -4.98 6.57 1 98.12 84 VAL B N 1
ATOM 3429 C CA . VAL B 1 84 ? 1.391 -3.678 5.969 1 98.12 84 VAL B CA 1
ATOM 3430 C C . VAL B 1 84 ? 0.363 -3.402 4.875 1 98.12 84 VAL B C 1
ATOM 3432 O O . VAL B 1 84 ? -0.548 -4.203 4.652 1 98.12 84 VAL B O 1
ATOM 3435 N N . SER B 1 85 ? 0.481 -2.342 4.23 1 97.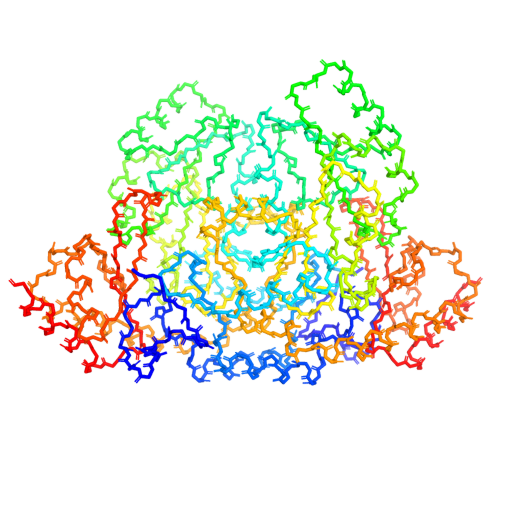62 85 SER B N 1
ATOM 3436 C CA . SER B 1 85 ? -0.615 -1.85 3.402 1 97.62 85 SER B CA 1
ATOM 3437 C C . SER B 1 85 ? -0.671 -2.582 2.066 1 97.62 85 SER B C 1
ATOM 3439 O O . SER B 1 85 ? -1.679 -2.518 1.358 1 97.62 85 SER B O 1
ATOM 3441 N N . SER B 1 86 ? 0.396 -3.236 1.642 1 97.75 86 SER B N 1
ATOM 3442 C CA . SER B 1 86 ? 0.397 -3.992 0.393 1 97.75 86 SER B CA 1
ATOM 3443 C C . SER B 1 86 ? 1.495 -5.051 0.386 1 97.75 86 SER B C 1
ATOM 3445 O O . SER B 1 86 ? 2.412 -5.004 1.21 1 97.75 86 SER B O 1
ATOM 3447 N N . GLY B 1 87 ? 1.347 -5.961 -0.532 1 97.44 87 GLY B N 1
ATOM 3448 C CA . GLY B 1 87 ? 2.395 -6.957 -0.693 1 97.44 87 GLY B CA 1
ATOM 3449 C C . GLY B 1 87 ? 3.715 -6.363 -1.146 1 97.44 87 GLY B C 1
ATOM 3450 O O . GLY B 1 87 ? 4.781 -6.785 -0.688 1 97.44 87 GLY B O 1
ATOM 3451 N N . TYR B 1 88 ? 3.658 -5.414 -2.033 1 96.88 88 TYR B N 1
ATOM 3452 C CA . TYR B 1 88 ? 4.883 -4.785 -2.51 1 96.88 88 TYR B CA 1
ATOM 3453 C C . TYR B 1 88 ? 5.621 -4.094 -1.37 1 96.88 88 TYR B C 1
ATOM 3455 O O . TYR B 1 88 ? 6.848 -4.191 -1.264 1 96.88 88 TYR B O 1
ATOM 3463 N N . LEU B 1 89 ? 4.891 -3.42 -0.529 1 97.31 89 LEU B N 1
ATOM 3464 C CA . LEU B 1 89 ? 5.512 -2.758 0.614 1 97.31 89 LEU B CA 1
ATOM 3465 C C . LEU B 1 89 ? 6.137 -3.779 1.56 1 97.31 89 LEU B C 1
ATOM 3467 O O . LEU B 1 89 ? 7.184 -3.521 2.154 1 97.31 89 LEU B O 1
ATOM 3471 N N . ALA B 1 90 ? 5.445 -4.891 1.727 1 98.38 90 ALA B N 1
ATOM 3472 C CA . ALA B 1 90 ? 6.02 -5.953 2.549 1 98.38 90 ALA B CA 1
ATOM 3473 C C . ALA B 1 90 ? 7.387 -6.375 2.02 1 98.38 90 ALA B C 1
ATOM 3475 O O . ALA B 1 90 ? 8.352 -6.469 2.781 1 98.38 90 ALA B O 1
ATOM 3476 N N . GLY B 1 91 ? 7.453 -6.586 0.721 1 97.25 91 GLY B N 1
ATOM 3477 C CA . GLY B 1 91 ? 8.719 -6.953 0.11 1 97.25 91 GLY B CA 1
ATOM 3478 C C . GLY B 1 91 ? 9.789 -5.891 0.268 1 97.25 91 GLY B C 1
ATOM 3479 O O . GLY B 1 91 ? 10.93 -6.195 0.625 1 97.25 91 GLY B O 1
ATOM 3480 N N . GLN B 1 92 ? 9.414 -4.668 0.06 1 95.44 92 GLN B N 1
ATOM 3481 C CA . GLN B 1 92 ? 10.359 -3.562 0.179 1 95.44 92 GLN B CA 1
ATOM 3482 C C . GLN B 1 92 ? 10.891 -3.443 1.605 1 95.44 92 GLN B C 1
ATOM 3484 O O . GLN B 1 92 ? 12.078 -3.199 1.812 1 95.44 92 GLN B O 1
ATOM 3489 N N . LEU B 1 93 ? 9.977 -3.543 2.564 1 96.19 93 LEU B N 1
ATOM 3490 C CA . LEU B 1 93 ? 10.375 -3.463 3.965 1 96.19 93 LEU B CA 1
ATOM 3491 C C . LEU B 1 93 ? 11.406 -4.539 4.301 1 96.19 93 LEU B C 1
ATOM 3493 O O . LEU B 1 93 ? 12.445 -4.246 4.891 1 96.19 93 LEU B O 1
ATOM 3497 N N . VAL B 1 94 ? 11.18 -5.754 3.832 1 97.31 94 VAL B N 1
ATOM 3498 C CA . VAL B 1 94 ? 12.086 -6.863 4.105 1 97.31 94 VAL B CA 1
ATOM 3499 C C . VAL B 1 94 ? 13.43 -6.617 3.416 1 97.31 94 VAL B C 1
ATOM 3501 O O . VAL B 1 94 ? 14.484 -6.691 4.051 1 97.31 94 VAL B O 1
ATOM 3504 N N . ARG B 1 95 ? 13.344 -6.312 2.184 1 94.25 95 ARG B N 1
ATOM 3505 C CA . ARG B 1 95 ? 14.562 -6.145 1.396 1 94.25 95 ARG B CA 1
ATOM 3506 C C . ARG B 1 95 ? 15.445 -5.039 1.975 1 94.25 95 ARG B C 1
ATOM 3508 O O . ARG B 1 95 ? 16.641 -5.223 2.146 1 94.25 95 ARG B O 1
ATOM 3515 N N . GLN B 1 96 ? 14.867 -3.924 2.271 1 91.94 96 GLN B N 1
ATOM 3516 C CA . GLN B 1 96 ? 15.633 -2.779 2.758 1 91.94 96 GLN B CA 1
ATOM 3517 C C . GLN B 1 96 ? 16.203 -3.045 4.148 1 91.94 96 GLN B C 1
ATOM 3519 O O . GLN B 1 96 ? 17.328 -2.643 4.457 1 91.94 96 GLN B O 1
ATOM 3524 N N . THR B 1 97 ? 15.414 -3.688 4.98 1 93.44 97 THR B N 1
ATOM 3525 C CA . THR B 1 97 ? 15.875 -3.971 6.336 1 93.44 97 THR B CA 1
ATOM 3526 C C . THR B 1 97 ? 17 -4.992 6.324 1 93.44 97 THR B C 1
ATOM 3528 O O . THR B 1 97 ? 17.922 -4.922 7.145 1 93.44 97 THR B O 1
ATOM 3531 N N . MET B 1 98 ? 17 -5.945 5.367 1 93 98 MET B N 1
ATOM 3532 C CA . MET B 1 98 ? 17.984 -7.02 5.312 1 93 98 MET B CA 1
ATOM 3533 C C . MET B 1 98 ? 19.266 -6.547 4.617 1 93 98 MET B C 1
ATOM 3535 O O . MET B 1 98 ? 20.281 -7.242 4.637 1 93 98 MET B O 1
ATOM 3539 N N . ASP B 1 99 ? 19.156 -5.406 3.994 1 88.75 99 ASP B N 1
ATOM 3540 C CA . ASP B 1 99 ? 20.328 -4.859 3.324 1 88.75 99 ASP B CA 1
ATOM 3541 C C . ASP B 1 99 ? 21.266 -4.188 4.324 1 88.75 99 ASP B C 1
ATOM 3543 O O . ASP B 1 99 ? 21.266 -2.961 4.449 1 88.75 99 ASP B O 1
ATOM 3547 N N . THR B 1 100 ? 22.016 -4.938 5.027 1 88.75 100 THR B N 1
ATOM 3548 C CA . THR B 1 100 ? 22.969 -4.484 6.031 1 88.75 100 THR B CA 1
ATOM 3549 C C . THR B 1 100 ? 24.359 -5.043 5.746 1 88.75 100 THR B C 1
ATOM 3551 O O . THR B 1 100 ? 24.516 -5.918 4.891 1 88.75 100 THR B O 1
ATOM 3554 N N . LYS B 1 101 ? 25.375 -4.562 6.465 1 88.25 101 LYS B N 1
ATOM 3555 C CA . LYS B 1 101 ? 26.75 -5.027 6.316 1 88.25 101 LYS B CA 1
ATOM 3556 C C . LYS B 1 101 ? 26.891 -6.473 6.785 1 88.25 101 LYS B C 1
ATOM 3558 O O . LYS B 1 101 ? 27.859 -7.148 6.434 1 88.25 101 LYS B O 1
ATOM 3563 N N . GLU B 1 102 ? 25.922 -6.891 7.543 1 92.69 102 GLU B N 1
ATOM 3564 C CA . GLU B 1 102 ? 25.984 -8.242 8.094 1 92.69 102 GLU B CA 1
ATOM 3565 C C . GLU B 1 102 ? 25.453 -9.266 7.098 1 92.69 102 GLU B C 1
ATOM 3567 O O . GLU B 1 102 ? 25.641 -10.477 7.277 1 92.69 102 GLU B O 1
ATOM 3572 N N . HIS B 1 103 ? 24.891 -8.773 5.996 1 93.56 103 HIS B N 1
ATOM 3573 C CA . HIS B 1 103 ? 24.234 -9.672 5.051 1 93.56 103 HIS B CA 1
ATOM 3574 C C . HIS B 1 103 ? 24.781 -9.477 3.639 1 93.56 103 HIS B C 1
ATOM 3576 O O . HIS B 1 103 ? 25.203 -8.375 3.279 1 93.56 103 HIS B O 1
ATOM 3582 N N . ARG B 1 104 ? 24.828 -10.594 2.896 1 92.69 104 ARG B N 1
ATOM 3583 C CA . ARG B 1 104 ? 25.047 -10.555 1.455 1 92.69 104 ARG B CA 1
ATOM 3584 C C . ARG B 1 104 ? 23.812 -11.016 0.7 1 92.69 104 ARG B C 1
ATOM 3586 O O . ARG B 1 104 ? 23.359 -12.156 0.877 1 92.69 104 ARG B O 1
ATOM 3593 N N . LEU B 1 105 ? 23.328 -10.156 -0.171 1 92.25 105 LEU B N 1
ATOM 3594 C CA . LEU B 1 105 ? 22.047 -10.43 -0.824 1 92.25 105 LEU B CA 1
ATOM 3595 C C . LEU B 1 105 ? 22.266 -11.164 -2.146 1 92.25 105 LEU B C 1
ATOM 3597 O O . LEU B 1 105 ? 23.156 -10.812 -2.914 1 92.25 105 LEU B O 1
ATOM 3601 N N . PHE B 1 106 ? 21.5 -12.227 -2.355 1 91.31 106 PHE B N 1
ATOM 3602 C CA . PHE B 1 106 ? 21.438 -12.984 -3.598 1 91.31 106 PHE B CA 1
ATOM 3603 C C . PHE B 1 106 ? 20 -13.078 -4.098 1 91.31 106 PHE B C 1
ATOM 3605 O O . PHE B 1 106 ? 19.062 -13.18 -3.303 1 91.31 106 PHE B O 1
ATOM 3612 N N . TYR B 1 107 ? 19.844 -13.047 -5.418 1 90.25 107 TYR B N 1
ATOM 3613 C CA . TYR B 1 107 ? 18.516 -13.062 -6.004 1 90.25 107 TYR B CA 1
ATOM 3614 C C . TYR B 1 107 ? 18.359 -14.234 -6.969 1 90.25 107 TYR B C 1
ATOM 3616 O O . TYR B 1 107 ? 19.156 -14.391 -7.895 1 90.25 107 TYR B O 1
ATOM 3624 N N . ALA B 1 108 ? 17.328 -14.984 -6.711 1 87.12 108 ALA B N 1
ATOM 3625 C CA . ALA B 1 108 ? 17.016 -16.094 -7.609 1 87.12 108 ALA B CA 1
ATOM 3626 C C . ALA B 1 108 ? 16.484 -15.586 -8.945 1 87.12 108 ALA B C 1
ATOM 3628 O O . ALA B 1 108 ? 16.109 -14.414 -9.062 1 87.12 108 ALA B O 1
ATOM 3629 N N . PRO B 1 109 ? 16.5 -16.5 -9.867 1 79.19 109 PRO B N 1
ATOM 3630 C CA . PRO B 1 109 ? 15.945 -16.109 -11.164 1 79.19 109 PRO B CA 1
ATOM 3631 C C . PRO B 1 109 ? 14.492 -15.648 -11.062 1 79.19 109 PRO B C 1
ATOM 3633 O O . PRO B 1 109 ? 13.695 -16.25 -10.328 1 79.19 109 PRO B O 1
ATOM 3636 N N . ASN B 1 110 ? 14.133 -14.547 -11.688 1 78.62 110 ASN B N 1
ATOM 3637 C CA . ASN B 1 110 ? 12.781 -14.016 -11.836 1 78.62 110 ASN B CA 1
ATOM 3638 C C . ASN B 1 110 ? 12.227 -13.516 -10.508 1 78.62 110 ASN B C 1
ATOM 3640 O O . ASN B 1 110 ? 11.023 -13.609 -10.266 1 78.62 110 ASN B O 1
ATOM 3644 N N . THR B 1 111 ? 13.133 -13.109 -9.688 1 86.75 111 THR B N 1
ATOM 3645 C CA . THR B 1 111 ? 12.688 -12.531 -8.422 1 86.75 111 THR B CA 1
ATOM 3646 C C . THR B 1 111 ? 11.883 -11.258 -8.656 1 86.75 111 THR B C 1
ATOM 3648 O O . THR B 1 111 ? 12.305 -10.383 -9.406 1 86.75 111 THR B O 1
ATOM 3651 N N . HIS B 1 112 ? 10.742 -11.219 -8.094 1 88.94 112 HIS B N 1
ATOM 3652 C CA . HIS B 1 112 ? 9.82 -10.094 -8.25 1 88.94 112 HIS B CA 1
ATOM 3653 C C . HIS B 1 112 ? 10.477 -8.781 -7.824 1 88.94 112 HIS B C 1
ATOM 3655 O O . HIS B 1 112 ? 11.25 -8.758 -6.863 1 88.94 112 HIS B O 1
ATOM 3661 N N . SER B 1 113 ? 10.078 -7.719 -8.383 1 88.5 113 SER B N 1
ATOM 3662 C CA . SER B 1 113 ? 10.703 -6.414 -8.195 1 88.5 113 SER B CA 1
ATOM 3663 C C . SER B 1 113 ? 10.484 -5.895 -6.781 1 88.5 113 SER B C 1
ATOM 3665 O O . SER B 1 113 ? 11.211 -5.008 -6.32 1 88.5 113 SER B O 1
ATOM 3667 N N . ALA B 1 114 ? 9.5 -6.352 -6.094 1 92.44 114 ALA B N 1
ATOM 3668 C CA . ALA B 1 114 ? 9.297 -5.965 -4.699 1 92.44 114 ALA B CA 1
ATOM 3669 C C . ALA B 1 114 ? 10.484 -6.383 -3.832 1 92.44 114 ALA B C 1
ATOM 3671 O O . ALA B 1 114 ? 10.75 -5.766 -2.797 1 92.44 114 ALA B O 1
ATOM 3672 N N . LEU B 1 115 ? 11.172 -7.395 -4.285 1 91.81 115 LEU B N 1
ATOM 3673 C CA . LEU B 1 115 ? 12.258 -7.969 -3.498 1 91.81 115 LEU B CA 1
ATOM 3674 C C . LEU B 1 115 ? 13.617 -7.539 -4.047 1 91.81 115 LEU B C 1
ATOM 3676 O O . LEU B 1 115 ? 14.656 -7.855 -3.465 1 91.81 115 LEU B O 1
ATOM 3680 N N . TYR B 1 116 ? 13.5 -6.875 -5.219 1 82.25 116 TYR B N 1
ATOM 3681 C CA . TYR B 1 116 ? 14.742 -6.555 -5.918 1 82.25 116 TYR B CA 1
ATOM 3682 C C . TYR B 1 116 ? 14.758 -5.094 -6.359 1 82.25 116 TYR B C 1
ATOM 3684 O O . TYR B 1 116 ? 13.742 -4.578 -6.84 1 82.25 116 TYR B O 1
ATOM 3692 N N . SER B 1 117 ? 15.586 -4.32 -5.836 1 66.69 117 SER B N 1
ATOM 3693 C CA . SER B 1 117 ? 15.641 -2.951 -6.34 1 66.69 117 SER B CA 1
ATOM 3694 C C . SER B 1 117 ? 16.906 -2.709 -7.152 1 66.69 117 SER B C 1
ATOM 3696 O O . SER B 1 117 ? 17.984 -2.518 -6.586 1 66.69 117 SER B O 1
ATOM 3698 N N . PRO B 1 118 ? 16.641 -2.967 -8.523 1 59.41 118 PRO B N 1
ATOM 3699 C CA . PRO B 1 118 ? 17.859 -2.609 -9.266 1 59.41 118 PRO B CA 1
ATOM 3700 C C . PRO B 1 118 ? 18.203 -1.125 -9.156 1 59.41 118 PRO B C 1
ATOM 3702 O O . PRO B 1 118 ? 17.328 -0.271 -9.344 1 59.41 118 PRO B O 1
ATOM 3705 N N . THR B 1 119 ? 18.938 -0.75 -8.188 1 54.53 119 THR B N 1
ATOM 3706 C CA . THR B 1 119 ? 19.391 0.627 -8.32 1 54.53 119 THR B CA 1
ATOM 3707 C C . THR B 1 119 ? 20.594 0.708 -9.266 1 54.53 119 THR B C 1
ATOM 3709 O O . THR B 1 119 ? 21.328 -0.264 -9.422 1 54.53 119 THR B O 1
ATOM 3712 N N . PRO B 1 120 ? 20.422 1.629 -10.18 1 50.09 120 PRO B N 1
ATOM 3713 C CA . PRO B 1 120 ? 21.594 1.773 -11.039 1 50.09 120 PRO B CA 1
ATOM 3714 C C . PRO B 1 120 ? 22.906 1.547 -10.297 1 50.09 120 PRO B C 1
ATOM 3716 O O . PRO B 1 120 ? 23.906 1.133 -10.898 1 50.09 120 PRO B O 1
ATOM 3719 N N . SER B 1 121 ? 22.781 1.905 -9.07 1 46.72 121 SER B N 1
ATOM 3720 C CA . SER B 1 121 ? 24.031 1.793 -8.32 1 46.72 121 SER B CA 1
ATOM 3721 C C . SER B 1 121 ? 24.297 0.349 -7.91 1 46.72 121 SER B C 1
ATOM 3723 O O . SER B 1 121 ? 25.422 -0.006 -7.578 1 46.72 121 SER B O 1
ATOM 3725 N N . THR B 1 122 ? 23.156 -0.279 -7.82 1 53.47 122 THR B N 1
ATOM 3726 C CA . THR B 1 122 ? 23.406 -1.632 -7.34 1 53.47 122 THR B CA 1
ATOM 3727 C C . THR B 1 122 ? 23.516 -2.611 -8.508 1 53.47 122 THR B C 1
ATOM 3729 O O . THR B 1 122 ? 22.688 -2.576 -9.422 1 53.47 122 THR B O 1
ATOM 3732 N N . LYS B 1 123 ? 24.734 -2.986 -8.719 1 52 123 LYS B N 1
ATOM 3733 C CA . LYS B 1 123 ? 25.094 -3.947 -9.758 1 52 123 LYS B CA 1
ATOM 3734 C C . LYS B 1 123 ? 24.438 -5.301 -9.508 1 52 123 LYS B C 1
ATOM 3736 O O . LYS B 1 123 ? 24.719 -6.273 -10.211 1 52 123 LYS B O 1
ATOM 3741 N N . LEU B 1 124 ? 23.469 -5.402 -8.547 1 56.62 124 LEU B N 1
ATOM 3742 C CA . LEU B 1 124 ? 22.969 -6.742 -8.25 1 56.62 124 LEU B CA 1
ATOM 3743 C C . LEU B 1 124 ? 21.906 -7.164 -9.266 1 56.62 124 LEU B C 1
ATOM 3745 O O . LEU B 1 124 ? 21.031 -6.375 -9.625 1 56.62 124 LEU B O 1
ATOM 3749 N N . LYS B 1 125 ? 22.25 -8.234 -10.047 1 65.44 125 LYS B N 1
ATOM 3750 C CA . LYS B 1 125 ? 21.297 -8.82 -10.977 1 65.44 125 LYS B CA 1
ATOM 3751 C C . LYS B 1 125 ? 20.859 -10.211 -10.516 1 65.44 125 LYS B C 1
ATOM 3753 O O . LYS B 1 125 ? 21.656 -10.945 -9.914 1 65.44 125 LYS B O 1
ATOM 3758 N N . PRO B 1 126 ? 19.547 -10.383 -10.695 1 66.75 126 PRO B N 1
ATOM 3759 C CA . PRO B 1 126 ? 19.156 -11.773 -10.453 1 66.75 126 PRO B CA 1
ATOM 3760 C C . PRO B 1 126 ? 20 -12.766 -11.266 1 66.75 126 PRO B C 1
ATOM 3762 O O . PRO B 1 126 ? 20.422 -12.445 -12.375 1 66.75 126 PRO B O 1
ATOM 3765 N N . TYR B 1 127 ? 20.266 -13.875 -10.57 1 61.41 127 TYR B N 1
ATOM 3766 C CA . TYR B 1 127 ? 20.953 -14.938 -11.297 1 61.41 127 TYR B CA 1
ATOM 3767 C C . TYR B 1 127 ? 20.047 -15.547 -12.367 1 61.41 127 TYR B C 1
ATOM 3769 O O . TYR B 1 127 ? 18.828 -15.539 -12.227 1 61.41 127 TYR B O 1
ATOM 3777 N N . ILE B 1 128 ? 20.734 -15.992 -13.258 1 67.88 128 ILE B N 1
ATOM 3778 C CA . ILE B 1 128 ? 20 -16.484 -14.422 1 67.88 128 ILE B CA 1
ATOM 3779 C C . ILE B 1 128 ? 19.453 -17.891 -14.133 1 67.88 128 ILE B C 1
ATOM 3781 O O . ILE B 1 128 ? 18.391 -18.25 -14.617 1 67.88 128 ILE B O 1
ATOM 3785 N N . THR B 1 129 ? 20.312 -18.641 -13.289 1 73.31 129 THR B N 1
ATOM 3786 C CA . THR B 1 129 ? 19.891 -19.984 -12.93 1 73.31 129 THR B CA 1
ATOM 3787 C C . THR B 1 129 ? 20.141 -20.266 -11.453 1 73.31 129 THR B C 1
ATOM 3789 O O . THR B 1 129 ? 20.953 -19.594 -10.82 1 73.31 129 THR B O 1
ATOM 3792 N N . PHE B 1 130 ? 19.438 -21.281 -11.047 1 81.88 130 PHE B N 1
ATOM 3793 C CA . PHE B 1 130 ? 19.672 -21.703 -9.672 1 81.88 130 PHE B CA 1
ATOM 3794 C C . PHE B 1 130 ? 21.062 -22.281 -9.508 1 81.88 130 PHE B C 1
ATOM 3796 O O . PHE B 1 130 ? 21.688 -22.156 -8.445 1 81.88 130 PHE B O 1
ATOM 3803 N N . THR B 1 131 ? 21.484 -22.922 -10.547 1 83.31 131 THR B N 1
ATOM 3804 C CA . THR B 1 131 ? 22.844 -23.453 -10.508 1 83.31 131 THR B CA 1
ATOM 3805 C C . THR B 1 131 ? 23.859 -22.344 -10.305 1 83.31 131 THR B C 1
ATOM 3807 O O . THR B 1 131 ? 24.766 -22.453 -9.469 1 83.31 131 THR B O 1
ATOM 3810 N N . ALA B 1 132 ? 23.641 -21.344 -11.062 1 86.94 132 ALA B N 1
ATOM 3811 C CA . ALA B 1 132 ? 24.531 -20.188 -10.922 1 86.94 132 ALA B CA 1
ATOM 3812 C C . ALA B 1 132 ? 24.406 -19.562 -9.531 1 86.94 132 ALA B C 1
ATOM 3814 O O . ALA B 1 132 ? 25.406 -19.156 -8.938 1 86.94 132 ALA B O 1
ATOM 3815 N N . LEU B 1 133 ? 23.25 -19.516 -9.055 1 89 133 LEU B N 1
ATOM 3816 C CA . LEU B 1 133 ? 23 -19 -7.711 1 89 133 LEU B CA 1
ATOM 3817 C C . LEU B 1 133 ? 23.703 -19.859 -6.66 1 89 133 LEU B C 1
ATOM 3819 O O . LEU B 1 133 ? 24.359 -19.312 -5.754 1 89 133 LEU B O 1
ATOM 3823 N N . ASN B 1 134 ? 23.562 -21.125 -6.832 1 90.38 134 ASN B N 1
ATOM 3824 C CA . ASN B 1 134 ? 24.203 -22.062 -5.902 1 90.38 134 ASN B CA 1
ATOM 3825 C C . ASN B 1 134 ? 25.719 -21.875 -5.875 1 90.38 134 ASN B C 1
ATOM 3827 O O . ASN B 1 134 ? 26.328 -21.828 -4.805 1 90.38 134 ASN B O 1
ATOM 3831 N N . ILE B 1 135 ? 26.312 -21.766 -7.004 1 92.69 135 ILE B N 1
ATOM 3832 C CA . ILE B 1 135 ? 27.75 -21.578 -7.109 1 92.69 135 ILE B CA 1
ATOM 3833 C C . ILE B 1 135 ? 28.156 -20.281 -6.414 1 92.69 135 ILE B C 1
ATOM 3835 O O . ILE B 1 135 ? 29.125 -20.266 -5.648 1 92.69 135 ILE B O 1
ATOM 3839 N N . ALA B 1 136 ? 27.391 -19.281 -6.648 1 92.56 136 ALA B N 1
ATOM 3840 C CA . ALA B 1 136 ? 27.703 -17.969 -6.082 1 92.56 136 ALA B CA 1
ATOM 3841 C C . ALA B 1 136 ? 27.594 -18 -4.562 1 92.56 136 ALA B C 1
ATOM 3843 O O . ALA B 1 136 ? 28.453 -17.469 -3.861 1 92.56 136 ALA B O 1
ATOM 3844 N N . VAL B 1 137 ? 26.578 -18.594 -4.031 1 94.5 137 VAL B N 1
ATOM 3845 C CA . VAL B 1 137 ? 26.344 -18.656 -2.592 1 94.5 137 VAL B CA 1
ATOM 3846 C C . VAL B 1 137 ? 27.438 -19.469 -1.915 1 94.5 137 VAL B C 1
ATOM 3848 O O . VAL B 1 137 ? 28 -19.047 -0.895 1 94.5 137 VAL B O 1
ATOM 3851 N N . ARG B 1 138 ? 27.812 -20.547 -2.477 1 94.44 138 ARG B N 1
ATOM 3852 C CA . ARG B 1 138 ? 28.844 -21.406 -1.909 1 94.44 138 ARG B CA 1
ATOM 3853 C C . ARG B 1 138 ? 30.203 -20.703 -1.937 1 94.44 138 ARG B C 1
ATOM 3855 O O . ARG B 1 138 ? 30.984 -20.797 -0.979 1 94.44 138 ARG B O 1
ATOM 3862 N N . SER B 1 139 ? 30.438 -20.109 -3.074 1 95 139 SER B N 1
ATOM 3863 C CA . SER B 1 139 ? 31.672 -19.359 -3.174 1 95 139 SER B CA 1
ATOM 3864 C C . SER B 1 139 ? 31.766 -18.297 -2.092 1 95 139 SER B C 1
ATOM 3866 O O . SER B 1 139 ? 32.812 -18.109 -1.482 1 95 139 SER B O 1
ATOM 3868 N N . HIS B 1 140 ? 30.688 -17.625 -1.896 1 94.44 140 HIS B N 1
ATOM 3869 C CA . HIS B 1 140 ? 30.641 -16.594 -0.859 1 94.44 140 HIS B CA 1
ATOM 3870 C C . HIS B 1 140 ? 30.906 -17.188 0.519 1 94.44 140 HIS B C 1
ATOM 3872 O O . HIS B 1 140 ? 31.672 -16.641 1.306 1 94.44 140 HIS B O 1
ATOM 3878 N N . LEU B 1 141 ? 30.297 -18.281 0.821 1 95.12 141 LEU B N 1
ATOM 3879 C CA . LEU B 1 141 ? 30.422 -18.922 2.123 1 95.12 141 LEU B CA 1
ATOM 3880 C C . LEU B 1 141 ? 31.859 -19.391 2.367 1 95.12 141 LEU B C 1
ATOM 3882 O O . LEU B 1 141 ? 32.312 -19.422 3.514 1 95.12 141 LEU B O 1
ATOM 3886 N N . GLU B 1 142 ? 32.531 -19.688 1.346 1 94 142 GLU B N 1
ATOM 3887 C CA . GLU B 1 142 ? 33.906 -20.141 1.449 1 94 142 GLU B CA 1
ATOM 3888 C C . GLU B 1 142 ? 34.844 -18.969 1.698 1 94 142 GLU B C 1
ATOM 3890 O O . GLU B 1 142 ? 35.875 -19.125 2.371 1 94 142 GLU B O 1
ATOM 3895 N N . THR B 1 143 ? 34.469 -17.844 1.224 1 93.19 143 THR B N 1
ATOM 3896 C CA . THR B 1 143 ? 35.438 -16.75 1.207 1 93.19 143 THR B CA 1
ATOM 3897 C C . THR B 1 143 ? 35.062 -15.695 2.256 1 93.19 143 THR B C 1
ATOM 3899 O O . THR B 1 143 ? 35.906 -14.867 2.627 1 93.19 143 THR B O 1
ATOM 3902 N N . ASN B 1 144 ? 33.875 -15.586 2.641 1 87.56 144 ASN B N 1
ATOM 3903 C CA . ASN B 1 144 ? 33.406 -14.562 3.562 1 87.56 144 ASN B CA 1
ATOM 3904 C C . ASN B 1 144 ? 32.562 -15.172 4.691 1 87.56 144 ASN B C 1
ATOM 3906 O O . ASN B 1 144 ? 31.344 -15.328 4.559 1 87.56 144 ASN B O 1
ATOM 3910 N N . GLN B 1 145 ? 33.25 -15.297 5.781 1 83.56 145 GLN B N 1
ATOM 3911 C CA . GLN B 1 145 ? 32.562 -15.938 6.898 1 83.56 145 GLN B CA 1
ATOM 3912 C C . GLN B 1 145 ? 31.891 -14.898 7.805 1 83.56 145 GLN B C 1
ATOM 3914 O O . GLN B 1 145 ? 31.109 -15.242 8.688 1 83.56 145 GLN B O 1
ATOM 3919 N N . GLU B 1 146 ? 32.031 -13.688 7.453 1 90.12 146 GLU B N 1
ATOM 3920 C CA . GLU B 1 146 ? 31.547 -12.633 8.344 1 90.12 146 GLU B CA 1
ATOM 3921 C C . GLU B 1 146 ? 30.141 -12.195 7.988 1 90.12 146 GLU B C 1
ATOM 3923 O O . GLU B 1 146 ? 29.453 -11.57 8.805 1 90.12 146 GLU B O 1
ATOM 3928 N N . THR B 1 147 ? 29.75 -12.531 6.762 1 94.06 147 THR B N 1
ATOM 3929 C CA . THR B 1 147 ? 28.422 -12.094 6.348 1 94.06 147 THR B CA 1
ATOM 3930 C C . THR B 1 147 ? 27.516 -13.289 6.066 1 94.06 147 THR B C 1
ATOM 3932 O O . THR B 1 147 ? 27.984 -14.312 5.547 1 94.06 147 THR B O 1
ATOM 3935 N N . THR B 1 148 ? 26.297 -13.219 6.41 1 96.25 148 THR B N 1
ATOM 3936 C CA . THR B 1 148 ? 25.312 -14.25 6.156 1 96.25 148 THR B CA 1
ATOM 3937 C C . THR B 1 148 ? 24.625 -14.031 4.809 1 96.25 148 THR B C 1
ATOM 3939 O O . THR B 1 148 ? 24.125 -12.945 4.531 1 96.25 148 THR B O 1
ATOM 3942 N N . PRO B 1 149 ? 24.609 -15.039 3.932 1 96.06 149 PRO B N 1
ATOM 3943 C CA . PRO B 1 149 ? 23.875 -14.906 2.67 1 96.06 149 PRO B CA 1
ATOM 3944 C C . PRO B 1 149 ? 22.375 -14.836 2.865 1 96.06 149 PRO B C 1
ATOM 3946 O O . PRO B 1 149 ? 21.812 -15.602 3.66 1 96.06 149 PRO B O 1
ATOM 3949 N N . VAL B 1 150 ? 21.734 -13.922 2.197 1 96.12 150 VAL B N 1
ATOM 3950 C CA . VAL B 1 150 ? 20.281 -13.812 2.105 1 96.12 150 VAL B CA 1
ATOM 3951 C C . VAL B 1 150 ? 19.828 -14.078 0.67 1 96.12 150 VAL B C 1
ATOM 3953 O O . VAL B 1 150 ? 20.234 -13.367 -0.255 1 96.12 150 VAL B O 1
ATOM 3956 N N . VAL B 1 151 ? 19.031 -15.086 0.467 1 93.38 151 VAL B N 1
ATOM 3957 C CA . VAL B 1 151 ? 18.562 -15.438 -0.868 1 93.38 151 VAL B CA 1
ATOM 3958 C C . VAL B 1 151 ? 17.094 -15.062 -1.016 1 93.38 151 VAL B C 1
ATOM 3960 O O . VAL B 1 151 ? 16.25 -15.516 -0.24 1 93.38 151 VAL B O 1
ATOM 3963 N N . PHE B 1 152 ? 16.844 -14.203 -1.99 1 93.5 152 PHE B N 1
ATOM 3964 C CA . PHE B 1 152 ? 15.484 -13.781 -2.305 1 93.5 152 PHE B CA 1
ATOM 3965 C C . PHE B 1 152 ? 14.922 -14.586 -3.469 1 93.5 152 PHE B C 1
ATOM 3967 O O . PHE B 1 152 ? 15.602 -14.781 -4.48 1 93.5 152 PHE B O 1
ATOM 3974 N N . LEU B 1 153 ? 13.719 -15.039 -3.336 1 90 153 LEU B N 1
ATOM 3975 C CA . LEU B 1 153 ? 13.078 -15.766 -4.434 1 90 153 LEU B CA 1
ATOM 3976 C C . LEU B 1 153 ? 11.562 -15.68 -4.328 1 90 153 LEU B C 1
ATOM 3978 O O . LEU B 1 153 ? 11.023 -15.258 -3.299 1 90 153 LEU B O 1
ATOM 3982 N N . ASP B 1 154 ? 10.852 -16.062 -5.383 1 90.44 154 ASP B N 1
ATOM 3983 C CA . ASP B 1 154 ? 9.398 -16.219 -5.414 1 90.44 154 ASP B CA 1
ATOM 3984 C C . ASP B 1 154 ? 8.992 -17.672 -5.238 1 90.44 154 ASP B C 1
ATOM 3986 O O . ASP B 1 154 ? 9.633 -18.578 -5.785 1 90.44 154 ASP B O 1
ATOM 3990 N N . ALA B 1 155 ? 7.961 -17.859 -4.402 1 87 155 ALA B N 1
ATOM 3991 C CA . ALA B 1 155 ? 7.473 -19.234 -4.238 1 87 155 ALA B CA 1
ATOM 3992 C C . ALA B 1 155 ? 6.883 -19.766 -5.539 1 87 155 ALA B C 1
ATOM 3994 O O . ALA B 1 155 ? 7.113 -20.906 -5.91 1 87 155 ALA B O 1
ATOM 3995 N N . ILE B 1 156 ? 6.039 -18.984 -6.066 1 78.75 156 ILE B N 1
ATOM 3996 C CA . ILE B 1 156 ? 5.43 -19.281 -7.359 1 78.75 156 ILE B CA 1
ATOM 3997 C C . ILE B 1 156 ? 5.699 -18.141 -8.328 1 78.75 156 ILE B C 1
ATOM 3999 O O . ILE B 1 156 ? 5.383 -16.984 -8.039 1 78.75 156 ILE B O 1
ATOM 4003 N N . ASP B 1 157 ? 6.602 -18.422 -9.266 1 62.12 157 ASP B N 1
ATOM 4004 C CA . ASP B 1 157 ? 7.02 -17.328 -10.141 1 62.12 157 ASP B CA 1
ATOM 4005 C C . ASP B 1 157 ? 5.859 -16.844 -11.008 1 62.12 157 ASP B C 1
ATOM 4007 O O . ASP B 1 157 ? 4.922 -17.594 -11.273 1 62.12 157 ASP B O 1
ATOM 4011 N N . PHE B 1 158 ? 5.879 -15.5 -11.352 1 52.62 158 PHE B N 1
ATOM 4012 C CA . PHE B 1 158 ? 4.801 -14.836 -12.07 1 52.62 158 PHE B CA 1
ATOM 4013 C C . PHE B 1 158 ? 4.586 -15.477 -13.438 1 52.62 158 PHE B C 1
ATOM 4015 O O . PHE B 1 158 ? 3.512 -15.352 -14.023 1 52.62 158 PHE B O 1
ATOM 4022 N N . SER B 1 159 ? 5.691 -15.984 -13.914 1 47.28 159 SER B N 1
ATOM 4023 C CA . SER B 1 159 ? 5.477 -16.625 -15.203 1 47.28 159 SER B CA 1
ATOM 4024 C C . SER B 1 159 ? 4.637 -17.891 -15.055 1 47.28 159 SER B C 1
ATOM 4026 O O . SER B 1 159 ? 4.168 -18.453 -16.047 1 47.28 159 SER B O 1
ATOM 4028 N N . GLY B 1 160 ? 3.996 -18.062 -13.789 1 47.5 160 GLY B N 1
ATOM 4029 C CA . GLY B 1 160 ? 3.027 -19.094 -13.461 1 47.5 160 GLY B CA 1
ATOM 4030 C C . GLY B 1 160 ? 3.641 -20.484 -13.375 1 47.5 160 GLY B C 1
ATOM 4031 O O . GLY B 1 160 ? 2.982 -21.422 -12.945 1 47.5 160 GLY B O 1
ATOM 4032 N N . ALA B 1 161 ? 4.715 -20.672 -14.031 1 43.25 161 ALA B N 1
ATOM 4033 C CA . ALA B 1 161 ? 4.98 -22.062 -14.344 1 43.25 161 ALA B CA 1
ATOM 4034 C C . ALA B 1 161 ? 5.914 -22.703 -13.312 1 43.25 161 ALA B C 1
ATOM 4036 O O . ALA B 1 161 ? 6.078 -23.922 -13.281 1 43.25 161 ALA B O 1
ATOM 4037 N N . ASN B 1 162 ? 6.746 -21.812 -12.688 1 49.31 162 ASN B N 1
ATOM 4038 C CA . ASN B 1 162 ? 7.699 -22.672 -11.984 1 49.31 162 ASN B CA 1
ATOM 4039 C C . ASN B 1 162 ? 7.625 -22.469 -10.477 1 49.31 162 ASN B C 1
ATOM 4041 O O . ASN B 1 162 ? 7.488 -21.328 -10 1 49.31 162 ASN B O 1
ATOM 4045 N N . TYR B 1 163 ? 6.938 -23.453 -9.742 1 51.28 163 TYR B N 1
ATOM 4046 C CA . TYR B 1 163 ? 7.301 -23.531 -8.328 1 51.28 163 TYR B CA 1
ATOM 4047 C C . TYR B 1 163 ? 8.797 -23.312 -8.141 1 51.28 163 TYR B C 1
ATOM 4049 O O . TYR B 1 163 ? 9.594 -23.625 -9.031 1 51.28 163 TYR B O 1
ATOM 4057 N N . PRO B 1 164 ? 9.133 -22.453 -7.172 1 51.75 164 PRO B N 1
ATOM 4058 C CA . PRO B 1 164 ? 10.578 -22.562 -6.98 1 51.75 164 PRO B CA 1
ATOM 4059 C C . PRO B 1 164 ? 11.102 -23.984 -7.199 1 51.75 164 PRO B C 1
ATOM 4061 O O . PRO B 1 164 ? 10.391 -24.953 -6.914 1 51.75 164 PRO B O 1
ATOM 4064 N N . ASP B 1 165 ? 11.805 -24.109 -8.156 1 57.06 165 ASP B N 1
ATOM 4065 C CA . ASP B 1 165 ? 12.477 -25.406 -8.273 1 57.06 165 ASP B CA 1
ATOM 4066 C C . ASP B 1 165 ? 12.93 -25.906 -6.906 1 57.06 165 ASP B C 1
ATOM 4068 O O . ASP B 1 165 ? 14.055 -25.625 -6.477 1 57.06 165 ASP B O 1
ATOM 4072 N N . PHE B 1 166 ? 11.844 -26.359 -6.113 1 62.97 166 PHE B N 1
ATOM 4073 C CA . PHE B 1 166 ? 12.219 -26.891 -4.805 1 62.97 166 PHE B CA 1
ATOM 4074 C C . PHE B 1 166 ? 13.43 -27.812 -4.922 1 62.97 166 PHE B C 1
ATOM 4076 O O . PHE B 1 166 ? 14.211 -27.938 -3.979 1 62.97 166 PHE B O 1
ATOM 4083 N N . GLU B 1 167 ? 13.508 -28.266 -6.16 1 65.69 167 GLU B N 1
ATOM 4084 C CA . GLU B 1 167 ? 14.703 -29.078 -6.359 1 65.69 167 GLU B CA 1
ATOM 4085 C C . GLU B 1 167 ? 15.961 -28.219 -6.402 1 65.69 167 GLU B C 1
ATOM 4087 O O . GLU B 1 167 ? 16.984 -28.578 -5.812 1 65.69 167 GLU B O 1
ATOM 4092 N N . GLY B 1 168 ? 15.758 -27.125 -7.086 1 73.69 168 GLY B N 1
ATOM 4093 C CA . GLY B 1 168 ? 16.891 -26.203 -7.09 1 73.69 168 GLY B CA 1
ATOM 4094 C C . GLY B 1 168 ? 17.172 -25.594 -5.727 1 73.69 168 GLY B C 1
ATOM 4095 O O . GLY B 1 168 ? 18.328 -25.484 -5.32 1 73.69 168 GLY B O 1
ATOM 4096 N N . LEU B 1 169 ? 16.094 -25.328 -5.051 1 80.38 169 LEU B N 1
ATOM 4097 C CA . LEU B 1 169 ? 16.219 -24.734 -3.719 1 80.38 169 LEU B CA 1
ATOM 4098 C C . LEU B 1 169 ? 16.938 -25.688 -2.773 1 80.38 169 LEU B C 1
ATOM 4100 O O . LEU B 1 169 ? 17.75 -25.266 -1.944 1 80.38 169 LEU B O 1
ATOM 4104 N N . ARG B 1 170 ? 16.719 -26.906 -2.98 1 82.5 170 ARG B N 1
ATOM 4105 C CA . ARG B 1 170 ? 17.281 -27.922 -2.094 1 82.5 170 ARG B CA 1
ATOM 4106 C C . ARG B 1 170 ? 18.781 -28.047 -2.287 1 82.5 170 ARG B C 1
ATOM 4108 O O . ARG B 1 170 ? 19.484 -28.594 -1.425 1 82.5 170 ARG B O 1
ATOM 4115 N N . THR B 1 171 ? 19.172 -27.594 -3.4 1 86 171 THR B N 1
ATOM 4116 C CA . THR B 1 171 ? 20.609 -27.703 -3.66 1 86 171 THR B CA 1
ATOM 4117 C C . THR B 1 171 ? 21.375 -26.625 -2.908 1 86 171 THR B C 1
ATOM 4119 O O . THR B 1 171 ? 22.594 -26.703 -2.766 1 86 171 THR B O 1
ATOM 4122 N N . LEU B 1 172 ? 20.703 -25.625 -2.447 1 91.31 172 LEU B N 1
ATOM 4123 C CA . LEU B 1 172 ? 21.359 -24.531 -1.735 1 91.31 172 LEU B CA 1
ATOM 4124 C C . LEU B 1 172 ? 21.75 -24.969 -0.325 1 91.31 172 LEU B C 1
ATOM 4126 O O . LEU B 1 172 ? 21.141 -25.859 0.248 1 91.31 172 LEU B O 1
ATOM 4130 N N . PRO B 1 173 ? 22.828 -24.391 0.198 1 94.5 173 PRO B N 1
ATOM 4131 C CA . PRO B 1 173 ? 23.156 -24.656 1.6 1 94.5 173 PRO B CA 1
ATOM 4132 C C . PRO B 1 173 ? 22.203 -23.969 2.574 1 94.5 173 PRO B C 1
ATOM 4134 O O . PRO B 1 173 ? 22.609 -23.062 3.311 1 94.5 173 PRO B O 1
ATOM 4137 N N . LEU B 1 174 ? 21.031 -24.453 2.686 1 95.38 174 LEU B N 1
ATOM 4138 C CA . LEU B 1 174 ? 19.906 -23.812 3.344 1 95.38 174 LEU B CA 1
ATOM 4139 C C . LEU B 1 174 ? 20.203 -23.547 4.816 1 95.38 174 LEU B C 1
ATOM 4141 O O . LEU B 1 174 ? 19.781 -22.531 5.375 1 95.38 174 LEU B O 1
ATOM 4145 N N . GLU B 1 175 ? 20.938 -24.359 5.457 1 96.06 175 GLU B N 1
ATOM 4146 C CA . GLU B 1 175 ? 21.234 -24.234 6.883 1 96.06 175 GLU B CA 1
ATOM 4147 C C . GLU B 1 175 ? 22.156 -23.047 7.156 1 96.06 175 GLU B C 1
ATOM 4149 O O . GLU B 1 175 ? 22.312 -22.625 8.312 1 96.06 175 GLU B O 1
ATOM 4154 N N . LYS B 1 176 ? 22.641 -22.469 6.066 1 96.94 176 LYS B N 1
ATOM 4155 C CA . LYS B 1 176 ? 23.594 -21.375 6.223 1 96.94 176 LYS B CA 1
ATOM 4156 C C . LYS B 1 176 ? 23.031 -20.078 5.633 1 96.94 176 LYS B C 1
ATOM 4158 O O . LYS B 1 176 ? 23.688 -19.047 5.664 1 96.94 176 LYS B O 1
ATOM 4163 N N . ILE B 1 177 ? 21.828 -20.109 5.102 1 96.5 177 ILE B N 1
ATOM 4164 C CA . ILE B 1 177 ? 21.328 -18.938 4.414 1 96.5 177 ILE B CA 1
ATOM 4165 C C . ILE B 1 177 ? 20 -18.484 5.047 1 96.5 177 ILE B C 1
ATOM 4167 O O . ILE B 1 177 ? 19.266 -19.297 5.609 1 96.5 177 ILE B O 1
ATOM 4171 N N . ILE B 1 178 ? 19.734 -17.203 5.012 1 97.94 178 ILE B N 1
ATOM 4172 C CA . ILE B 1 178 ? 18.406 -16.656 5.25 1 97.94 178 ILE B CA 1
ATOM 4173 C C . ILE B 1 178 ? 17.594 -16.672 3.953 1 97.94 178 ILE B C 1
ATOM 4175 O O . ILE B 1 178 ? 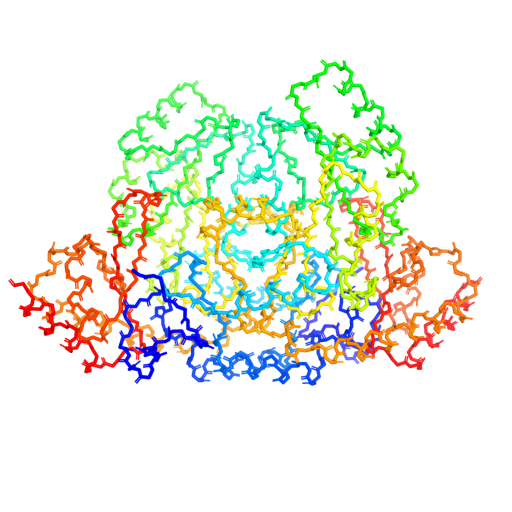18.031 -16.125 2.938 1 97.94 178 ILE B O 1
ATOM 4179 N N . LEU B 1 179 ? 16.547 -17.391 3.996 1 96.19 179 LEU B N 1
ATOM 4180 C CA . LEU B 1 179 ? 15.68 -17.516 2.83 1 96.19 179 LEU B CA 1
ATOM 4181 C C . LEU B 1 179 ? 14.523 -16.531 2.906 1 96.19 179 LEU B C 1
ATOM 4183 O O . LEU B 1 179 ? 13.742 -16.562 3.861 1 96.19 179 LEU B O 1
ATOM 4187 N N . VAL B 1 180 ? 14.406 -15.602 1.937 1 96.69 180 VAL B N 1
ATOM 4188 C CA . VAL B 1 180 ? 13.297 -14.656 1.834 1 96.69 180 VAL B CA 1
ATOM 4189 C C . VAL B 1 180 ? 12.438 -14.992 0.62 1 96.69 180 VAL B C 1
ATOM 4191 O O . VAL B 1 180 ? 12.914 -14.969 -0.516 1 96.69 180 VAL B O 1
ATOM 4194 N N . VAL B 1 181 ? 11.156 -15.242 0.88 1 94.5 181 VAL B N 1
ATOM 4195 C CA . VAL B 1 181 ? 10.312 -15.789 -0.181 1 94.5 181 VAL B CA 1
ATOM 4196 C C . VAL B 1 181 ? 9.055 -14.938 -0.328 1 94.5 181 VAL B C 1
ATOM 4198 O O . VAL B 1 181 ? 8.398 -14.617 0.664 1 94.5 181 VAL B O 1
ATOM 4201 N N . ASP B 1 182 ? 8.734 -14.547 -1.524 1 95.31 182 ASP B N 1
ATOM 4202 C CA . ASP B 1 182 ? 7.438 -13.945 -1.836 1 95.31 182 ASP B CA 1
ATOM 4203 C C . ASP B 1 182 ? 6.395 -15.016 -2.143 1 95.31 182 ASP B C 1
ATOM 4205 O O . ASP B 1 182 ? 6.504 -15.727 -3.145 1 95.31 182 ASP B O 1
ATOM 4209 N N . ASP B 1 183 ? 5.375 -15.102 -1.335 1 94.56 183 ASP B N 1
ATOM 4210 C CA . ASP B 1 183 ? 4.344 -16.125 -1.469 1 94.56 183 ASP B CA 1
ATOM 4211 C C . ASP B 1 183 ? 3.021 -15.508 -1.923 1 94.56 183 ASP B C 1
ATOM 4213 O O . ASP B 1 183 ? 1.949 -16.031 -1.604 1 94.56 183 ASP B O 1
ATOM 4217 N N . SER B 1 184 ? 3.008 -14.406 -2.684 1 95.06 184 SER B N 1
ATOM 4218 C CA . SER B 1 184 ? 1.813 -13.664 -3.072 1 95.06 184 SER B CA 1
ATOM 4219 C C . SER B 1 184 ? 0.871 -14.523 -3.904 1 95.06 184 SER B C 1
ATOM 4221 O O . SER B 1 184 ? -0.349 -14.352 -3.848 1 95.06 184 SER B O 1
ATOM 4223 N N . HIS B 1 185 ? 1.391 -15.438 -4.645 1 93 185 HIS B N 1
ATOM 4224 C CA . HIS B 1 185 ? 0.564 -16.297 -5.492 1 93 185 HIS B CA 1
ATOM 4225 C C . HIS B 1 185 ? 0.211 -17.594 -4.785 1 93 185 HIS B C 1
ATOM 4227 O O . HIS B 1 185 ? -0.523 -18.422 -5.328 1 93 185 HIS B O 1
ATOM 4233 N N . GLY B 1 186 ? 0.697 -17.844 -3.594 1 92.56 186 GLY B N 1
ATOM 4234 C CA . GLY B 1 186 ? 0.467 -19.109 -2.914 1 92.56 186 GLY B CA 1
ATOM 4235 C C . GLY B 1 186 ? -0.492 -18.984 -1.744 1 92.56 186 GLY B C 1
ATOM 4236 O O . GLY B 1 186 ? -1.352 -19.844 -1.55 1 92.56 186 GLY B O 1
ATOM 4237 N N . ILE B 1 187 ? -0.346 -17.922 -0.951 1 95.62 187 ILE B N 1
ATOM 4238 C CA . ILE B 1 187 ? -1.148 -17.766 0.256 1 95.62 187 ILE B CA 1
ATOM 4239 C C . ILE B 1 187 ? -2.629 -17.688 -0.113 1 95.62 187 ILE B C 1
ATOM 4241 O O . ILE B 1 187 ? -2.996 -17.094 -1.13 1 95.62 187 ILE B O 1
ATOM 4245 N N . GLY B 1 188 ? -3.488 -18.344 0.659 1 95.5 188 GLY B N 1
ATOM 4246 C CA . GLY B 1 188 ? -4.914 -18.422 0.39 1 95.5 188 GLY B CA 1
ATOM 4247 C C . GLY B 1 188 ? -5.281 -19.547 -0.569 1 95.5 188 GLY B C 1
ATOM 4248 O O . GLY B 1 188 ? -6.453 -19.906 -0.676 1 95.5 188 GLY B O 1
ATOM 4249 N N . ILE B 1 189 ? -4.273 -20.109 -1.301 1 94.25 189 ILE B N 1
ATOM 4250 C CA . ILE B 1 189 ? -4.566 -21.031 -2.393 1 94.25 189 ILE B CA 1
ATOM 4251 C C . ILE B 1 189 ? -3.947 -22.391 -2.096 1 94.25 189 ILE B C 1
ATOM 4253 O O . ILE B 1 189 ? -4.656 -23.391 -2.023 1 94.25 189 ILE B O 1
ATOM 4257 N N . VAL B 1 190 ? -2.678 -22.406 -1.874 1 91.19 190 VAL B N 1
ATOM 4258 C CA . VAL B 1 190 ? -1.988 -23.672 -1.675 1 91.19 190 VAL B CA 1
ATOM 4259 C C . VAL B 1 190 ? -1.685 -23.875 -0.191 1 91.19 190 VAL B C 1
ATOM 4261 O O . VAL B 1 190 ? -1.891 -22.969 0.617 1 91.19 190 VAL B O 1
ATOM 4264 N N . GLY B 1 191 ? -1.238 -25.109 0.182 1 91.19 191 GLY B N 1
ATOM 4265 C CA . GLY B 1 191 ? -0.935 -25.422 1.571 1 91.19 191 GLY B CA 1
ATOM 4266 C C . GLY B 1 191 ? -2.16 -25.797 2.381 1 91.19 191 GLY B C 1
ATOM 4267 O O . GLY B 1 191 ? -3.291 -25.609 1.928 1 91.19 191 GLY B O 1
ATOM 4268 N N . GLU B 1 192 ? -1.881 -26.234 3.568 1 91.12 192 GLU B N 1
ATOM 4269 C CA . GLU B 1 192 ? -2.984 -26.609 4.445 1 91.12 192 GLU B CA 1
ATOM 4270 C C . GLU B 1 192 ? -3.879 -25.406 4.758 1 91.12 192 GLU B C 1
ATOM 4272 O O . GLU B 1 192 ? -3.4 -24.375 5.23 1 91.12 192 GLU B O 1
ATOM 4277 N N . ASN B 1 193 ? -5.156 -25.5 4.422 1 91.88 193 ASN B N 1
ATOM 4278 C CA . ASN B 1 193 ? -6.172 -24.484 4.66 1 91.88 193 ASN B CA 1
ATOM 4279 C C . ASN B 1 193 ? -5.789 -23.141 4.023 1 91.88 193 ASN B C 1
ATOM 4281 O O . ASN B 1 193 ? -6.141 -22.078 4.539 1 91.88 193 ASN B O 1
ATOM 4285 N N . GLY B 1 194 ? -4.906 -23.188 3.014 1 94.94 194 GLY B N 1
ATOM 4286 C CA . GLY B 1 194 ? -4.539 -21.969 2.311 1 94.94 194 GLY B CA 1
ATOM 4287 C C . GLY B 1 194 ? -3.408 -21.203 2.979 1 94.94 194 GLY B C 1
ATOM 4288 O O . GLY B 1 194 ? -3.256 -20 2.775 1 94.94 194 GLY B O 1
ATOM 4289 N N . GLY B 1 195 ? -2.65 -21.875 3.775 1 95.56 195 GLY B N 1
ATOM 4290 C CA . GLY B 1 195 ? -1.597 -21.25 4.547 1 95.56 195 GLY B CA 1
ATOM 4291 C C . GLY B 1 195 ? -0.365 -20.922 3.723 1 95.56 195 GLY B C 1
ATOM 4292 O O . GLY B 1 195 ? 0.596 -20.344 4.234 1 95.56 195 GLY B O 1
ATOM 4293 N N . GLY B 1 196 ? -0.351 -21.219 2.447 1 93.69 196 GLY B N 1
ATOM 4294 C CA . GLY B 1 196 ? 0.774 -20.906 1.579 1 93.69 196 GLY B CA 1
ATOM 4295 C C . GLY B 1 196 ? 1.918 -21.891 1.707 1 93.69 196 GLY B C 1
ATOM 4296 O O . GLY B 1 196 ? 1.701 -23.062 2.031 1 93.69 196 GLY B O 1
ATOM 4297 N N . VAL B 1 197 ? 3.1 -21.422 1.455 1 90.25 197 VAL B N 1
ATOM 4298 C CA . VAL B 1 197 ? 4.223 -22.344 1.291 1 90.25 197 VAL B CA 1
ATOM 4299 C C . VAL B 1 197 ? 5.098 -22.312 2.545 1 90.25 197 VAL B C 1
ATOM 4301 O O . VAL B 1 197 ? 6.098 -23.031 2.623 1 90.25 197 VAL B O 1
ATOM 4304 N N . PHE B 1 198 ? 4.777 -21.547 3.535 1 94.25 198 PHE B N 1
ATOM 4305 C CA . PHE B 1 198 ? 5.645 -21.328 4.684 1 94.25 198 PHE B CA 1
ATOM 4306 C C . PHE B 1 198 ? 6.012 -22.641 5.359 1 94.25 198 PHE B C 1
ATOM 4308 O O . PHE B 1 198 ? 7.191 -22.922 5.582 1 94.25 198 PHE B O 1
ATOM 4315 N N . SER B 1 199 ? 5.035 -23.484 5.684 1 92.19 199 SER B N 1
ATOM 4316 C CA . SER B 1 199 ? 5.273 -24.734 6.402 1 92.19 199 SER B CA 1
ATOM 4317 C C . SER B 1 199 ? 6.18 -25.656 5.605 1 92.19 199 SER B C 1
ATOM 4319 O O . SER B 1 199 ? 7.07 -26.297 6.172 1 92.19 199 SER B O 1
ATOM 4321 N N . ARG B 1 200 ? 5.973 -25.719 4.355 1 88.62 200 ARG B N 1
ATOM 4322 C CA . ARG B 1 200 ? 6.793 -26.578 3.492 1 88.62 200 ARG B CA 1
ATOM 4323 C C . ARG B 1 200 ? 8.234 -26.078 3.447 1 88.62 200 ARG B C 1
ATOM 4325 O O . ARG B 1 200 ? 9.172 -26.875 3.459 1 88.62 200 ARG B O 1
ATOM 4332 N N . LEU B 1 201 ? 8.391 -24.781 3.352 1 91.5 201 LEU B N 1
ATOM 4333 C CA . LEU B 1 201 ? 9.727 -24.203 3.299 1 91.5 201 LEU B CA 1
ATOM 4334 C C . LEU B 1 201 ? 10.438 -24.359 4.637 1 91.5 201 LEU B C 1
ATOM 4336 O O . LEU B 1 201 ? 11.648 -24.594 4.676 1 91.5 201 LEU B O 1
ATOM 4340 N N . ARG B 1 202 ? 9.688 -24.172 5.66 1 93.31 202 ARG B N 1
ATOM 4341 C CA . ARG B 1 202 ? 10.266 -24.328 6.992 1 93.31 202 ARG B CA 1
ATOM 4342 C C . ARG B 1 202 ? 10.82 -25.75 7.18 1 93.31 202 ARG B C 1
ATOM 4344 O O . ARG B 1 202 ? 11.852 -25.922 7.832 1 93.31 202 ARG B O 1
ATOM 4351 N N . ALA B 1 203 ? 10.203 -26.703 6.625 1 91 203 ALA B N 1
ATOM 4352 C CA . ALA B 1 203 ? 10.602 -28.109 6.742 1 91 203 ALA B CA 1
ATOM 4353 C C . ALA B 1 203 ? 11.961 -28.344 6.09 1 91 203 ALA B C 1
ATOM 4355 O O . ALA B 1 203 ? 12.633 -29.328 6.391 1 91 203 ALA B O 1
ATOM 4356 N N . LEU B 1 204 ? 12.414 -27.453 5.238 1 90.75 204 LEU B N 1
ATOM 4357 C CA . LEU B 1 204 ? 13.719 -27.578 4.598 1 90.75 204 LEU B CA 1
ATOM 4358 C C . LEU B 1 204 ? 14.828 -27.094 5.52 1 90.75 204 LEU B C 1
ATOM 4360 O O . LEU B 1 204 ? 16.016 -27.203 5.188 1 90.75 204 LEU B O 1
ATOM 4364 N N . ASN B 1 205 ? 14.492 -26.516 6.617 1 94.12 205 ASN B N 1
ATOM 4365 C CA . ASN B 1 205 ? 15.375 -26.125 7.711 1 94.12 205 ASN B CA 1
ATOM 4366 C C . ASN B 1 205 ? 16.406 -25.094 7.266 1 94.12 205 ASN B C 1
ATOM 4368 O O . ASN B 1 205 ? 17.609 -25.281 7.461 1 94.12 205 ASN B O 1
ATOM 4372 N N . PRO B 1 206 ? 15.984 -24.016 6.621 1 96.69 206 PRO B N 1
ATOM 4373 C CA . PRO B 1 206 ? 16.922 -22.922 6.41 1 96.69 206 PRO B CA 1
ATOM 4374 C C . PRO B 1 206 ? 17.406 -22.297 7.715 1 96.69 206 PRO B C 1
ATOM 4376 O O . PRO B 1 206 ? 16.766 -22.484 8.758 1 96.69 206 PRO B O 1
ATOM 4379 N N . LYS B 1 207 ? 18.547 -21.625 7.637 1 97.5 207 LYS B N 1
ATOM 4380 C CA . LYS B 1 207 ? 19.031 -20.906 8.812 1 97.5 207 LYS B CA 1
ATOM 4381 C C . LYS B 1 207 ? 17.938 -20 9.391 1 97.5 207 LYS B C 1
ATOM 4383 O O . LYS B 1 207 ? 17.781 -19.906 10.609 1 97.5 207 LYS B O 1
ATOM 4388 N N . GLU B 1 208 ? 17.219 -19.312 8.523 1 98.12 208 GLU B N 1
ATOM 4389 C CA . GLU B 1 208 ? 16.062 -18.469 8.828 1 98.12 208 GLU B CA 1
ATOM 4390 C C . GLU B 1 208 ? 15.117 -18.375 7.629 1 98.12 208 GLU B C 1
ATOM 4392 O O . GLU B 1 208 ? 15.562 -18.391 6.48 1 98.12 208 GLU B O 1
ATOM 4397 N N . LEU B 1 209 ? 13.867 -18.375 7.926 1 97.94 209 LEU B N 1
ATOM 4398 C CA . LEU B 1 209 ? 12.859 -18.234 6.879 1 97.94 209 LEU B CA 1
ATOM 4399 C C . LEU B 1 209 ? 12.023 -16.984 7.098 1 97.94 209 LEU B C 1
ATOM 4401 O O . LEU B 1 209 ? 11.469 -16.781 8.18 1 97.94 209 LEU B O 1
ATOM 4405 N N . ILE B 1 210 ? 11.992 -16.109 6.113 1 98.69 210 ILE B N 1
ATOM 4406 C CA . ILE B 1 210 ? 11.102 -14.953 6.051 1 98.69 210 ILE B CA 1
ATOM 4407 C C . ILE B 1 210 ? 10.219 -15.047 4.812 1 98.69 210 ILE B C 1
ATOM 4409 O O . ILE B 1 210 ? 10.719 -15.242 3.699 1 98.69 210 ILE B O 1
ATOM 4413 N N . VAL B 1 211 ? 8.953 -14.977 5.023 1 98.12 211 VAL B N 1
ATOM 4414 C CA . VAL B 1 211 ? 8.023 -15.008 3.898 1 98.12 211 VAL B CA 1
ATOM 4415 C C . VAL B 1 211 ? 7.188 -13.734 3.879 1 98.12 211 VAL B C 1
ATOM 4417 O O . VAL B 1 211 ? 6.719 -13.273 4.926 1 98.12 211 VAL B O 1
ATOM 4420 N N . CYS B 1 212 ? 7.082 -13.055 2.773 1 98.44 212 CYS B N 1
ATOM 4421 C CA . CYS B 1 212 ? 6.172 -11.93 2.576 1 98.44 212 CYS B CA 1
ATOM 4422 C C . CYS B 1 212 ? 5.152 -12.242 1.487 1 98.44 212 CYS B C 1
ATOM 4424 O O . CYS B 1 212 ? 5.344 -13.164 0.696 1 98.44 212 CYS B O 1
ATOM 4426 N N . CYS B 1 213 ? 4.078 -11.5 1.508 1 97.56 213 CYS B N 1
ATOM 4427 C CA . CYS B 1 213 ? 3.059 -11.797 0.507 1 97.56 213 CYS B CA 1
ATOM 4428 C C . CYS B 1 213 ? 2.068 -10.648 0.377 1 97.56 213 CYS B C 1
ATOM 4430 O O . CYS B 1 213 ? 1.989 -9.789 1.257 1 97.56 213 CYS B O 1
ATOM 4432 N N . SER B 1 214 ? 1.437 -10.633 -0.776 1 97.19 214 SER B N 1
ATOM 4433 C CA . SER B 1 214 ? 0.194 -9.891 -0.954 1 97.19 214 SER B CA 1
ATOM 4434 C C . SER B 1 214 ? -1.001 -10.672 -0.421 1 97.19 214 SER B C 1
ATOM 4436 O O . SER B 1 214 ? -1.08 -11.891 -0.598 1 97.19 214 SER B O 1
ATOM 4438 N N . LEU B 1 215 ? -1.921 -10.008 0.221 1 98 215 LEU B N 1
ATOM 4439 C CA . LEU B 1 215 ? -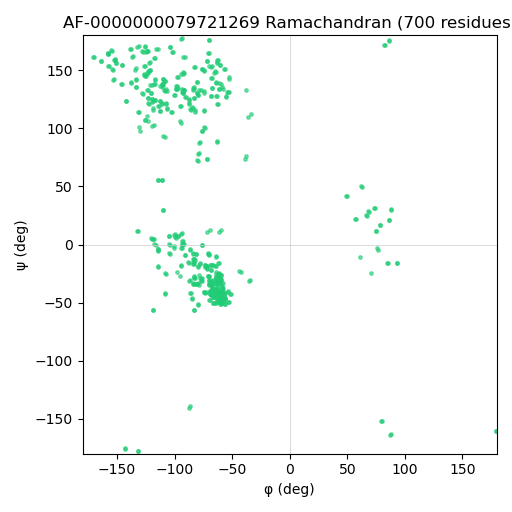3.158 -10.633 0.672 1 98 215 LEU B CA 1
ATOM 4440 C C . LEU B 1 215 ? -4.309 -10.312 -0.277 1 98 215 LEU B C 1
ATOM 4442 O O . LEU B 1 215 ? -5.465 -10.625 0.015 1 98 215 LEU B O 1
ATOM 4446 N N . GLY B 1 216 ? -3.953 -9.711 -1.368 1 96.56 216 GLY B N 1
ATOM 4447 C CA . GLY B 1 216 ? -4.949 -9.25 -2.326 1 96.56 216 GLY B CA 1
ATOM 4448 C C . GLY B 1 216 ? -5.398 -10.336 -3.285 1 96.56 216 GLY B C 1
ATOM 4449 O O . GLY B 1 216 ? -6.551 -10.344 -3.725 1 96.56 216 GLY B O 1
ATOM 4450 N N . LYS B 1 217 ? -4.473 -11.25 -3.641 1 94.31 217 LYS B N 1
ATOM 4451 C CA . LYS B 1 217 ? -4.77 -12.281 -4.633 1 94.31 217 LYS B CA 1
ATOM 4452 C C . LYS B 1 217 ? -5.566 -13.422 -4.016 1 94.31 217 LYS B C 1
ATOM 4454 O O . LYS B 1 217 ? -6.73 -13.633 -4.359 1 94.31 217 LYS B O 1
ATOM 4459 N N . GLY B 1 218 ? -5.109 -13.961 -2.959 1 94.56 218 GLY B N 1
ATOM 4460 C CA . GLY B 1 218 ? -5.738 -15.109 -2.324 1 94.56 218 GLY B CA 1
ATOM 4461 C C . GLY B 1 218 ? -6.902 -14.727 -1.425 1 94.56 218 GLY B C 1
ATOM 4462 O O . GLY B 1 218 ? -7.898 -15.453 -1.356 1 94.56 218 GLY B O 1
ATOM 4463 N N . PHE B 1 219 ? -6.785 -13.516 -0.761 1 97.31 219 PHE B N 1
ATOM 4464 C CA . PHE B 1 219 ? -7.781 -13.195 0.255 1 97.31 219 PHE B CA 1
ATOM 4465 C C . PHE B 1 219 ? -8.617 -11.992 -0.165 1 97.31 219 PHE B C 1
ATOM 4467 O O . PHE B 1 219 ? -9.539 -11.586 0.554 1 97.31 219 PHE B O 1
ATOM 4474 N N . GLY B 1 220 ? -8.328 -11.367 -1.222 1 96.88 220 GLY B N 1
ATOM 4475 C CA . GLY B 1 220 ? -9.203 -10.383 -1.842 1 96.88 220 GLY B CA 1
ATOM 4476 C C . GLY B 1 220 ? -9.172 -9.039 -1.14 1 96.88 220 GLY B C 1
ATOM 4477 O O . GLY B 1 220 ? -10.094 -8.234 -1.286 1 96.88 220 GLY B O 1
ATOM 4478 N N . VAL B 1 221 ? -8.156 -8.766 -0.302 1 97.94 221 VAL B N 1
ATOM 4479 C CA . VAL B 1 221 ? -8.102 -7.492 0.411 1 97.94 221 VAL B CA 1
ATOM 4480 C C . VAL B 1 221 ? -6.781 -6.785 0.112 1 97.94 221 VAL B C 1
ATOM 4482 O O . VAL B 1 221 ? -5.766 -7.438 -0.135 1 97.94 221 VAL B O 1
ATOM 4485 N N . GLN B 1 222 ? -6.777 -5.508 0.088 1 98 222 GLN B N 1
ATOM 4486 C CA . GLN B 1 222 ? -5.559 -4.723 -0.109 1 98 222 GLN B CA 1
ATOM 4487 C C . GLN B 1 222 ? -4.711 -4.695 1.158 1 98 222 GLN B C 1
ATOM 4489 O O . GLN B 1 222 ? -4.906 -3.838 2.023 1 98 222 GLN B O 1
ATOM 4494 N N . ALA B 1 223 ? -3.73 -5.512 1.254 1 98.31 223 ALA B N 1
ATOM 4495 C CA . ALA B 1 223 ? -2.807 -5.633 2.379 1 98.31 223 ALA B CA 1
ATOM 4496 C C . ALA B 1 223 ? -1.642 -6.559 2.037 1 98.31 223 ALA B C 1
ATOM 4498 O O . ALA B 1 223 ? -1.679 -7.266 1.027 1 98.31 223 ALA B O 1
ATOM 4499 N N . GLY B 1 224 ? -0.608 -6.469 2.756 1 98.5 224 GLY B N 1
ATOM 4500 C CA . GLY B 1 224 ? 0.504 -7.406 2.742 1 98.5 224 GLY B CA 1
ATOM 4501 C C . GLY B 1 224 ? 0.866 -7.918 4.125 1 98.5 224 GLY B C 1
ATOM 4502 O O . GLY B 1 224 ? 0.377 -7.406 5.133 1 98.5 224 GLY B O 1
ATOM 4503 N N . SER B 1 225 ? 1.633 -8.93 4.164 1 98.81 225 SER B N 1
ATOM 4504 C CA . SER B 1 225 ? 2.08 -9.477 5.441 1 98.81 225 SER B CA 1
ATOM 4505 C C . SER B 1 225 ? 3.498 -10.031 5.34 1 98.81 225 SER B C 1
ATOM 4507 O O . SER B 1 225 ? 3.979 -10.32 4.242 1 98.81 225 SER B O 1
ATOM 4509 N N . ILE B 1 226 ? 4.164 -10.07 6.414 1 98.88 226 ILE B N 1
ATOM 4510 C CA . ILE B 1 226 ? 5.477 -10.68 6.578 1 98.88 226 ILE B CA 1
ATOM 4511 C C . ILE B 1 226 ? 5.422 -11.719 7.691 1 98.88 226 ILE B C 1
ATOM 4513 O O . ILE B 1 226 ? 4.852 -11.469 8.758 1 98.88 226 ILE B O 1
ATOM 4517 N N . PHE B 1 227 ? 5.945 -12.867 7.457 1 98.88 227 PHE B N 1
ATOM 4518 C CA . PHE B 1 227 ? 5.977 -13.977 8.406 1 98.88 227 PHE B CA 1
ATOM 4519 C C . PHE B 1 227 ? 7.41 -14.344 8.766 1 98.88 227 PHE B C 1
ATOM 4521 O O . PHE B 1 227 ? 8.289 -14.367 7.895 1 98.88 227 PHE B O 1
ATOM 4528 N N . GLY B 1 228 ? 7.707 -14.625 10.031 1 98.69 228 GLY B N 1
ATOM 4529 C CA . GLY B 1 228 ? 9.031 -15.016 10.5 1 98.69 228 GLY B CA 1
ATOM 4530 C C . GLY B 1 228 ? 9.086 -15.25 12 1 98.69 228 GLY B C 1
ATOM 4531 O O . GLY B 1 228 ? 8.078 -15.602 12.617 1 98.69 228 GLY B O 1
ATOM 4532 N N . THR B 1 229 ? 10.266 -15.203 12.523 1 98.38 229 THR B N 1
ATOM 4533 C CA . THR B 1 229 ? 10.453 -15.32 13.969 1 98.38 229 THR B CA 1
ATOM 4534 C C . THR B 1 229 ? 9.977 -14.055 14.68 1 98.38 229 THR B C 1
ATOM 4536 O O . THR B 1 229 ? 9.875 -12.992 14.055 1 98.38 229 THR B O 1
ATOM 4539 N N . GLU B 1 230 ? 9.672 -14.203 15.922 1 98.31 230 GLU B N 1
ATOM 4540 C CA . GLU B 1 230 ? 9.266 -13.047 16.719 1 98.31 230 GLU B CA 1
ATOM 4541 C C . GLU B 1 230 ? 10.344 -11.961 16.703 1 98.31 230 GLU B C 1
ATOM 4543 O O . GLU B 1 230 ? 10.031 -10.781 16.516 1 98.31 230 GLU B O 1
ATOM 4548 N N . LYS B 1 231 ? 11.531 -12.359 16.797 1 98.19 231 LYS B N 1
ATOM 4549 C CA . LYS B 1 231 ? 12.648 -11.414 16.812 1 98.19 231 LYS B CA 1
ATOM 4550 C C . LYS B 1 231 ? 12.734 -10.641 15.508 1 98.19 231 LYS B C 1
ATOM 4552 O O . LYS B 1 231 ? 12.891 -9.422 15.516 1 98.19 231 LYS B O 1
ATOM 4557 N N . ARG B 1 232 ? 12.672 -11.336 14.383 1 98.44 232 ARG B N 1
ATOM 4558 C CA . ARG B 1 232 ? 12.789 -10.711 13.07 1 98.44 232 ARG B CA 1
ATOM 4559 C C . ARG B 1 232 ? 11.617 -9.766 12.805 1 98.44 232 ARG B C 1
ATOM 4561 O O . ARG B 1 232 ? 11.805 -8.656 12.305 1 98.44 232 ARG B O 1
ATOM 4568 N N . ILE B 1 233 ? 10.414 -10.172 13.156 1 98.69 233 ILE B N 1
ATOM 4569 C CA . ILE B 1 233 ? 9.234 -9.359 12.93 1 98.69 233 ILE B CA 1
ATOM 4570 C C . ILE B 1 233 ? 9.305 -8.094 13.789 1 98.69 233 ILE B C 1
ATOM 4572 O O . ILE B 1 233 ? 8.969 -7 13.32 1 98.69 233 ILE B O 1
ATOM 4576 N N . GLU B 1 234 ? 9.75 -8.258 15.016 1 97.44 234 GLU B N 1
ATOM 4577 C CA . GLU B 1 234 ? 9.945 -7.086 15.859 1 97.44 234 GLU B CA 1
ATOM 4578 C C . GLU B 1 234 ? 10.945 -6.113 15.242 1 97.44 234 GLU B C 1
ATOM 4580 O O . GLU B 1 234 ? 10.758 -4.898 15.312 1 97.44 234 GLU B O 1
ATOM 4585 N N . GLN B 1 235 ? 11.969 -6.641 14.648 1 96.69 235 GLN B N 1
ATOM 4586 C CA . GLN B 1 235 ? 12.953 -5.805 13.969 1 96.69 235 GLN B CA 1
ATOM 4587 C C . GLN B 1 235 ? 12.312 -5.02 12.828 1 96.69 235 GLN B C 1
ATOM 4589 O O . GLN B 1 235 ? 12.586 -3.828 12.656 1 96.69 235 GLN B O 1
ATOM 4594 N N . PHE B 1 236 ? 11.516 -5.711 12.031 1 97.19 236 PHE B N 1
ATOM 4595 C CA . PHE B 1 236 ? 10.82 -5.035 10.945 1 97.19 236 PHE B CA 1
ATOM 4596 C C . PHE B 1 236 ? 9.922 -3.928 11.477 1 97.19 236 PHE B C 1
ATOM 4598 O O . PHE B 1 236 ? 9.891 -2.824 10.93 1 97.19 236 PHE B O 1
ATOM 4605 N N . MET B 1 237 ? 9.203 -4.176 12.594 1 95.38 237 MET B N 1
ATOM 4606 C CA . MET B 1 237 ? 8.219 -3.244 13.141 1 95.38 237 MET B CA 1
ATOM 4607 C C . MET B 1 237 ? 8.906 -2.051 13.797 1 95.38 237 MET B C 1
ATOM 4609 O O . MET B 1 237 ? 8.305 -0.991 13.961 1 95.38 237 MET B O 1
ATOM 4613 N N . ASP B 1 238 ? 10.148 -2.145 14.109 1 91.56 238 ASP B N 1
ATOM 4614 C CA . ASP B 1 238 ? 10.867 -1.092 14.82 1 91.56 238 ASP B CA 1
ATOM 4615 C C . ASP B 1 238 ? 11.562 -0.143 13.844 1 91.56 238 ASP B C 1
ATOM 4617 O O . ASP B 1 238 ? 12.188 0.832 14.258 1 91.56 238 ASP B O 1
ATOM 4621 N N . THR B 1 239 ? 11.383 -0.354 12.578 1 91.44 239 THR B N 1
ATOM 4622 C CA . THR B 1 239 ? 12.016 0.505 11.578 1 91.44 239 THR B CA 1
ATOM 4623 C C . THR B 1 239 ? 11.203 1.773 11.359 1 91.44 239 THR B C 1
ATOM 4625 O O . THR B 1 239 ? 9.977 1.762 11.508 1 91.44 239 THR B O 1
ATOM 4628 N N . PRO B 1 240 ? 11.859 2.889 10.938 1 87.81 240 PRO B N 1
ATOM 4629 C CA . PRO B 1 240 ? 11.109 4.066 10.5 1 87.81 240 PRO B CA 1
ATOM 4630 C C . PRO B 1 240 ? 10.195 3.777 9.312 1 87.81 240 PRO B C 1
ATOM 4632 O O . PRO B 1 240 ? 9.133 4.395 9.18 1 87.81 240 PRO B O 1
ATOM 4635 N N . PHE B 1 241 ? 10.57 2.771 8.539 1 92.19 241 PHE B N 1
ATOM 4636 C CA . PHE B 1 241 ? 9.758 2.34 7.406 1 92.19 241 PHE B CA 1
ATOM 4637 C C . PHE B 1 241 ? 8.391 1.868 7.871 1 92.19 241 PHE B C 1
ATOM 4639 O O . PHE B 1 241 ? 7.363 2.387 7.426 1 92.19 241 PHE B O 1
ATOM 4646 N N . PHE B 1 242 ? 8.391 0.995 8.875 1 93.75 242 PHE B N 1
ATOM 4647 C CA . PHE B 1 242 ? 7.137 0.449 9.391 1 93.75 242 PHE B CA 1
ATOM 4648 C C . PHE B 1 242 ? 6.34 1.52 10.125 1 93.75 242 PHE B C 1
ATOM 4650 O O . PHE B 1 242 ? 5.133 1.654 9.922 1 93.75 242 PHE B O 1
ATOM 4657 N N . GLY B 1 243 ? 7 2.312 10.906 1 89.06 243 GLY B N 1
ATOM 4658 C CA . GLY B 1 243 ? 6.328 3.338 11.68 1 89.06 243 GLY B CA 1
ATOM 4659 C C . GLY B 1 243 ? 5.801 4.48 10.836 1 89.06 243 GLY B C 1
ATOM 4660 O O . GLY B 1 243 ? 4.809 5.117 11.195 1 89.06 243 GLY B O 1
ATOM 4661 N N . GLY B 1 244 ? 6.469 4.727 9.664 1 89 244 GLY B N 1
ATOM 4662 C CA . GLY B 1 244 ? 6.098 5.852 8.82 1 89 244 GLY B CA 1
ATOM 4663 C C . GLY B 1 244 ? 5.055 5.492 7.773 1 89 244 GLY B C 1
ATOM 4664 O O . GLY B 1 244 ? 4.516 6.375 7.102 1 89 244 GLY B O 1
ATOM 4665 N N . ALA B 1 245 ? 4.781 4.203 7.652 1 92.94 245 ALA B N 1
ATOM 4666 C CA . ALA B 1 245 ? 3.805 3.736 6.672 1 92.94 245 ALA B CA 1
ATOM 4667 C C . ALA B 1 245 ? 2.455 3.457 7.328 1 92.94 245 ALA B C 1
ATOM 4669 O O . ALA B 1 245 ? 2.383 2.752 8.336 1 92.94 245 ALA B O 1
ATOM 4670 N N . SER B 1 246 ? 1.442 4.039 6.727 1 93.25 246 SER B N 1
ATOM 4671 C CA . SER B 1 246 ? 0.117 3.662 7.207 1 93.25 246 SER B CA 1
ATOM 4672 C C . SER B 1 246 ? -0.166 2.186 6.953 1 93.25 246 SER B C 1
ATOM 4674 O O . SER B 1 246 ? 0.189 1.653 5.898 1 93.25 246 SER B O 1
ATOM 4676 N N . PRO B 1 247 ? -0.792 1.554 7.957 1 96.5 247 PRO B N 1
ATOM 4677 C CA . PRO B 1 247 ? -1.163 0.153 7.746 1 96.5 247 PRO B CA 1
ATOM 4678 C C . PRO B 1 247 ? -2.293 -0.009 6.73 1 96.5 247 PRO B C 1
ATOM 4680 O O . PRO B 1 247 ? -2.814 0.985 6.219 1 96.5 247 PRO B O 1
ATOM 4683 N N . ALA B 1 248 ? -2.6 -1.275 6.441 1 97.94 248 ALA B N 1
ATOM 4684 C CA . ALA B 1 248 ? -3.785 -1.571 5.641 1 97.94 248 ALA B CA 1
ATOM 4685 C C . ALA B 1 248 ? -5.051 -1.063 6.324 1 97.94 248 ALA B C 1
ATOM 4687 O O . ALA B 1 248 ? -5.082 -0.903 7.547 1 97.94 248 ALA B O 1
ATOM 4688 N N . ALA B 1 249 ? -6.082 -0.786 5.523 1 98 249 ALA B N 1
ATOM 4689 C CA . ALA B 1 249 ? -7.371 -0.437 6.113 1 98 249 ALA B CA 1
ATOM 4690 C C . ALA B 1 249 ? -7.832 -1.508 7.098 1 98 249 ALA B C 1
ATOM 4692 O O . ALA B 1 249 ? -7.836 -2.697 6.773 1 98 249 ALA B O 1
ATOM 4693 N N . PRO B 1 250 ? -8.25 -1.092 8.297 1 97.81 250 PRO B N 1
ATOM 4694 C CA . PRO B 1 250 ? -8.617 -2.086 9.305 1 97.81 250 PRO B CA 1
ATOM 4695 C C . PRO B 1 250 ? -9.789 -2.965 8.867 1 97.81 250 PRO B C 1
ATOM 4697 O O . PRO B 1 250 ? -9.844 -4.145 9.227 1 97.81 250 PRO B O 1
ATOM 4700 N N . ALA B 1 251 ? -10.703 -2.438 8.094 1 98.5 251 ALA B N 1
ATOM 4701 C CA . ALA B 1 251 ? -11.82 -3.23 7.586 1 98.5 251 ALA B CA 1
ATOM 4702 C C . ALA B 1 251 ? -11.328 -4.383 6.719 1 98.5 251 ALA B C 1
ATOM 4704 O O . ALA B 1 251 ? -11.859 -5.492 6.781 1 98.5 251 ALA B O 1
ATOM 4705 N N . ALA B 1 252 ? -10.344 -4.137 5.867 1 98.31 252 ALA B N 1
ATOM 4706 C CA . ALA B 1 252 ? -9.758 -5.164 5.012 1 98.31 252 ALA B CA 1
ATOM 4707 C C . ALA B 1 252 ? -9.078 -6.25 5.844 1 98.31 252 ALA B C 1
ATOM 4709 O O . ALA B 1 252 ? -9.258 -7.441 5.586 1 98.31 252 ALA B O 1
ATOM 4710 N N . VAL B 1 253 ? -8.336 -5.812 6.848 1 98.19 253 VAL B N 1
ATOM 4711 C CA . VAL B 1 253 ? -7.605 -6.738 7.711 1 98.19 253 VAL B CA 1
ATOM 4712 C C . VAL B 1 253 ? -8.594 -7.609 8.484 1 98.19 253 VAL B C 1
ATOM 4714 O O . VAL B 1 253 ? -8.375 -8.812 8.656 1 98.19 253 VAL B O 1
ATOM 4717 N N . ALA B 1 254 ? -9.672 -7.023 8.93 1 98.69 254 ALA B N 1
ATOM 4718 C CA . ALA B 1 254 ? -10.703 -7.75 9.68 1 98.69 254 ALA B CA 1
ATOM 4719 C C . ALA B 1 254 ? -11.328 -8.852 8.82 1 98.69 254 ALA B C 1
ATOM 4721 O O . ALA B 1 254 ? -11.734 -9.891 9.344 1 98.69 254 ALA B O 1
ATOM 4722 N N . CYS B 1 255 ? -11.383 -8.664 7.559 1 98.75 255 CYS B N 1
ATOM 4723 C CA . CYS B 1 255 ? -11.992 -9.633 6.648 1 98.75 255 CYS B CA 1
ATOM 4724 C C . CYS B 1 255 ? -11.219 -10.945 6.66 1 98.75 255 CYS B C 1
ATOM 4726 O O . CYS B 1 255 ? -11.781 -12.008 6.367 1 98.75 255 CYS B O 1
ATOM 4728 N N . LEU B 1 256 ? -9.883 -10.875 6.965 1 98.44 256 LEU B N 1
ATOM 4729 C CA . LEU B 1 256 ? -9.078 -12.086 7.016 1 98.44 256 LEU B CA 1
ATOM 4730 C C . LEU B 1 256 ? -9.641 -13.07 8.039 1 98.44 256 LEU B C 1
ATOM 4732 O O . LEU B 1 256 ? -9.656 -14.281 7.801 1 98.44 256 LEU B O 1
ATOM 4736 N N . MET B 1 257 ? -10.094 -12.516 9.133 1 98.44 257 MET B N 1
ATOM 4737 C CA . MET B 1 257 ? -10.648 -13.344 10.203 1 98.44 257 MET B CA 1
ATOM 4738 C C . MET B 1 257 ? -12.117 -13.656 9.945 1 98.44 257 MET B C 1
ATOM 4740 O O . MET B 1 257 ? -12.531 -14.812 10.016 1 98.44 257 MET B O 1
ATOM 4744 N N . ASP B 1 258 ? -12.914 -12.648 9.586 1 98.69 258 ASP B N 1
ATOM 4745 C CA . ASP B 1 258 ? -14.359 -12.781 9.469 1 98.69 258 ASP B CA 1
ATOM 4746 C C . ASP B 1 258 ? -14.742 -13.586 8.227 1 98.69 258 ASP B C 1
ATOM 4748 O O . ASP B 1 258 ? -15.859 -14.102 8.133 1 98.69 258 ASP B O 1
ATOM 4752 N N . GLY B 1 259 ? -13.812 -13.703 7.27 1 98.31 259 GLY B N 1
ATOM 4753 C CA . GLY B 1 259 ? -14.102 -14.406 6.031 1 98.31 259 GLY B CA 1
ATOM 4754 C C . GLY B 1 259 ? -13.617 -15.844 6.031 1 98.31 259 GLY B C 1
ATOM 4755 O O . GLY B 1 259 ? -13.695 -16.531 5.016 1 98.31 259 GLY B O 1
ATOM 4756 N N . LYS B 1 260 ? -13.141 -16.359 7.109 1 97.75 260 LYS B N 1
ATOM 4757 C CA . LYS B 1 260 ? -12.461 -17.641 7.211 1 97.75 260 LYS B CA 1
ATOM 4758 C C . LYS B 1 260 ? -13.305 -18.766 6.602 1 97.75 260 LYS B C 1
ATOM 4760 O O . LYS B 1 260 ? -12.82 -19.531 5.777 1 97.75 260 LYS B O 1
ATOM 4765 N N . ALA B 1 261 ? -14.578 -18.859 6.98 1 97.94 261 ALA B N 1
ATOM 4766 C CA . ALA B 1 261 ? -15.453 -19.922 6.488 1 97.94 261 ALA B CA 1
ATOM 4767 C C . ALA B 1 261 ? -15.648 -19.812 4.98 1 97.94 261 ALA B C 1
ATOM 4769 O O . ALA B 1 261 ? -15.664 -20.828 4.277 1 97.94 261 ALA B O 1
ATOM 4770 N N . LEU B 1 262 ? -15.781 -18.641 4.504 1 98 262 LEU B N 1
ATOM 4771 C CA . LEU B 1 262 ? -15.984 -18.406 3.08 1 98 262 LEU B CA 1
ATOM 4772 C C . LEU B 1 262 ? -14.727 -18.781 2.289 1 98 262 LEU B C 1
ATOM 4774 O O . LEU B 1 262 ? -14.82 -19.297 1.177 1 98 262 LEU B O 1
ATOM 4778 N N . PHE B 1 263 ? -13.523 -18.484 2.867 1 97.94 263 PHE B N 1
ATOM 4779 C CA . PHE B 1 263 ? -12.281 -18.844 2.207 1 97.94 263 PHE B CA 1
ATOM 4780 C C . PHE B 1 263 ? -12.211 -20.344 1.968 1 97.94 263 PHE B C 1
ATOM 4782 O O . PHE B 1 263 ? -11.836 -20.781 0.88 1 97.94 263 PHE B O 1
ATOM 4789 N N . LEU B 1 264 ? -12.57 -21.062 2.965 1 97.38 264 LEU B N 1
ATOM 4790 C CA . LEU B 1 264 ? -12.516 -22.516 2.871 1 97.38 264 LEU B CA 1
ATOM 4791 C C . LEU B 1 264 ? -13.492 -23.031 1.818 1 97.38 264 LEU B C 1
ATOM 4793 O O . LEU B 1 264 ? -13.156 -23.906 1.023 1 97.38 264 LEU B O 1
ATOM 4797 N N . GLU B 1 265 ? -14.68 -22.469 1.832 1 98.12 265 GLU B N 1
ATOM 4798 C CA . GLU B 1 265 ? -15.695 -22.844 0.854 1 98.12 265 GLU B CA 1
ATOM 4799 C C . GLU B 1 265 ? -15.227 -22.562 -0.57 1 98.12 265 GLU B C 1
ATOM 4801 O O . GLU B 1 265 ? -15.344 -23.406 -1.449 1 98.12 265 GLU B O 1
ATOM 4806 N N . LYS B 1 266 ? -14.711 -21.391 -0.802 1 98.25 266 LYS B N 1
ATOM 4807 C CA . LYS B 1 266 ? -14.273 -20.984 -2.137 1 98.25 266 LYS B CA 1
ATOM 4808 C C . LYS B 1 266 ? -13.047 -21.766 -2.578 1 98.25 266 LYS B C 1
ATOM 4810 O O . LYS B 1 266 ? -12.875 -22.047 -3.766 1 98.25 266 LYS B O 1
ATOM 4815 N N . ARG B 1 267 ? -12.18 -22.094 -1.662 1 97.69 267 ARG B N 1
ATOM 4816 C CA . ARG B 1 267 ? -11.016 -22.906 -1.994 1 97.69 267 ARG B CA 1
ATOM 4817 C C . ARG B 1 267 ? -11.43 -24.297 -2.486 1 97.69 267 ARG B C 1
ATOM 4819 O O . ARG B 1 267 ? -10.836 -24.828 -3.428 1 97.69 267 ARG B O 1
ATOM 4826 N N . GLU B 1 268 ? -12.398 -24.859 -1.818 1 97.5 268 GLU B N 1
ATOM 4827 C CA . GLU B 1 268 ? -12.906 -26.156 -2.277 1 97.5 268 GLU B CA 1
ATOM 4828 C C . GLU B 1 268 ? -13.453 -26.047 -3.699 1 97.5 268 GLU B C 1
ATOM 4830 O O . GLU B 1 268 ? -13.195 -26.922 -4.531 1 97.5 268 GLU B O 1
ATOM 4835 N N . ALA B 1 269 ? -14.195 -25.016 -3.924 1 98.06 269 ALA B N 1
ATOM 4836 C CA . ALA B 1 269 ? -14.719 -24.797 -5.27 1 98.06 269 ALA B CA 1
ATOM 4837 C C . ALA B 1 269 ? -13.594 -24.625 -6.277 1 98.06 269 ALA B C 1
ATOM 4839 O O . ALA B 1 269 ? -13.672 -25.125 -7.402 1 98.06 269 ALA B O 1
ATOM 4840 N N . LEU B 1 270 ? -12.57 -23.906 -5.891 1 98.06 270 LEU B N 1
ATOM 4841 C CA . LEU B 1 270 ? -11.422 -23.672 -6.762 1 98.06 270 LEU B CA 1
ATOM 4842 C C . LEU B 1 270 ? -10.734 -24.984 -7.109 1 98.06 270 LEU B C 1
ATOM 4844 O O . LEU B 1 270 ? -10.391 -25.219 -8.273 1 98.06 270 LEU B O 1
ATOM 4848 N N . ILE B 1 271 ? -10.539 -25.812 -6.105 1 97 271 ILE B N 1
ATOM 4849 C CA . ILE B 1 271 ? -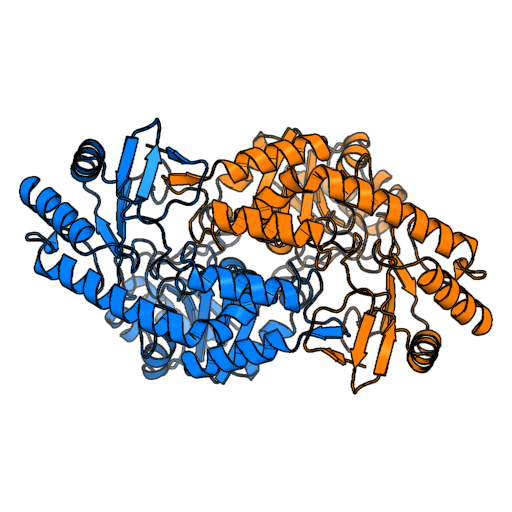9.891 -27.109 -6.312 1 97 271 ILE B CA 1
ATOM 4850 C C . ILE B 1 271 ? -10.703 -27.938 -7.297 1 97 271 ILE B C 1
ATOM 4852 O O . ILE B 1 271 ? -10.141 -28.547 -8.211 1 97 271 ILE B O 1
ATOM 4856 N N . HIS B 1 272 ? -11.961 -27.938 -7.102 1 98.19 272 HIS B N 1
ATOM 4857 C CA . HIS B 1 272 ? -12.844 -28.641 -8.016 1 98.19 272 HIS B CA 1
ATOM 4858 C C . HIS B 1 272 ? -12.711 -28.109 -9.438 1 98.19 272 HIS B C 1
ATOM 4860 O O . HIS B 1 272 ? -12.609 -28.891 -10.391 1 98.19 272 HIS B O 1
ATOM 4866 N N . ASN B 1 273 ? -12.703 -26.812 -9.617 1 98.5 273 ASN B N 1
ATOM 4867 C CA . ASN B 1 273 ? -12.617 -26.188 -10.93 1 98.5 273 ASN B CA 1
ATOM 4868 C C . ASN B 1 273 ? -11.281 -26.5 -11.609 1 98.5 273 ASN B C 1
ATOM 4870 O O . ASN B 1 273 ? -11.242 -26.75 -12.812 1 98.5 273 ASN B O 1
ATOM 4874 N N . ILE B 1 274 ? -10.219 -26.453 -10.789 1 96.81 274 ILE B N 1
ATOM 4875 C CA . ILE B 1 274 ? -8.898 -26.766 -11.32 1 96.81 274 ILE B CA 1
ATOM 4876 C C . ILE B 1 274 ? -8.867 -28.203 -11.812 1 96.81 274 ILE B C 1
ATOM 4878 O O . ILE B 1 274 ? -8.391 -28.484 -12.922 1 96.81 274 ILE B O 1
ATOM 4882 N N . THR B 1 275 ? -9.406 -29.078 -11 1 97.38 275 THR B N 1
ATOM 4883 C CA . THR B 1 275 ? -9.438 -30.5 -11.344 1 97.38 275 THR B CA 1
ATOM 4884 C C . THR B 1 275 ? -10.258 -30.734 -12.609 1 97.38 275 THR B C 1
ATOM 4886 O O . THR B 1 275 ? -9.852 -31.5 -13.484 1 97.38 275 THR B O 1
ATOM 4889 N N . LEU B 1 276 ? -11.359 -30.062 -12.688 1 98.31 276 LEU B N 1
ATOM 4890 C CA . LEU B 1 276 ? -12.219 -30.188 -13.859 1 98.31 276 LEU B CA 1
ATOM 4891 C C . LEU B 1 276 ? -11.477 -29.75 -15.117 1 98.31 276 LEU B C 1
ATOM 4893 O O . LEU B 1 276 ? -11.547 -30.422 -16.156 1 98.31 276 LEU B O 1
ATOM 4897 N N . PHE B 1 277 ? -10.82 -28.688 -15.125 1 98.12 277 PHE B N 1
ATOM 4898 C CA . PHE B 1 277 ? -10.055 -28.188 -16.266 1 98.12 277 PHE B CA 1
ATOM 4899 C C . PHE B 1 277 ? -8.977 -29.188 -16.672 1 98.12 277 PHE B C 1
ATOM 4901 O O . PHE B 1 277 ? -8.891 -29.578 -17.844 1 98.12 277 PHE B O 1
ATOM 4908 N N . MET B 1 278 ? -8.195 -29.594 -15.641 1 96.62 278 MET B N 1
ATOM 4909 C CA . MET B 1 278 ? -7.055 -30.469 -15.891 1 96.62 278 MET B CA 1
ATOM 4910 C C . MET B 1 278 ? -7.512 -31.812 -16.438 1 96.62 278 MET B C 1
ATOM 4912 O O . MET B 1 278 ? -6.82 -32.438 -17.266 1 96.62 278 MET B O 1
ATOM 4916 N N . SER B 1 279 ? -8.68 -32.281 -16.094 1 96.88 279 SER B N 1
ATOM 4917 C CA . SER B 1 279 ? -9.172 -33.562 -16.516 1 96.88 279 SER B CA 1
ATOM 4918 C C . SER B 1 279 ? -9.789 -33.5 -17.906 1 96.88 279 SER B C 1
ATOM 4920 O O . SER B 1 279 ? -9.969 -34.531 -18.562 1 96.88 279 SER B O 1
ATOM 4922 N N . ASN B 1 280 ? -10.062 -32.312 -18.359 1 97.5 280 ASN B N 1
ATOM 4923 C CA . ASN B 1 280 ? -10.836 -32.219 -19.594 1 97.5 280 ASN B CA 1
ATOM 4924 C C . ASN B 1 280 ? -10.023 -31.609 -20.719 1 97.5 280 ASN B C 1
ATOM 4926 O O . ASN B 1 280 ? -10.391 -31.703 -21.891 1 97.5 280 ASN B O 1
ATOM 4930 N N . VAL B 1 281 ? -8.969 -30.922 -20.391 1 96.5 281 VAL B N 1
ATOM 4931 C CA . VAL B 1 281 ? -8.102 -30.391 -21.422 1 96.5 281 VAL B CA 1
ATOM 4932 C C . VAL B 1 281 ? -7.18 -31.484 -21.953 1 96.5 281 VAL B C 1
ATOM 4934 O O . VAL B 1 281 ? -6.48 -32.125 -21.172 1 96.5 281 VAL B O 1
ATOM 4937 N N . LYS B 1 282 ? -7.062 -31.719 -23.219 1 93.25 282 LYS B N 1
ATOM 4938 C CA . LYS B 1 282 ? -6.328 -32.844 -23.812 1 93.25 282 LYS B CA 1
ATOM 4939 C C . LYS B 1 282 ? -4.84 -32.531 -23.922 1 93.25 282 LYS B C 1
ATOM 4941 O O . LYS B 1 282 ? -4.004 -33.438 -23.891 1 93.25 282 LYS B O 1
ATOM 4946 N N . THR B 1 283 ? -4.457 -31.266 -24.062 1 90.69 283 THR B N 1
ATOM 4947 C CA . THR B 1 283 ? -3.072 -30.859 -24.281 1 90.69 283 THR B CA 1
ATOM 4948 C C . THR B 1 283 ? -2.541 -30.062 -23.094 1 90.69 283 THR B C 1
ATOM 4950 O O . THR B 1 283 ? -1.999 -28.969 -23.281 1 90.69 283 THR B O 1
ATOM 4953 N N . LEU B 1 284 ? -2.645 -30.688 -21.984 1 90.38 284 LEU B N 1
ATOM 4954 C CA . LEU B 1 284 ? -2.205 -30.016 -20.766 1 90.38 284 LEU B CA 1
ATOM 4955 C C . LEU B 1 284 ? -0.712 -29.719 -20.828 1 90.38 284 LEU B C 1
ATOM 4957 O O . LEU B 1 284 ? -0.244 -28.766 -20.203 1 90.38 284 LEU B O 1
ATOM 4961 N N . ASP B 1 285 ? 0.018 -30.469 -21.594 1 87.94 285 ASP B N 1
ATOM 4962 C CA . ASP B 1 285 ? 1.471 -30.375 -21.688 1 87.94 285 ASP B CA 1
ATOM 4963 C C . ASP B 1 285 ? 1.883 -29.078 -22.391 1 87.94 285 ASP B C 1
ATOM 4965 O O . ASP B 1 285 ? 3.049 -28.688 -22.344 1 87.94 285 ASP B O 1
ATOM 4969 N N . ARG B 1 286 ? 0.936 -28.422 -22.922 1 88.06 286 ARG B N 1
ATOM 4970 C CA . ARG B 1 286 ? 1.211 -27.156 -23.609 1 88.06 286 ARG B CA 1
ATOM 4971 C C . ARG B 1 286 ? 1.298 -26 -22.625 1 88.06 286 ARG B C 1
ATOM 4973 O O . ARG B 1 286 ? 1.765 -24.906 -22.969 1 88.06 286 ARG B O 1
ATOM 4980 N N . PHE B 1 287 ? 0.858 -26.281 -21.438 1 89.25 287 PHE B N 1
ATOM 4981 C CA . PHE B 1 287 ? 0.841 -25.234 -20.422 1 89.25 287 PHE B CA 1
ATOM 4982 C C . PHE B 1 287 ? 1.897 -25.516 -19.344 1 89.25 287 PHE B C 1
ATOM 4984 O O . PHE B 1 287 ? 2.205 -26.672 -19.047 1 89.25 287 PHE B O 1
ATOM 4991 N N . LYS B 1 288 ? 2.492 -24.422 -18.906 1 85.69 288 LYS B N 1
ATOM 4992 C CA . LYS B 1 288 ? 3.299 -24.484 -17.688 1 85.69 288 LYS B CA 1
ATOM 4993 C C . LYS B 1 288 ? 2.441 -24.25 -16.453 1 85.69 288 LYS B C 1
ATOM 4995 O O . LYS B 1 288 ? 1.72 -23.25 -16.375 1 85.69 288 LYS B O 1
ATOM 5000 N N . PHE B 1 289 ? 2.418 -25.203 -15.523 1 85.69 289 PHE B N 1
ATOM 5001 C CA . PHE B 1 289 ? 1.543 -25.078 -14.367 1 85.69 289 PHE B CA 1
ATOM 5002 C C . PHE B 1 289 ? 2.115 -25.828 -13.164 1 85.69 289 PHE B C 1
ATOM 5004 O O . PHE B 1 289 ? 3.041 -26.625 -13.312 1 85.69 289 PHE B O 1
ATOM 5011 N N . MET B 1 290 ? 1.657 -25.438 -12.031 1 82.31 290 MET B N 1
ATOM 5012 C CA . MET B 1 290 ? 1.873 -26.188 -10.797 1 82.31 290 MET B CA 1
ATOM 5013 C C . MET B 1 290 ? 0.595 -26.891 -10.352 1 82.31 290 MET B C 1
ATOM 5015 O O . MET B 1 290 ? -0.487 -26.297 -10.383 1 82.31 290 MET B O 1
ATOM 5019 N N . GLU B 1 291 ? 0.857 -28.141 -10.055 1 81.75 291 GLU B N 1
ATOM 5020 C CA . GLU B 1 291 ? -0.312 -28.891 -9.617 1 81.75 291 GLU B CA 1
ATOM 5021 C C . GLU B 1 291 ? -1.01 -28.219 -8.445 1 81.75 291 GLU B C 1
ATOM 5023 O O . GLU B 1 291 ? -0.36 -27.797 -7.484 1 81.75 291 GLU B O 1
ATOM 5028 N N . GLY B 1 292 ? -2.287 -28.016 -8.625 1 84.12 292 GLY B N 1
ATOM 5029 C CA . GLY B 1 292 ? -3.076 -27.422 -7.559 1 84.12 292 GLY B CA 1
ATOM 5030 C C . GLY B 1 292 ? -3.186 -25.922 -7.664 1 84.12 292 GLY B C 1
ATOM 5031 O O . GLY B 1 292 ? -3.994 -25.297 -6.969 1 84.12 292 GLY B O 1
ATOM 5032 N N . HIS B 1 293 ? -2.357 -25.312 -8.438 1 91.12 293 HIS B N 1
ATOM 5033 C CA . HIS B 1 293 ? -2.436 -23.875 -8.617 1 91.12 293 HIS B CA 1
ATOM 5034 C C . HIS B 1 293 ? -3.318 -23.516 -9.812 1 91.12 293 HIS B C 1
ATOM 5036 O O . HIS B 1 293 ? -3.326 -24.219 -10.82 1 91.12 293 HIS B O 1
ATOM 5042 N N . PRO B 1 294 ? -3.969 -22.453 -9.758 1 93.75 294 PRO B N 1
ATOM 5043 C CA . PRO B 1 294 ? -5.02 -22.172 -10.742 1 93.75 294 PRO B CA 1
ATOM 5044 C C . PRO B 1 294 ? -4.484 -21.516 -12.016 1 93.75 294 PRO B C 1
ATOM 5046 O O . PRO B 1 294 ? -5.242 -21.297 -12.961 1 93.75 294 PRO B O 1
ATOM 5049 N N . ALA B 1 295 ? -3.232 -21.188 -12.086 1 92.19 295 ALA B N 1
ATOM 5050 C CA . ALA B 1 295 ? -2.678 -20.469 -13.234 1 92.19 295 ALA B CA 1
ATOM 5051 C C . ALA B 1 295 ? -1.984 -21.438 -14.195 1 92.19 295 ALA B C 1
ATOM 5053 O O . ALA B 1 295 ? -1.202 -22.281 -13.781 1 92.19 295 ALA B O 1
ATOM 5054 N N . PHE B 1 296 ? -2.273 -21.281 -15.5 1 91.62 296 PHE B N 1
ATOM 5055 C CA . PHE B 1 296 ? -1.683 -22.047 -16.594 1 91.62 296 PHE B CA 1
ATOM 5056 C C . PHE B 1 296 ? -1.086 -21.109 -17.641 1 91.62 296 PHE B C 1
ATOM 5058 O O . PHE B 1 296 ? -1.818 -20.5 -18.406 1 91.62 296 PHE B O 1
ATOM 5065 N N . SER B 1 297 ? 0.224 -21.031 -17.703 1 89.88 297 SER B N 1
ATOM 5066 C CA . SER B 1 297 ? 0.904 -20.078 -18.562 1 89.88 297 SER B CA 1
ATOM 5067 C C . SER B 1 297 ? 1.244 -20.672 -19.922 1 89.88 297 SER B C 1
ATOM 5069 O O . SER B 1 297 ? 1.502 -21.875 -20.031 1 89.88 297 SER B O 1
ATOM 5071 N N . PHE B 1 298 ? 1.22 -19.859 -20.953 1 88.31 298 PHE B N 1
ATOM 5072 C CA . PHE B 1 298 ? 1.572 -20.297 -22.297 1 88.31 298 PHE B CA 1
ATOM 5073 C C . PHE B 1 298 ? 1.977 -19.109 -23.156 1 88.31 298 PHE B C 1
ATOM 5075 O O . PHE B 1 298 ? 1.764 -17.953 -22.781 1 88.31 298 PHE B O 1
ATOM 5082 N N . THR B 1 299 ? 2.631 -19.266 -24.328 1 88.25 299 THR B N 1
ATOM 5083 C CA . THR B 1 299 ? 3.125 -18.188 -25.156 1 88.25 299 THR B CA 1
ATOM 5084 C C . THR B 1 299 ? 2.482 -18.234 -26.547 1 88.25 299 THR B C 1
ATOM 5086 O O . THR B 1 299 ? 2.791 -17.422 -27.406 1 88.25 299 THR B O 1
ATOM 5089 N N . ASP B 1 300 ? 1.562 -19.078 -26.781 1 90.5 300 ASP B N 1
ATOM 5090 C CA . ASP B 1 300 ? 0.905 -19.234 -28.078 1 90.5 300 ASP B CA 1
ATOM 5091 C C . ASP B 1 300 ? -0.064 -18.078 -28.344 1 90.5 300 ASP B C 1
ATOM 5093 O O . ASP B 1 300 ? -1.239 -18.156 -27.984 1 90.5 300 ASP B O 1
ATOM 5097 N N . GLU B 1 301 ? 0.349 -17.141 -29.125 1 91.44 301 GLU B N 1
ATOM 5098 C CA . GLU B 1 301 ? -0.452 -15.945 -29.406 1 91.44 301 GLU B CA 1
ATOM 5099 C C . GLU B 1 301 ? -1.67 -16.297 -30.266 1 91.44 301 GLU B C 1
ATOM 5101 O O . GLU B 1 301 ? -2.707 -15.641 -30.172 1 91.44 301 GLU B O 1
ATOM 5106 N N . LYS B 1 302 ? -1.521 -17.281 -31.078 1 94.19 302 LYS B N 1
ATOM 5107 C CA . LYS B 1 302 ? -2.639 -17.703 -31.922 1 94.19 302 LYS B CA 1
ATOM 5108 C C . LYS B 1 302 ? -3.779 -18.266 -31.078 1 94.19 302 LYS B C 1
ATOM 5110 O O . LYS B 1 302 ? -4.953 -18.078 -31.406 1 94.19 302 LYS B O 1
ATOM 5115 N N . LEU B 1 303 ? -3.414 -18.984 -30.047 1 95.12 303 LEU B N 1
ATOM 5116 C CA . LEU B 1 303 ? -4.438 -19.484 -29.141 1 95.12 303 LEU B CA 1
ATOM 5117 C C . LEU B 1 303 ? -5.172 -18.328 -28.469 1 95.12 303 LEU B C 1
ATOM 5119 O O . LEU B 1 303 ? -6.395 -18.375 -28.297 1 95.12 303 LEU B O 1
ATOM 5123 N N . VAL B 1 304 ? -4.453 -17.312 -28.078 1 94.69 304 VAL B N 1
ATOM 5124 C CA . VAL B 1 304 ? -5.059 -16.141 -27.438 1 94.69 304 VAL B CA 1
ATOM 5125 C C . VAL B 1 304 ? -6.078 -15.508 -28.375 1 94.69 304 VAL B C 1
ATOM 5127 O O . VAL B 1 304 ? -7.215 -15.234 -27.984 1 94.69 304 VAL B O 1
ATOM 5130 N N . SER B 1 305 ? -5.641 -15.312 -29.609 1 94.81 305 SER B N 1
ATOM 5131 C CA . SER B 1 305 ? -6.512 -14.711 -30.609 1 94.81 305 SER B CA 1
ATOM 5132 C C . SER B 1 305 ? -7.738 -15.57 -30.875 1 94.81 305 SER B C 1
ATOM 5134 O O . SER B 1 305 ? -8.844 -15.055 -31.047 1 94.81 305 SER B O 1
ATOM 5136 N N . TYR B 1 306 ? -7.469 -16.828 -30.984 1 96.94 306 TYR B N 1
ATOM 5137 C CA . TYR B 1 306 ? -8.555 -17.766 -31.203 1 96.94 306 TYR B CA 1
ATOM 5138 C C . TYR B 1 306 ? -9.594 -17.688 -30.094 1 96.94 306 TYR B C 1
ATOM 5140 O O . TYR B 1 306 ? -10.789 -17.594 -30.344 1 96.94 306 TYR B O 1
ATOM 5148 N N . LEU B 1 307 ? -9.18 -17.75 -28.828 1 96.94 307 LEU B N 1
ATOM 5149 C CA . LEU B 1 307 ? -10.07 -17.672 -27.672 1 96.94 307 LEU B CA 1
ATOM 5150 C C . LEU B 1 307 ? -10.844 -16.359 -27.672 1 96.94 307 LEU B C 1
ATOM 5152 O O . LEU B 1 307 ? -12.039 -16.328 -27.391 1 96.94 307 LEU B O 1
ATOM 5156 N N . GLU B 1 308 ? -10.141 -15.297 -27.984 1 94.88 308 GLU B N 1
ATOM 5157 C CA . GLU B 1 308 ? -10.781 -13.984 -28.031 1 94.88 308 GLU B CA 1
ATOM 5158 C C . GLU B 1 308 ? -11.914 -13.953 -29.047 1 94.88 308 GLU B C 1
ATOM 5160 O O . GLU B 1 308 ? -12.969 -13.367 -28.797 1 94.88 308 GLU B O 1
ATOM 5165 N N . ARG B 1 309 ? -11.672 -14.547 -30.188 1 95.75 309 ARG B N 1
ATOM 5166 C CA . ARG B 1 309 ? -12.695 -14.609 -31.234 1 95.75 309 ARG B CA 1
ATOM 5167 C C . ARG B 1 309 ? -13.906 -15.414 -30.781 1 95.75 309 ARG B C 1
ATOM 5169 O O . ARG B 1 309 ? -15.008 -15.227 -31.281 1 95.75 309 ARG B O 1
ATOM 5176 N N . GLN B 1 310 ? -13.641 -16.281 -29.859 1 96.94 310 GLN B N 1
ATOM 5177 C CA . GLN B 1 310 ? -14.719 -17.094 -29.297 1 96.94 310 GLN B CA 1
ATOM 5178 C C . GLN B 1 310 ? -15.281 -16.469 -28.031 1 96.94 310 GLN B C 1
ATOM 5180 O O . GLN B 1 310 ? -15.938 -17.141 -27.234 1 96.94 310 GLN B O 1
ATOM 5185 N N . ASN B 1 311 ? -14.914 -15.234 -27.672 1 96.31 311 ASN B N 1
ATOM 5186 C CA . ASN B 1 311 ? -15.406 -14.438 -26.547 1 96.31 311 ASN B CA 1
ATOM 5187 C C . ASN B 1 311 ? -14.875 -14.953 -25.219 1 96.31 311 ASN B C 1
ATOM 5189 O O . ASN B 1 311 ? -15.594 -14.953 -24.219 1 96.31 311 ASN B O 1
ATOM 5193 N N . VAL B 1 312 ? -13.742 -15.477 -25.234 1 97.19 312 VAL B N 1
ATOM 5194 C CA . VAL B 1 312 ? -13.016 -15.852 -24.016 1 97.19 312 VAL B CA 1
ATOM 5195 C C . VAL B 1 312 ? -11.734 -15.039 -23.906 1 97.19 312 VAL B C 1
ATOM 5197 O O . VAL B 1 312 ? -10.922 -15.008 -24.828 1 97.19 312 VAL B O 1
ATOM 5200 N N . LEU B 1 313 ? -11.602 -14.367 -22.797 1 95.56 313 LEU B N 1
ATOM 5201 C CA . LEU B 1 313 ? -10.406 -13.562 -22.562 1 95.56 313 LEU B CA 1
ATOM 5202 C C . LEU B 1 313 ? -9.516 -14.203 -21.5 1 95.56 313 LEU B C 1
ATOM 5204 O O . LEU B 1 313 ? -10.008 -14.758 -20.531 1 95.56 313 LEU B O 1
ATOM 5208 N N . VAL B 1 314 ? -8.234 -14.125 -21.75 1 94.81 314 VAL B N 1
ATOM 5209 C CA . VAL B 1 314 ? -7.23 -14.57 -20.781 1 94.81 314 VAL B CA 1
ATOM 5210 C C . VAL B 1 314 ? -6.273 -13.414 -20.469 1 94.81 314 VAL B C 1
ATOM 5212 O O . VAL B 1 314 ? -6.309 -12.375 -21.125 1 94.81 314 VAL B O 1
ATOM 5215 N N . THR B 1 315 ? -5.516 -13.555 -19.453 1 91.75 315 THR B N 1
ATOM 5216 C CA . THR B 1 315 ? -4.508 -12.547 -19.141 1 91.75 315 THR B CA 1
ATOM 5217 C C . THR B 1 315 ? -3.324 -12.648 -20.094 1 91.75 315 THR B C 1
ATOM 5219 O O . THR B 1 315 ? -2.812 -13.742 -20.344 1 91.75 315 THR B O 1
ATOM 5222 N N . SER B 1 316 ? -2.947 -11.531 -20.609 1 88.19 316 SER B N 1
ATOM 5223 C CA . SER B 1 316 ? -1.756 -11.453 -21.453 1 88.19 316 SER B CA 1
ATOM 5224 C C . SER B 1 316 ? -0.938 -10.203 -21.125 1 88.19 316 SER B C 1
ATOM 5226 O O . SER B 1 316 ? -1.497 -9.148 -20.844 1 88.19 316 SER B O 1
ATOM 5228 N N . PHE B 1 317 ? 0.31 -10.422 -21.125 1 80.19 317 PHE B N 1
ATOM 5229 C CA . PHE B 1 317 ? 1.212 -9.297 -20.906 1 80.19 317 PHE B CA 1
ATOM 5230 C C . PHE B 1 317 ? 2.576 -9.57 -21.531 1 80.19 317 PHE B C 1
ATOM 5232 O O . PHE B 1 317 ? 2.945 -10.727 -21.75 1 80.19 317 PHE B O 1
ATOM 5239 N N . ARG B 1 318 ? 3.209 -8.469 -21.922 1 75 318 ARG B N 1
ATOM 5240 C CA . ARG B 1 318 ? 4.559 -8.617 -22.453 1 75 318 ARG B CA 1
ATOM 5241 C C . ARG B 1 318 ? 5.59 -8.664 -21.328 1 75 318 ARG B C 1
ATOM 5243 O O . ARG B 1 318 ? 5.504 -7.895 -20.359 1 75 318 ARG B O 1
ATOM 5250 N N . TYR B 1 319 ? 6.43 -9.484 -21.312 1 67.19 319 TYR B N 1
ATOM 5251 C CA . TYR B 1 319 ? 7.473 -9.664 -20.312 1 67.19 319 TYR B CA 1
ATOM 5252 C C . TYR B 1 319 ? 8.758 -10.172 -20.938 1 67.19 319 TYR B C 1
ATOM 5254 O O . TYR B 1 319 ? 8.719 -11.016 -21.844 1 67.19 319 TYR B O 1
ATOM 5262 N N . PRO B 1 320 ? 9.914 -9.555 -20.438 1 63.06 320 PRO B N 1
ATOM 5263 C CA . PRO B 1 320 ? 10.102 -8.633 -19.312 1 63.06 320 PRO B CA 1
ATOM 5264 C C . PRO B 1 320 ? 9.922 -7.172 -19.719 1 63.06 320 PRO B C 1
ATOM 5266 O O . PRO B 1 320 ? 9.805 -6.301 -18.844 1 63.06 320 PRO B O 1
ATOM 5269 N N . ASP B 1 321 ? 9.953 -7.02 -21.031 1 62.53 321 ASP B N 1
ATOM 5270 C CA . ASP B 1 321 ? 9.758 -5.664 -21.516 1 62.53 321 ASP B CA 1
ATOM 5271 C C . ASP B 1 321 ? 8.727 -5.637 -22.656 1 62.53 321 ASP B C 1
ATOM 5273 O O . ASP B 1 321 ? 8.203 -6.684 -23.047 1 62.53 321 ASP B O 1
ATOM 5277 N N . GLU B 1 322 ? 8.336 -4.488 -23.016 1 64.25 322 GLU B N 1
ATOM 5278 C CA . GLU B 1 322 ? 7.262 -4.305 -23.984 1 64.25 322 GLU B CA 1
ATOM 5279 C C . GLU B 1 322 ? 7.629 -4.906 -25.328 1 64.25 322 GLU B C 1
ATOM 5281 O O . GLU B 1 322 ? 6.754 -5.184 -26.156 1 64.25 322 GLU B O 1
ATOM 5286 N N . ASP B 1 323 ? 8.938 -5.191 -25.516 1 66.19 323 ASP B N 1
ATOM 5287 C CA . ASP B 1 323 ? 9.406 -5.707 -26.797 1 66.19 323 ASP B CA 1
ATOM 5288 C C . ASP B 1 323 ? 9.562 -7.227 -26.766 1 66.19 323 ASP B C 1
ATOM 5290 O O . ASP B 1 323 ? 9.984 -7.84 -27.734 1 66.19 323 ASP B O 1
ATOM 5294 N N . SER B 1 324 ? 9.125 -7.766 -25.641 1 72.81 324 SER B N 1
ATOM 5295 C CA . SER B 1 324 ? 9.336 -9.195 -25.422 1 72.81 324 SER B CA 1
ATOM 5296 C C . SER B 1 324 ? 8.125 -10.008 -25.875 1 72.81 324 SER B C 1
ATOM 5298 O O . SER B 1 324 ? 7.215 -9.469 -26.516 1 72.81 324 SER B O 1
ATOM 5300 N N . PHE B 1 325 ? 8.273 -11.312 -25.75 1 75.44 325 PHE B N 1
ATOM 5301 C CA . PHE B 1 325 ? 7.207 -12.234 -26.141 1 75.44 325 PHE B CA 1
ATOM 5302 C C . PHE B 1 325 ? 5.992 -12.047 -25.234 1 75.44 325 PHE B C 1
ATOM 5304 O O . PHE B 1 325 ? 6.125 -11.617 -24.078 1 75.44 325 PHE B O 1
ATOM 5311 N N . LEU B 1 326 ? 4.883 -12.289 -25.891 1 81.81 326 LEU B N 1
ATOM 5312 C CA . LEU B 1 326 ? 3.625 -12.219 -25.156 1 81.81 326 LEU B CA 1
ATOM 5313 C C . LEU B 1 326 ? 3.463 -13.43 -24.25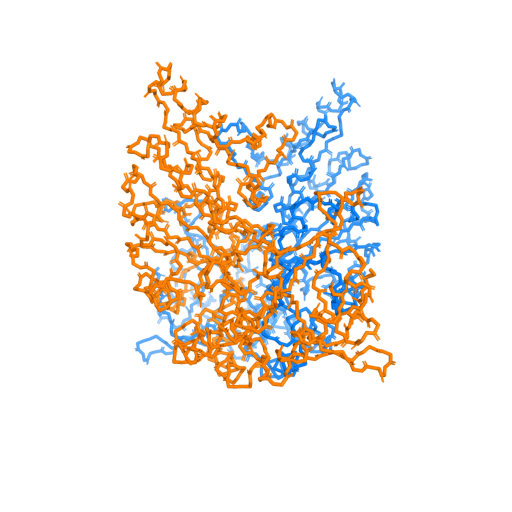 1 81.81 326 LEU B C 1
ATOM 5315 O O . LEU B 1 326 ? 3.498 -14.57 -24.703 1 81.81 326 LEU B O 1
ATOM 5319 N N . MET B 1 327 ? 3.441 -13.133 -22.984 1 84.44 327 MET B N 1
ATOM 5320 C CA . MET B 1 327 ? 3.113 -14.164 -22 1 84.44 327 MET B CA 1
ATOM 5321 C C . MET B 1 327 ? 1.625 -14.148 -21.672 1 84.44 327 MET B C 1
ATOM 5323 O O . MET B 1 327 ? 1.032 -13.078 -21.5 1 84.44 327 MET B O 1
ATOM 5327 N N . SER B 1 328 ? 1.058 -15.367 -21.734 1 90.38 328 SER B N 1
ATOM 5328 C CA . SER B 1 328 ? -0.37 -15.453 -21.453 1 90.38 328 SER B CA 1
ATOM 5329 C C . SER B 1 328 ? -0.648 -16.484 -20.359 1 90.38 328 SER B C 1
ATOM 5331 O O . SER B 1 328 ? 0.169 -17.375 -20.125 1 90.38 328 SER B O 1
ATOM 5333 N N . ARG B 1 329 ? -1.765 -16.234 -19.672 1 92.44 329 ARG B N 1
ATOM 5334 C CA . ARG B 1 329 ? -2.109 -17.109 -18.547 1 92.44 329 ARG B CA 1
ATOM 5335 C C . ARG B 1 329 ? -3.615 -17.344 -18.484 1 92.44 329 ARG B C 1
ATOM 5337 O O . ARG B 1 329 ? -4.395 -16.391 -18.469 1 92.44 329 ARG B O 1
ATOM 5344 N N . ILE B 1 330 ? -3.926 -18.625 -18.516 1 95 330 ILE B N 1
ATOM 5345 C CA . ILE B 1 330 ? -5.285 -19.016 -18.141 1 95 330 ILE B CA 1
ATOM 5346 C C . ILE B 1 330 ? -5.395 -19.125 -16.625 1 95 330 ILE B C 1
ATOM 5348 O O . ILE B 1 330 ? -4.613 -19.828 -15.984 1 95 330 ILE B O 1
ATOM 5352 N N . VAL B 1 331 ? -6.336 -18.438 -16.062 1 95.38 331 VAL B N 1
ATOM 5353 C CA . VAL B 1 331 ? -6.523 -18.469 -14.625 1 95.38 331 VAL B CA 1
ATOM 5354 C C . VAL B 1 331 ? -7.914 -19.016 -14.297 1 95.38 331 VAL B C 1
ATOM 5356 O O . VAL B 1 331 ? -8.922 -18.406 -14.656 1 95.38 331 VAL B O 1
ATOM 5359 N N . ILE B 1 332 ? -7.891 -20.141 -13.648 1 96.56 332 ILE B N 1
ATOM 5360 C CA . ILE B 1 332 ? -9.133 -20.703 -13.133 1 96.56 332 ILE B CA 1
ATOM 5361 C C . ILE B 1 332 ? -9.477 -20.062 -11.789 1 96.56 332 ILE B C 1
ATOM 5363 O O . ILE B 1 332 ? -8.594 -19.859 -10.945 1 96.56 332 ILE B O 1
ATOM 5367 N N . SER B 1 333 ? -10.719 -19.688 -11.586 1 96.88 333 SER B N 1
ATOM 5368 C CA . SER B 1 333 ? -11.148 -19.109 -10.312 1 96.88 333 SER B CA 1
ATOM 5369 C C . SER B 1 333 ? -12.32 -19.891 -9.727 1 96.88 333 SER B C 1
ATOM 5371 O O . SER B 1 333 ? -12.961 -20.688 -10.422 1 96.88 333 SER B O 1
ATOM 5373 N N . ALA B 1 334 ? -12.586 -19.641 -8.453 1 97.69 334 ALA B N 1
ATOM 5374 C CA . ALA B 1 334 ? -13.719 -20.281 -7.773 1 97.69 334 ALA B CA 1
ATOM 5375 C C . ALA B 1 334 ? -15.047 -19.766 -8.32 1 97.69 334 ALA B C 1
ATOM 5377 O O . ALA B 1 334 ? -16.094 -20.391 -8.133 1 97.69 334 ALA B O 1
ATOM 5378 N N . HIS B 1 335 ? -15.016 -18.672 -8.984 1 95.25 335 HIS B N 1
ATOM 5379 C CA . HIS B 1 335 ? -16.25 -18.047 -9.461 1 95.25 335 HIS B CA 1
ATOM 5380 C C . HIS B 1 335 ? -16.703 -18.656 -10.789 1 95.25 335 HIS B C 1
ATOM 5382 O O . HIS B 1 335 ? -17.828 -18.438 -11.219 1 95.25 335 HIS B O 1
ATOM 5388 N N . HIS B 1 336 ? -15.797 -19.375 -11.484 1 97.88 336 HIS B N 1
ATOM 5389 C CA . HIS B 1 336 ? -16.172 -20.016 -12.742 1 97.88 336 HIS B CA 1
ATOM 5390 C C . HIS B 1 336 ? -17.172 -21.156 -12.5 1 97.88 336 HIS B C 1
ATOM 5392 O O . HIS B 1 336 ? -17.062 -21.875 -11.508 1 97.88 336 HIS B O 1
ATOM 5398 N N . LYS B 1 337 ? -18.047 -21.266 -13.375 1 97.75 337 LYS B N 1
ATOM 5399 C CA . LYS B 1 337 ? -19 -22.375 -13.359 1 97.75 337 LYS B CA 1
ATOM 5400 C C . LYS B 1 337 ? -18.484 -23.562 -14.172 1 97.75 337 LYS B C 1
ATOM 5402 O O . LYS B 1 337 ? -17.578 -23.391 -15.008 1 97.75 337 LYS B O 1
ATOM 5407 N N . LYS B 1 338 ? -19.109 -24.688 -13.859 1 98.25 338 LYS B N 1
ATOM 5408 C CA . LYS B 1 338 ? -18.734 -25.906 -14.578 1 98.25 338 LYS B CA 1
ATOM 5409 C C . LYS B 1 338 ? -18.828 -25.719 -16.094 1 98.25 338 LYS B C 1
ATOM 5411 O O . LYS B 1 338 ? -17.938 -26.109 -16.828 1 98.25 338 LYS B O 1
ATOM 5416 N N . GLU B 1 339 ? -19.859 -25.031 -16.516 1 98.31 339 GLU B N 1
ATOM 5417 C CA . GLU B 1 339 ? -20.094 -24.828 -17.938 1 98.31 339 GLU B CA 1
ATOM 5418 C C . GLU B 1 339 ? -19.016 -23.938 -18.547 1 98.31 339 GLU B C 1
ATOM 5420 O O . GLU B 1 339 ? -18.656 -24.094 -19.719 1 98.31 339 GLU B O 1
ATOM 5425 N N . ASP B 1 340 ? -18.547 -22.953 -17.781 1 98.38 340 ASP B N 1
ATOM 5426 C CA . ASP B 1 340 ? -17.469 -22.078 -18.234 1 98.38 340 ASP B CA 1
ATOM 5427 C C . ASP B 1 340 ? -16.203 -22.875 -18.531 1 98.38 340 ASP B C 1
ATOM 5429 O O . ASP B 1 340 ? -15.586 -22.703 -19.578 1 98.38 340 ASP B O 1
ATOM 5433 N N . ILE B 1 341 ? -15.891 -23.75 -17.594 1 98.38 341 ILE B N 1
ATOM 5434 C CA . ILE B 1 341 ? -14.656 -24.531 -17.656 1 98.38 341 ILE B CA 1
ATOM 5435 C C . ILE B 1 341 ? -14.727 -25.531 -18.812 1 98.38 341 ILE B C 1
ATOM 5437 O O . ILE B 1 341 ? -13.773 -25.672 -19.578 1 98.38 341 ILE B O 1
ATOM 5441 N N . LEU B 1 342 ? -15.836 -26.172 -18.953 1 98.38 342 LEU B N 1
ATOM 5442 C CA . LEU B 1 342 ? -15.992 -27.156 -20.031 1 98.38 342 LEU B CA 1
ATOM 5443 C C . LEU B 1 342 ? -15.953 -26.469 -21.391 1 98.38 342 LEU B C 1
ATOM 5445 O O . LEU B 1 342 ? -15.391 -27.016 -22.344 1 98.38 342 LEU B O 1
ATOM 5449 N N . LEU B 1 343 ? -16.594 -25.312 -21.469 1 98.38 343 LEU B N 1
ATOM 5450 C CA . LEU B 1 343 ? -16.531 -24.547 -22.703 1 98.38 343 LEU B CA 1
ATOM 5451 C C . LEU B 1 343 ? -15.086 -24.219 -23.078 1 98.38 343 LEU B C 1
ATOM 5453 O O . LEU B 1 343 ? -14.672 -24.391 -24.219 1 98.38 343 LEU B O 1
ATOM 5457 N N . LEU B 1 344 ? -14.312 -23.734 -22.094 1 98.31 344 LEU B N 1
ATOM 5458 C CA . LEU B 1 344 ? -12.906 -23.406 -22.328 1 98.31 344 LEU B CA 1
ATOM 5459 C C . LEU B 1 344 ? -12.141 -24.641 -22.797 1 98.31 344 LEU B C 1
ATOM 5461 O O . LEU B 1 344 ? -11.367 -24.562 -23.766 1 98.31 344 LEU B O 1
ATOM 5465 N N . CYS B 1 345 ? -12.367 -25.75 -22.109 1 98.12 345 CYS B N 1
ATOM 5466 C CA . CYS B 1 345 ? -11.688 -27 -22.484 1 98.12 345 CYS B CA 1
ATOM 5467 C C . CYS B 1 345 ? -12.016 -27.391 -23.922 1 98.12 345 CYS B C 1
ATOM 5469 O O . CYS B 1 345 ? -11.117 -27.75 -24.672 1 98.12 345 CYS B O 1
ATOM 5471 N N . ASN B 1 346 ? -13.258 -27.297 -24.266 1 98.12 346 ASN B N 1
ATOM 5472 C CA . ASN B 1 346 ? -13.68 -27.656 -25.625 1 98.12 346 ASN B CA 1
ATOM 5473 C C . ASN B 1 346 ? -13.023 -26.766 -26.672 1 98.12 346 ASN B C 1
ATOM 5475 O O . ASN B 1 346 ? -12.602 -27.234 -27.719 1 98.12 346 ASN B O 1
ATOM 5479 N N . LEU B 1 347 ? -12.984 -25.531 -26.391 1 98.12 347 LEU B N 1
ATOM 5480 C CA . LEU B 1 347 ? -12.359 -24.578 -27.312 1 98.12 347 LEU B CA 1
ATOM 5481 C C . LEU B 1 347 ? -10.875 -24.891 -27.484 1 98.12 347 LEU B C 1
ATOM 5483 O O . LEU B 1 347 ? -10.375 -24.922 -28.609 1 98.12 347 LEU B O 1
ATOM 5487 N N . ILE B 1 348 ? -10.188 -25.172 -26.391 1 97.62 348 ILE B N 1
ATOM 5488 C CA . ILE B 1 348 ? -8.766 -25.469 -26.438 1 97.62 348 ILE B CA 1
ATOM 5489 C C . ILE B 1 348 ? -8.539 -26.781 -27.203 1 97.62 348 ILE B C 1
ATOM 5491 O O . ILE B 1 348 ? -7.648 -26.859 -28.047 1 97.62 348 ILE B O 1
ATOM 5495 N N . ASN B 1 349 ? -9.383 -27.734 -26.938 1 97.31 349 ASN B N 1
ATOM 5496 C CA . ASN B 1 349 ? -9.266 -29.047 -27.578 1 97.31 349 ASN B CA 1
ATOM 5497 C C . ASN B 1 349 ? -9.531 -28.953 -29.078 1 97.31 349 ASN B C 1
ATOM 5499 O O . ASN B 1 349 ? -8.961 -29.719 -29.859 1 97.31 349 ASN B O 1
ATOM 5503 N N . SER B 1 350 ? -10.352 -28.062 -29.453 1 96.31 350 SER B N 1
ATOM 5504 C CA . SER B 1 350 ? -10.695 -27.891 -30.859 1 96.31 350 SER B CA 1
ATOM 5505 C C . SER B 1 350 ? -9.609 -27.125 -31.609 1 96.31 350 SER B C 1
ATOM 5507 O O . SER B 1 350 ? -9.469 -27.266 -32.812 1 96.31 350 SER B O 1
ATOM 5509 N N . TYR B 1 351 ? -9 -26.203 -30.938 1 92.88 351 TYR B N 1
ATOM 5510 C CA . TYR B 1 351 ? -7.902 -25.422 -31.516 1 92.88 351 TYR B CA 1
ATOM 5511 C C . TYR B 1 351 ? -6.711 -26.312 -31.844 1 92.88 351 TYR B C 1
ATOM 5513 O O . TYR B 1 351 ? -6.035 -26.125 -32.844 1 92.88 351 TYR B O 1
ATOM 5521 N N . LEU B 1 352 ? -6.387 -27.188 -31.016 1 78.94 352 LEU B N 1
ATOM 5522 C CA . LEU B 1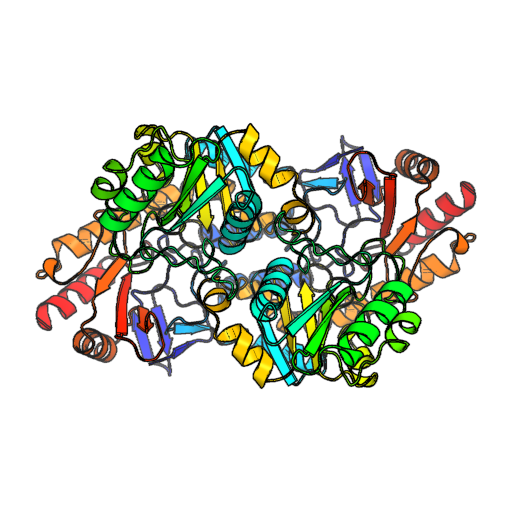 352 ? -5.195 -28.016 -31.141 1 78.94 352 LEU B CA 1
ATOM 5523 C C . LEU B 1 352 ? -5.492 -29.281 -31.938 1 78.94 352 LEU B C 1
ATOM 5525 O O . LEU B 1 352 ? -4.594 -29.859 -32.562 1 78.94 352 LEU B O 1
#

Sequence (704 aa):
MTIYTDGFPGRELELDQKKFLYFGGTSYLGLQTDEAFQEIFISNIRKYGTNYGASRKSNVRLSVYEKAEQFLCQLVGCESSATVSSGYLAGQLVRQTMDTKEHRLFYAPNTHSALYSPTPSTKLKPYITFTALNIAVRSHLETNQETTPVVFLDAIDFSGANYPDFEGLRTLPLEKIILVVDDSHGIGIVGENGGGVFSRLRALNPKELIVCCSLGKGFGVQAGSIFGTEKRIEQFMDTPFFGGASPAAPAAVACLMDGKALFLEKREALIHNITLFMSNVKTLDRFKFMEGHPAFSFTDEKLVSYLERQNVLVTSFRYPDEDSFLMSRIVISAHHKKEDILLLCNLINSYLMTIYTDGFPGRELELDQKKFLYFGGTSYLGLQTDEAFQEIFISNIRKYGTNYGASRKSNVRLSVYEKAEQFLCQLVGCESSATVSSGYLAGQLVRQTMDTKEHRLFYAPNTHSALYSPTPSTKLKPYITFTALNIAVRSHLETNQETTPVVFLDAIDFSGANYPDFEGLRTLPLEKIILVVDDSHGIGIVGENGGGVFSRLRALNPKELIVCCSLGKGFGVQAGSIFGTEKRIEQFMDTPFFGGASPAAPAAVACLMDGKALFLEKREALIHNITLFMSNVKTLDRFKFMEGHPAFSFTDEKLVSYLERQNVLVTSFRYPDEDSFLMSRIVISAHHKKEDILLLCNLINSYL

Foldseek 3Di:
DDDDAPDDCAQWGADPNDIFGEQADQQFLRLQPDPVLVVLLVVLCVVQNPFDPAFCPDPDHDCLQVVLQVVLCVLQVFATKGKAQFLLLQLQLVQVLQPDPQEDEAEAPQFDVSNPPPDVPDPHDHDNHLVVRQVVQVVCVVPPVRHAYEYEHECQHPLQFDGPCVVSVLSHPQQRHEYEYEQAQQALFDDDLRSTCNVVVVVSPGVWYKYKYGCCRNPNARMIMIGTHPVVNVSSCPDCSNRVGGGHGSSRSNSSVVCSVVSSVSNVLSQVLQVLLVVQAPPLVQWRHDVRGFKTKHQPVVLQVQSVVVRYHWDWDAPPDPPHGIMTIRGGHSPDDSVRSNVVRVSNNVVD/DDDDAPDDCAQWGADPNDIFGEQADQQFLRLQPDPVLVVLLVVLCVVQNPFDPAFCPDPDHDCLQVVLQVVLCVLQVFATKGKAQFLLLQLQLVQVLQPDPQEDEAEAPQFDCSNPPPDVVDPHDHDNHLVVRQVVQVVCVVPPVRHAYEYEEECQHPLAFDRPCVVSVLSHPQQRHEYEYEQAQQALFDDDLRSTCNVVVVVSPGVWYKYKYGCCRNPNARMIMIGTHPVVNVSSCPDCSNRVGGGHGSSRSNSSVVCSVVSSVSNVLSQVLQVLLVVQAPPLVQWRHDPRGFKTKHQPVVLQVQSVVVRYHWDWDAPPDNPHGIMTIRGGHSPDDSVNSNVVRVSNNVVD

InterPro domains:
  IPR015421 Pyridoxal phosphate-dependent transferase, major domain [G3DSA:3.40.640.10] (36-259)
  IPR015422 Pyridoxal phosphate-dependent transferase, small domain [G3DSA:3.90.1150.10] (19-343)
  IPR015424 Pyridoxal phosphate-dependent transferase [SSF53383] (10-350)
  IPR050087 8-amino-7-oxononanoate synthase class-II [PTHR13693] (176-344)

Nearest PDB structures (foldseek):
  1dj9-assembly1_A  TM=8.458E-01  e=3.483E-27  Escherichia coli
  5vnx-assembly2_B  TM=8.420E-01  e=4.870E-26  Burkholderia multivorans ATCC 17616
  1bs0-assembly1_A  TM=8.313E-01  e=1.477E-26  Escherichia coli
  3tqx-assembly1_B  TM=8.473E-01  e=6.261E-26  Coxiella burnetii RSA 493
  7s5m-assembly2_C  TM=8.293E-01  e=5.297E-25  Mycolicibacterium smegmatis MC2 155

Organism: NCBI:txid616991

Secondary structure (DSSP, 8-state):
--EEESS--SSEEEETTEEEEEE-SS-TT-GGG-HHHHHHHHHHHHHH-S---S-TTSSEEEHHHHHHHHHHHHHHT-SEEEEES-HHHHHHHHHHHH-STTEEEEE-TT--TTS----TT------S-HHHHHHHHHHHHHH-TTSEEEEEEESS-TTS-----HHHHHTS-GGGSEEEEE-TTTTTTSSGGG-TTHHHHHTT--SEEEEEEESTTTS-SS-EEEEE-HHHHHHHHTSHHHHHS----HHHHHHHHHTHHHHHHHHHHHHHHHHHHHHH-TTGGGSEE-TT-SEEEE--HHHHHHHHHTTEEEEEEE-SSTTS-EEEEEE--TT--HHHHHHHHHHHHHH-/--EEESS--SSEEEETTEEEEEE-SS-TT-GGG-HHHHHHHHHHHHHH-S---S-TTSSEEEHHHHHHHHHHHHHHT-SEEEEES-HHHHHHHHHHHH-STTEEEEE-TT--TTS----TT------S-HHHHHHHHHHHHHH-SSSEEEEEEESS-TTSS----HHHHHTS-GGGSEEEEE-TTTTTTSSGGG-TTHHHHHTT--SEEEEEEESTTTS-SS-EEEEE-HHHHHHHHTSHHHHHS----HHHHHHHHHTHHHHHHHHHHHHHHHHHHHHH-TTGGGSEE-TT-SEEEE--HHHHHHHHHTTEEEEEEE-SSTTS-EEEEEE--TT--HHHHHHHHHHHHHH-

Solvent-accessible surface area (backbone atoms only — not comparable to full-atom values): 35030 Å² total; per-residue (Å²): 125,80,43,75,30,93,46,50,78,49,54,47,41,69,56,96,90,37,72,26,42,40,27,38,76,34,47,39,40,29,43,29,74,28,65,70,52,46,50,52,36,50,54,28,28,73,52,30,12,57,24,60,44,39,40,77,63,41,22,71,34,61,47,56,57,61,54,36,29,50,51,48,18,65,50,30,68,43,78,21,44,47,71,30,40,26,21,43,55,28,25,39,53,51,42,58,68,57,52,38,89,55,37,42,85,45,40,35,49,74,41,52,46,41,63,42,74,74,32,83,80,43,84,70,62,61,27,84,37,58,67,57,41,39,52,51,53,51,52,42,57,74,73,37,83,80,37,43,42,33,41,36,33,31,46,45,26,88,68,37,38,42,53,48,48,60,69,53,57,63,68,37,70,34,64,63,22,34,41,35,33,37,32,31,74,25,32,48,62,34,53,70,96,17,23,16,57,54,54,66,53,53,72,64,46,39,58,37,63,37,38,24,20,31,36,21,23,33,68,24,22,61,21,10,31,37,36,23,46,56,68,57,42,52,54,53,59,68,32,60,63,44,43,65,26,48,47,34,29,49,13,47,47,44,36,64,60,77,35,45,69,56,52,55,54,26,42,53,42,24,52,51,47,44,50,53,38,65,73,57,33,79,64,58,83,68,39,35,51,41,92,87,52,46,38,34,16,40,62,62,62,65,58,53,52,52,36,43,76,69,35,32,43,57,33,39,40,54,48,95,40,88,87,39,58,55,41,30,32,43,27,53,30,28,62,56,48,72,68,56,44,51,50,52,25,50,51,53,53,68,73,106,126,78,43,74,30,91,47,49,78,51,53,48,40,70,55,96,90,36,72,25,42,40,26,40,76,35,48,38,40,30,42,30,74,28,64,70,52,47,49,52,37,49,55,27,28,73,51,32,12,58,24,58,42,38,40,78,63,41,23,71,35,59,46,56,58,60,54,36,29,51,51,48,18,64,49,30,67,41,78,22,46,47,71,29,39,26,23,40,54,28,24,40,53,51,42,58,69,57,53,38,89,56,36,41,84,43,39,34,50,76,41,52,48,42,64,40,76,73,30,83,82,43,83,71,62,59,27,86,36,58,67,57,41,38,52,52,53,51,51,42,58,74,74,37,83,78,39,42,42,32,40,36,33,32,45,49,28,87,73,35,32,44,51,47,49,61,68,51,57,63,68,36,70,34,65,64,23,35,40,39,33,39,31,34,76,27,30,47,64,35,54,69,95,17,26,15,58,52,54,66,54,54,72,66,48,39,59,37,62,37,40,25,22,30,35,21,23,34,67,24,21,59,21,10,30,38,36,22,47,55,67,59,41,50,54,52,59,69,32,61,63,45,43,66,27,49,46,32,29,49,14,47,48,43,35,64,60,77,36,46,69,58,51,54,54,26,43,52,44,25,52,52,47,44,49,53,39,65,73,56,33,80,63,57,84,68,39,34,50,37,91,87,51,47,38,34,15,39,62,60,61,65,57,52,51,51,36,43,76,70,36,33,43,58,34,40,38,53,48,94,40,88,88,39,58,55,41,32,32,43,27,53,30,28,62,55,47,72,68,55,45,51,50,51,25,51,52,54,53,68,73,104